Protein AF-0000000076349692 (afdb_homodimer)

Sequence (396 aa):
MARPREFDEDRVVTAAMETFWRHGYEATSTRDLCDSTGLGPSSLYNTFGGKRQLYLRALRRYHDTATEEQVAILRGDGSAKERLRAMMTHAVDADLDDADAKDAAGTRGCFAINAAVEAAGYDPEVREAVRRSFDRVEDELCAVVEAGRTAGEIRATGDARVVARRVQSTYYGLRVLSRVQDDREVLLATVDGALADLMARPREFDEDRVVTAAMETFWRHGYEATSTRDLCDSTGLGPSSLYNTFGGKRQLYLRALRRYHDTATEEQVAILRGDGSAKERLRAMMTHAVDADLDDADAKDAAGTRGCFAINAAVEAAGYDPEVREAVRRSFDRVEDELCAVVEAGRTAGEIRATGDARVVARRVQSTYYGLRVLSRVQDDREVLLATVDGALADL

Foldseek 3Di:
DCPVVVVLVLQLLQQLLVLCLQQNLVRDDLVSSCVRSVHDSVCCCVPQNDSVSSVLSNLVSCLVPVLVVLLPLCVDDDALLNSLLVSLLVLLVLQLVQQPVPDPRHRSFRSLVSLCVPPLVPDVSSVVSSVVSLVSQLVSLLVSQVRNVVVVNHPPPDRSSVLSVLSSVLSVVLSVVCSPDNPSVVSSVSSVVSSVND/DVVVVVVLVLLLLQQLLVLCLQQNLVRQDLVSSCVRSVHDSVVCCVVQNDSVSSVLSNLVSCLVPVLVVLLPLCVDDDALLNSLLVSLLVLLVLQLVQQVVPDPRHRSFRSLVSLVVPPVVPDVSSVVSSVVSLVSQLVSLLVSQVRNVVVVNHPPPDRSSVLSVQSSVLSVVLSVVCSPDNPSVVSSVSSVVSSVND

Nearest PDB structures (foldseek):
  6nsr-assembly1_B  TM=8.651E-01  e=3.496E-07  Pseudomonas aeruginosa
  6nsm-assembly1_B  TM=8.706E-01  e=1.099E-06  Pseudomonas aeruginosa UCBPP-PA14
  3whc-assembly3_F  TM=8.005E-01  e=3.616E-06  Bacillus subtilis subsp. subtilis str. 168
  6el2-assembly1_B  TM=7.359E-01  e=4.241E-04  Sulfolobus acidocaldarius
  3f1b-assembly1_A-2  TM=7.145E-01  e=6.119E-04  Rhodococcus jostii RHA1

Organism: Streptomyces venezuelae (NCBI:txid54571)

InterPro domains:
  IPR001647 DNA-binding HTH domain, TetR-type [PF00440] (14-57)
  IPR001647 DNA-binding HTH domain, TetR-type [PS50977] (6-66)
  IPR009057 Homedomain-like superfamily [SSF46689] (2-84)
  IPR011075 Tetracyclin repressor-like, C-terminal domain [PF16925] (81-186)
  IPR036271 Tetracyclin repressor-like, C-terminal domain superfamily [SSF48498] (78-197)

Radius of gyration: 21.68 Å; Cα contacts (8 Å, |Δi|>4): 526; chains: 2; bounding box: 81×56×42 Å

pLDDT: mean 89.9, std 13.22, range [31.52, 98.62]

Secondary structure (DSSP, 8-state):
--HHHHHHHHHHHHHHHHHHHHH-TTT--HHHHHHHHT--HHHHHHHH-SHHHHHHHHHHHHIIIIIHHHHHHHTSSS-HHHHHHHHHHHHHHHHHHHHHS-STT-----HHHHHHHHTTTT-HHHHHHHHHHHHHHHHHHHHHHHHHHHTTSS---S-HHHHHHHHHHHHHHHHHHTTT---HHHHHHHHHHHHHT-/--SHHHHHHHHHHHHHHHHHHHH-TTT--HHHHHHHHT--HHHHHHHH-SHHHHHHHHHHHHIIIIIHHHHHHHTSSS-HHHHHHHHHHHHHHHHHHHHHS-STT-----HHHHHHHHTTTT-HHHHHHHHHHHHHHHHHHHHHHHHHHHTTSS---S-HHHHHHHHHHHHHHHHHHTTT---HHHHHHHHHHHHHT-

Solvent-accessible surface area (backbone atoms only — not comparable to full-atom values): 20380 Å² total; per-residue (Å²): 139,78,63,66,63,53,56,48,46,52,52,34,40,50,32,40,32,54,47,35,49,70,52,33,72,82,67,47,46,70,66,58,44,24,68,58,48,72,40,54,69,65,57,43,37,74,73,48,37,54,72,67,51,42,47,55,49,18,52,50,50,41,37,70,43,62,49,44,50,47,47,50,42,53,67,46,78,75,54,43,67,53,15,54,49,50,36,53,49,51,51,53,49,51,36,50,51,36,45,60,44,68,56,77,65,24,38,61,64,53,62,57,59,46,41,32,64,72,42,16,30,66,32,70,68,54,20,51,55,36,36,51,46,53,49,53,51,38,53,50,39,22,52,35,44,47,52,15,32,75,72,66,71,26,67,85,67,78,56,49,60,42,53,18,45,34,53,49,16,28,48,48,10,46,57,53,48,47,45,60,45,82,55,63,66,62,55,48,46,26,54,53,54,58,57,67,59,70,128,82,66,60,65,57,55,45,46,52,50,33,39,50,33,41,32,53,46,35,50,71,52,31,73,82,66,45,46,71,66,57,46,22,68,58,46,72,39,54,69,66,58,44,37,73,72,47,39,53,71,67,51,40,48,53,48,19,52,51,49,41,38,70,42,61,49,43,50,47,48,50,42,53,68,47,76,75,54,43,67,53,15,52,48,50,37,52,47,52,53,53,48,51,37,51,51,36,44,62,46,68,55,80,66,25,37,61,63,52,62,55,58,43,42,32,65,71,40,16,31,66,32,70,66,53,20,50,56,37,35,50,47,52,48,53,51,38,53,50,38,23,51,36,45,48,51,15,32,75,72,68,69,26,67,85,68,77,55,49,59,42,54,19,45,35,52,48,16,29,47,48,10,45,55,54,46,48,47,60,44,82,56,61,67,63,55,48,46,26,52,51,54,59,57,68,60,70

Structure (mmCIF, N/CA/C/O backbone):
data_AF-0000000076349692-model_v1
#
loop_
_entity.id
_entity.type
_entity.pdbx_description
1 polymer 'TetR family transcriptional regulator'
#
loop_
_atom_site.group_PDB
_atom_site.id
_atom_site.type_symbol
_atom_site.label_atom_id
_atom_site.label_alt_id
_atom_site.label_comp_id
_atom_site.label_asym_id
_atom_site.label_entity_id
_atom_site.label_seq_id
_atom_site.pdbx_PDB_ins_code
_atom_site.Cartn_x
_atom_site.Cartn_y
_atom_site.Cartn_z
_atom_site.occupancy
_atom_site.B_iso_or_equiv
_atom_site.auth_seq_id
_atom_site.auth_comp_id
_atom_site.auth_asym_id
_atom_site.auth_atom_id
_atom_site.pdbx_PDB_model_num
ATOM 1 N N . MET A 1 1 ? -41.25 12.07 9.43 1 32.03 1 MET A N 1
ATOM 2 C CA . MET A 1 1 ? -40.812 12.148 8.039 1 32.03 1 MET A CA 1
ATOM 3 C C . MET A 1 1 ? -39.281 12.289 7.969 1 32.03 1 MET A C 1
ATOM 5 O O . MET A 1 1 ? -38.781 13.406 7.852 1 32.03 1 MET A O 1
ATOM 9 N N . ALA A 1 2 ? -38.312 11.719 8.758 1 42.59 2 ALA A N 1
ATOM 10 C CA . ALA A 1 2 ? -37.031 11.617 9.461 1 42.59 2 ALA A CA 1
ATOM 11 C C . ALA A 1 2 ? -35.875 11.422 8.477 1 42.59 2 ALA A C 1
ATOM 13 O O . ALA A 1 2 ? -34.75 11.094 8.875 1 42.59 2 ALA A O 1
ATOM 14 N N . ARG A 1 3 ? -36 11.211 7.184 1 44.78 3 ARG A N 1
ATOM 15 C CA . ARG A 1 3 ? -35.281 10.945 5.941 1 44.78 3 ARG A CA 1
ATOM 16 C C . ARG A 1 3 ? -34.281 12.062 5.629 1 44.78 3 ARG A C 1
ATOM 18 O O . ARG A 1 3 ? -33.281 11.844 4.957 1 44.78 3 ARG A O 1
ATOM 25 N N . PRO A 1 4 ? -34.594 13.289 5.691 1 45.59 4 PRO A N 1
ATOM 26 C CA . PRO A 1 4 ? -33.875 14.508 5.309 1 45.59 4 PRO A CA 1
ATOM 27 C C . PRO A 1 4 ? -32.531 14.656 6.043 1 45.59 4 PRO A C 1
ATOM 29 O O . PRO A 1 4 ? -31.531 15.078 5.445 1 45.59 4 PRO A O 1
ATOM 32 N N . ARG A 1 5 ? -32.625 14.383 7.383 1 50.31 5 ARG A N 1
ATOM 33 C CA . ARG A 1 5 ? -31.453 14.586 8.211 1 50.31 5 ARG A CA 1
ATOM 34 C C . ARG A 1 5 ? -30.344 13.586 7.859 1 50.31 5 ARG A C 1
ATOM 36 O O . ARG A 1 5 ? -29.172 13.93 7.848 1 50.31 5 ARG A O 1
ATOM 43 N N . GLU A 1 6 ? -30.734 12.258 7.645 1 51.59 6 GLU A N 1
ATOM 44 C CA . GLU A 1 6 ? -29.781 11.203 7.297 1 51.59 6 GLU A CA 1
ATOM 45 C C . GLU A 1 6 ? -29.125 11.484 5.949 1 51.59 6 GLU A C 1
ATOM 47 O O . GLU A 1 6 ? -27.922 11.25 5.777 1 51.59 6 GLU A O 1
ATOM 52 N N . PHE A 1 7 ? -29.969 11.859 5 1 53.81 7 PHE A N 1
ATOM 53 C CA . PHE A 1 7 ? -29.484 12.211 3.672 1 53.81 7 PHE A CA 1
ATOM 54 C C . PHE A 1 7 ? -28.453 13.336 3.758 1 53.81 7 PHE A C 1
ATOM 56 O O . PHE A 1 7 ? -27.422 13.289 3.086 1 53.81 7 PHE A O 1
ATOM 63 N N . ASP A 1 8 ? -28.703 14.016 4.84 1 79.94 8 ASP A N 1
ATOM 64 C CA . ASP A 1 8 ? -27.828 15.172 5.027 1 79.94 8 ASP A CA 1
ATOM 65 C C . ASP A 1 8 ? -26.5 14.773 5.664 1 79.94 8 ASP A C 1
ATOM 67 O O . ASP A 1 8 ? -25.438 15.227 5.238 1 79.94 8 ASP A O 1
ATOM 71 N N . GLU A 1 9 ? -26.703 13.625 6.363 1 88.81 9 GLU A N 1
ATOM 72 C CA . GLU A 1 9 ? -25.469 13.203 7.035 1 88.81 9 GLU A CA 1
ATOM 73 C C . GLU A 1 9 ? -24.547 12.445 6.082 1 88.81 9 GLU A C 1
ATOM 75 O O . GLU A 1 9 ? -23.328 12.625 6.121 1 88.81 9 GLU A O 1
ATOM 80 N N . ASP A 1 10 ? -25.266 11.664 5.223 1 91.81 10 ASP A N 1
ATOM 81 C CA . ASP A 1 10 ? -24.484 10.914 4.246 1 91.81 10 ASP A CA 1
ATOM 82 C C . ASP A 1 10 ? -23.734 11.852 3.293 1 91.81 10 ASP A C 1
ATOM 84 O O . ASP A 1 10 ? -22.594 11.586 2.916 1 91.81 10 ASP A O 1
ATOM 88 N N . ARG A 1 11 ? -24.422 12.82 2.963 1 93.56 11 ARG A N 1
ATOM 89 C CA . ARG A 1 11 ? -23.812 13.805 2.08 1 93.56 11 ARG A CA 1
ATOM 90 C C . ARG A 1 11 ? -22.609 14.477 2.752 1 93.56 11 ARG A C 1
ATOM 92 O O . ARG A 1 11 ? -21.562 14.648 2.131 1 93.56 11 ARG A O 1
ATOM 99 N N . VAL A 1 12 ? -22.797 14.812 3.955 1 94.62 12 VAL A N 1
ATOM 100 C CA . VAL A 1 12 ? -21.75 15.477 4.715 1 94.62 12 VAL A CA 1
ATOM 101 C C . VAL A 1 12 ? -20.562 14.531 4.895 1 94.62 12 VAL A C 1
ATOM 103 O O . VAL A 1 12 ? -19.406 14.914 4.668 1 94.62 12 VAL A O 1
ATOM 106 N N . VAL A 1 13 ? -20.875 13.281 5.254 1 96.44 13 VAL A N 1
ATOM 107 C CA . VAL A 1 13 ? -19.812 12.305 5.492 1 96.44 13 VAL A CA 1
ATOM 108 C C . VAL A 1 13 ? -19.094 12 4.184 1 96.44 13 VAL A C 1
ATOM 110 O O . VAL A 1 13 ? -17.859 11.836 4.168 1 96.44 13 VAL A O 1
ATOM 113 N N . THR A 1 14 ? -19.875 11.969 3.1 1 96.75 14 THR A N 1
ATOM 114 C CA . THR A 1 14 ? -19.266 11.727 1.797 1 96.75 14 THR A CA 1
ATOM 115 C C . THR A 1 14 ? -18.328 12.875 1.417 1 96.75 14 THR A C 1
ATOM 117 O O . THR A 1 14 ? -17.219 12.656 0.945 1 96.75 14 THR A O 1
ATOM 120 N N . ALA A 1 15 ? -18.734 14.055 1.667 1 96.19 15 ALA A N 1
ATOM 121 C CA . ALA A 1 15 ? -17.906 15.227 1.388 1 96.19 15 ALA A CA 1
ATOM 122 C C . ALA A 1 15 ? -16.641 15.219 2.244 1 96.19 15 ALA A C 1
ATOM 124 O O . ALA A 1 15 ? -15.555 15.531 1.757 1 96.19 15 ALA A O 1
ATOM 125 N N . ALA A 1 16 ? -16.828 14.891 3.492 1 96.31 16 ALA A N 1
ATOM 126 C CA . ALA A 1 16 ? -15.68 14.789 4.383 1 96.31 16 ALA A CA 1
ATOM 127 C C . ALA A 1 16 ? -14.719 13.703 3.918 1 96.31 16 ALA A C 1
ATOM 129 O O . ALA A 1 16 ? -13.5 13.906 3.922 1 96.31 16 ALA A O 1
ATOM 130 N N . MET A 1 17 ? -15.258 12.547 3.521 1 96.19 17 MET A N 1
ATOM 131 C CA . MET A 1 17 ? -14.453 11.445 3.012 1 96.19 17 MET A CA 1
ATOM 132 C C . MET A 1 17 ? -13.609 11.891 1.825 1 96.19 17 MET A C 1
ATOM 134 O O . MET A 1 17 ? -12.398 11.641 1.783 1 96.19 17 MET A O 1
ATOM 138 N N . GLU A 1 18 ? -14.242 12.602 0.949 1 94.94 18 GLU A N 1
ATOM 139 C CA . GLU A 1 18 ? -13.531 13.086 -0.235 1 94.94 18 GLU A CA 1
ATOM 140 C C . GLU A 1 18 ? -12.43 14.07 0.141 1 94.94 18 GLU A C 1
ATOM 142 O O . GLU A 1 18 ? -11.359 14.07 -0.47 1 94.94 18 GLU A O 1
ATOM 147 N N . THR A 1 19 ? -12.672 14.859 1.124 1 94.5 19 THR A N 1
ATOM 148 C CA . THR A 1 19 ? -11.688 15.836 1.588 1 94.5 19 THR A CA 1
ATOM 149 C C . THR A 1 19 ? -10.5 15.133 2.234 1 94.5 19 THR A C 1
ATOM 151 O O . THR A 1 19 ? -9.344 15.438 1.913 1 94.5 19 THR A O 1
ATOM 154 N N . PHE A 1 20 ? -10.82 14.109 3.119 1 93.5 20 PHE A N 1
ATOM 155 C CA . PHE A 1 20 ? -9.758 13.312 3.723 1 93.5 20 PHE A CA 1
ATOM 156 C C . PHE A 1 20 ? -8.977 12.555 2.656 1 93.5 20 PHE A C 1
ATOM 158 O O . PHE A 1 20 ? -7.758 12.398 2.768 1 93.5 20 PHE A O 1
ATOM 165 N N . TRP A 1 21 ? -9.664 12.109 1.721 1 92.25 21 TRP A N 1
ATOM 166 C CA . TRP A 1 21 ? -9.062 11.312 0.652 1 92.25 21 TRP A CA 1
ATOM 167 C C . TRP A 1 21 ? -8.102 12.164 -0.172 1 92.25 21 TRP A C 1
ATOM 169 O O . TRP A 1 21 ? -7.004 11.703 -0.518 1 92.25 21 TRP A O 1
ATOM 179 N N . ARG A 1 22 ? -8.43 13.375 -0.351 1 88.62 22 ARG A N 1
ATOM 180 C CA . ARG A 1 22 ? -7.648 14.281 -1.184 1 88.62 22 ARG A CA 1
ATOM 181 C C . ARG A 1 22 ? -6.434 14.812 -0.426 1 88.62 22 ARG A C 1
ATOM 183 O O . ARG A 1 22 ? -5.34 14.906 -0.984 1 88.62 22 ARG A O 1
ATOM 190 N N . HIS A 1 23 ? -6.598 15.078 0.856 1 87.25 23 HIS A N 1
ATOM 191 C CA . HIS A 1 23 ? -5.566 15.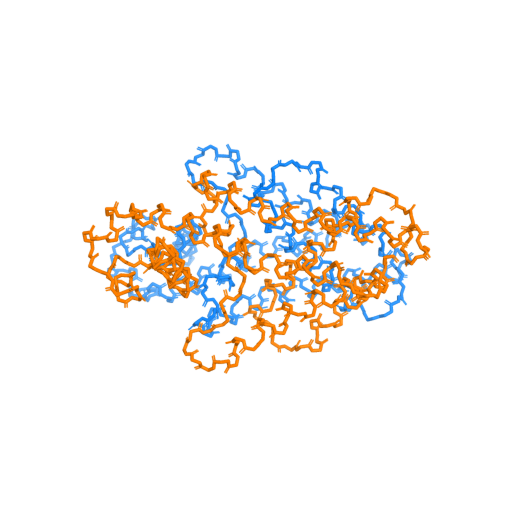836 1.562 1 87.25 23 HIS A CA 1
ATOM 192 C C . HIS A 1 23 ? -4.816 14.945 2.553 1 87.25 23 HIS A C 1
ATOM 194 O O . HIS A 1 23 ? -3.725 15.297 3.004 1 87.25 23 HIS A O 1
ATOM 200 N N . GLY A 1 24 ? -5.457 13.805 2.842 1 89.06 24 GLY A N 1
ATOM 201 C CA . GLY A 1 24 ? -4.961 13.039 3.977 1 89.06 24 GLY A CA 1
ATOM 202 C C . GLY A 1 24 ? -5.523 13.516 5.305 1 89.06 24 GLY A C 1
ATOM 203 O O . GLY A 1 24 ? -6.066 14.617 5.398 1 89.06 24 GLY A O 1
ATOM 204 N N . TYR A 1 25 ? -5.387 12.75 6.344 1 89.81 25 TYR A N 1
ATOM 205 C CA . TYR A 1 25 ? -5.961 13.039 7.652 1 89.81 25 TYR A CA 1
ATOM 206 C C . TYR A 1 25 ? -5.293 14.25 8.289 1 89.81 25 TYR A C 1
ATOM 208 O O . TYR A 1 25 ? -5.969 15.195 8.703 1 89.81 25 TYR A O 1
ATOM 216 N N . GLU A 1 26 ? -3.963 14.281 8.328 1 86.12 26 GLU A N 1
ATOM 217 C CA . GLU A 1 26 ? -3.229 15.32 9.039 1 86.12 26 GLU A CA 1
ATOM 218 C C . GLU A 1 26 ? -3.344 16.656 8.328 1 86.12 26 GLU A C 1
ATOM 220 O O . GLU A 1 26 ? -3.482 17.703 8.969 1 86.12 26 GLU A O 1
ATOM 225 N N . ALA A 1 27 ? -3.379 16.625 7.047 1 87.19 27 ALA A N 1
ATOM 226 C CA . ALA A 1 27 ? -3.35 17.875 6.27 1 87.19 27 ALA A CA 1
ATOM 227 C C . ALA A 1 27 ? -4.742 18.484 6.16 1 87.19 27 ALA A C 1
ATOM 229 O O . ALA A 1 27 ? -4.891 19.625 5.73 1 87.19 27 ALA A O 1
ATOM 230 N N . THR A 1 28 ? -5.75 17.734 6.531 1 92.56 28 THR A N 1
ATOM 231 C CA . THR A 1 28 ? -7.113 18.25 6.473 1 92.56 28 THR A CA 1
ATOM 232 C C . THR A 1 28 ? -7.422 19.109 7.703 1 92.56 28 THR A C 1
ATOM 234 O O . THR A 1 28 ? -7.262 18.641 8.836 1 92.56 28 THR A O 1
ATOM 237 N N . SER A 1 29 ? -7.828 20.328 7.5 1 93.88 29 SER A N 1
ATOM 238 C CA . SER A 1 29 ? -8.188 21.234 8.586 1 93.88 29 SER A CA 1
ATOM 239 C C . SER A 1 29 ? -9.695 21.281 8.797 1 93.88 29 SER A C 1
ATOM 241 O O . SER A 1 29 ? -10.461 20.797 7.953 1 93.88 29 SER A O 1
ATOM 243 N N . THR A 1 30 ? -10.047 21.812 9.914 1 94 30 THR A N 1
ATOM 244 C CA . THR A 1 30 ? -11.461 22.047 10.172 1 94 30 THR A CA 1
ATOM 245 C C . THR A 1 30 ? -12.062 22.953 9.102 1 94 30 THR A C 1
ATOM 247 O O . THR A 1 30 ? -13.195 22.75 8.664 1 94 30 THR A O 1
ATOM 250 N N . ARG A 1 31 ? -11.32 23.922 8.68 1 95 31 ARG A N 1
ATOM 251 C CA . ARG A 1 31 ? -11.781 24.828 7.633 1 95 31 ARG A CA 1
ATOM 252 C C . ARG A 1 31 ? -12.055 24.062 6.34 1 95 31 ARG A C 1
ATOM 254 O O . ARG A 1 31 ? -13.07 24.297 5.68 1 95 31 ARG A O 1
ATOM 261 N N . ASP A 1 32 ? -11.148 23.188 5.965 1 95.94 32 ASP A N 1
ATOM 262 C CA . ASP A 1 32 ? -11.352 22.359 4.777 1 95.94 32 ASP A CA 1
ATOM 263 C C . ASP A 1 32 ? -12.664 21.578 4.863 1 95.94 32 ASP A C 1
ATOM 265 O O . ASP A 1 32 ? -13.398 21.484 3.881 1 95.94 32 ASP A O 1
ATOM 269 N N . LEU A 1 33 ? -12.898 20.984 6.059 1 96.31 33 LEU A N 1
ATOM 270 C CA . LEU A 1 33 ? -14.094 20.172 6.262 1 96.31 33 LEU A CA 1
ATOM 271 C C . LEU A 1 33 ? -15.352 21.047 6.211 1 96.31 33 LEU A C 1
ATOM 273 O O . LEU A 1 33 ? -16.359 20.656 5.621 1 96.31 33 LEU A O 1
ATOM 277 N N . CYS A 1 34 ? -15.266 22.203 6.824 1 95.62 34 CYS A N 1
ATOM 278 C CA . CYS A 1 34 ? -16.391 23.125 6.766 1 95.62 34 CYS A CA 1
ATOM 279 C C . CYS A 1 34 ? -16.688 23.531 5.328 1 95.62 34 CYS A C 1
ATOM 281 O O . CYS A 1 34 ? -17.844 23.516 4.898 1 95.62 34 CYS A O 1
ATOM 283 N N . ASP A 1 35 ? -15.711 23.859 4.562 1 95.62 35 ASP A N 1
ATOM 284 C CA . ASP A 1 35 ? -15.859 24.297 3.176 1 95.62 35 ASP A CA 1
ATOM 285 C C . ASP A 1 35 ? -16.469 23.188 2.32 1 95.62 35 ASP A C 1
ATOM 287 O O . ASP A 1 35 ? -17.359 23.453 1.507 1 95.62 35 ASP A O 1
ATOM 291 N N . SER A 1 36 ? -16.062 22 2.553 1 94.12 36 SER A N 1
ATOM 292 C CA . SER A 1 36 ? -16.5 20.906 1.699 1 94.12 36 SER A CA 1
ATOM 293 C C . SER A 1 36 ? -17.891 20.438 2.082 1 94.12 36 SER A C 1
ATOM 295 O O . SER A 1 36 ? -18.641 19.953 1.233 1 94.12 36 SER A O 1
ATOM 297 N N . THR A 1 37 ? -18.219 20.578 3.316 1 93.62 37 THR A N 1
ATOM 298 C CA . THR A 1 37 ? -19.5 20.047 3.785 1 93.62 37 THR A CA 1
ATOM 299 C C . THR A 1 37 ? -20.578 21.125 3.762 1 93.62 37 THR A C 1
ATOM 301 O O . THR A 1 37 ? -21.766 20.812 3.816 1 93.62 37 THR A O 1
ATOM 304 N N . GLY A 1 38 ? -20.141 22.391 3.879 1 93.06 38 GLY A N 1
ATOM 305 C CA . GLY A 1 38 ? -21.062 23.516 3.945 1 93.06 38 GLY A CA 1
ATOM 306 C C . GLY A 1 38 ? -21.578 23.781 5.348 1 93.06 38 GLY A C 1
ATOM 307 O O . GLY A 1 38 ? -22.516 24.562 5.531 1 93.06 38 GLY A O 1
ATOM 308 N N . LEU A 1 39 ? -21 23.156 6.297 1 92.62 39 LEU A N 1
ATOM 309 C CA . LEU A 1 39 ? -21.391 23.344 7.691 1 92.62 39 LEU A CA 1
ATOM 310 C C . LEU A 1 39 ? -20.375 24.219 8.422 1 92.62 39 LEU A C 1
ATOM 312 O O . LEU A 1 39 ? -19.188 24.172 8.133 1 92.62 39 LEU A O 1
ATOM 316 N N . GLY A 1 40 ? -20.891 24.969 9.352 1 92 40 GLY A N 1
ATOM 317 C CA . GLY A 1 40 ? -20 25.688 10.25 1 92 40 GLY A CA 1
ATOM 318 C C . GLY A 1 40 ? -19.312 24.781 11.258 1 92 40 GLY A C 1
ATOM 319 O O . GLY A 1 40 ? -19.719 23.641 11.453 1 92 40 GLY A O 1
ATOM 320 N N . PRO A 1 41 ? -18.25 25.234 11.844 1 91.5 41 PRO A N 1
ATOM 321 C CA . PRO A 1 41 ? -17.469 24.422 12.789 1 91.5 41 PRO A CA 1
ATOM 322 C C . PRO A 1 41 ? -18.328 23.891 13.938 1 91.5 41 PRO A C 1
ATOM 324 O O . PRO A 1 41 ? -18.172 22.719 14.328 1 91.5 41 PRO A O 1
ATOM 327 N N . SER A 1 42 ? -19.234 24.672 14.477 1 91.62 42 SER A N 1
ATOM 328 C CA . SER A 1 42 ? -20.062 24.25 15.602 1 91.62 42 SER A CA 1
ATOM 329 C C . SER A 1 42 ? -21 23.109 15.211 1 91.62 42 SER A C 1
ATOM 331 O O . SER A 1 42 ? -21.141 22.141 15.953 1 91.62 42 SER A O 1
ATOM 333 N N . SER A 1 43 ? -21.594 23.266 14.117 1 90.38 43 SER A N 1
ATOM 334 C CA . SER A 1 43 ? -22.5 22.234 13.625 1 90.38 43 SER A CA 1
ATOM 335 C C . SER A 1 43 ? -21.766 20.922 13.359 1 90.38 43 SER A C 1
ATOM 337 O O . SER A 1 43 ? -22.266 19.859 13.719 1 90.38 43 SER A O 1
ATOM 339 N N . LEU A 1 44 ? -20.594 21.047 12.695 1 91.69 44 LEU A N 1
ATOM 340 C CA . LEU A 1 44 ? -19.781 19.875 12.391 1 91.69 44 LEU A CA 1
ATOM 341 C C . LEU A 1 44 ? -19.375 19.156 13.672 1 91.69 44 LEU A C 1
ATOM 343 O O . LEU A 1 44 ? -19.531 17.938 13.781 1 91.69 44 LEU A O 1
ATOM 347 N N . TYR A 1 45 ? -18.953 19.922 14.656 1 89.12 45 TYR A N 1
ATOM 348 C CA . TYR A 1 45 ? -18.5 19.375 15.93 1 89.12 45 TYR A CA 1
ATOM 349 C C . TYR A 1 45 ? -19.656 18.766 16.703 1 89.12 45 TYR A C 1
ATOM 351 O O . TYR A 1 45 ? -19.547 17.656 17.25 1 89.12 45 TYR A O 1
ATOM 359 N N . ASN A 1 46 ? -20.781 19.375 16.75 1 91.38 46 ASN A N 1
ATOM 360 C CA . ASN A 1 46 ? -21.922 18.938 17.547 1 91.38 46 ASN A CA 1
ATOM 361 C C . ASN A 1 46 ? -22.562 17.688 16.953 1 91.38 46 ASN A C 1
ATOM 363 O O . ASN A 1 46 ? -23.031 16.812 17.688 1 91.38 46 ASN A O 1
ATOM 367 N N . THR A 1 47 ? -22.516 17.672 15.688 1 90.62 47 THR A N 1
ATOM 368 C CA . THR A 1 47 ? -23.219 16.594 15.016 1 90.62 47 THR A CA 1
ATOM 369 C C . THR A 1 47 ? -22.281 15.398 14.805 1 90.62 47 THR A C 1
ATOM 371 O O . THR A 1 47 ? -22.703 14.242 14.938 1 90.62 47 THR A O 1
ATOM 374 N N . PHE A 1 48 ? -21.047 15.664 14.477 1 92 48 PHE A N 1
ATOM 375 C CA . PHE A 1 48 ? -20.188 14.57 14.023 1 92 48 PHE A CA 1
ATOM 376 C C . PHE A 1 48 ? -19 14.398 14.953 1 92 48 PHE A C 1
ATOM 378 O O . PHE A 1 48 ? -18.234 13.43 14.82 1 92 48 PHE A O 1
ATOM 385 N N . GLY A 1 49 ? -18.938 15.32 15.828 1 89.69 49 GLY A N 1
ATOM 386 C CA . GLY A 1 49 ? -17.766 15.281 16.703 1 89.69 49 GLY A CA 1
ATOM 387 C C . GLY A 1 49 ? -16.547 15.945 16.109 1 89.69 49 GLY A C 1
ATOM 388 O O . GLY A 1 49 ? -16.656 16.688 15.125 1 89.69 49 GLY A O 1
ATOM 389 N N . GLY A 1 50 ? -15.414 15.719 16.547 1 90.75 50 GLY A N 1
ATOM 390 C CA . GLY A 1 50 ? -14.156 16.281 16.078 1 90.75 50 GLY A CA 1
ATOM 391 C C . GLY A 1 50 ? -13.625 15.602 14.828 1 90.75 50 GLY A C 1
ATOM 392 O O . GLY A 1 50 ? -14.289 14.734 14.258 1 90.75 50 GLY A O 1
ATOM 393 N N . LYS A 1 51 ? -12.578 16.047 14.312 1 93 51 LYS A N 1
ATOM 394 C CA . LYS A 1 51 ? -11.922 15.57 13.102 1 93 51 LYS A CA 1
ATOM 395 C C . LYS A 1 51 ? -11.758 14.055 13.125 1 93 51 LYS A C 1
ATOM 397 O O . LYS A 1 51 ? -12.055 13.375 12.141 1 93 51 LYS A O 1
ATOM 402 N N . ARG A 1 52 ? -11.367 13.539 14.242 1 93.88 52 ARG A N 1
ATOM 403 C CA . ARG A 1 52 ? -11.109 12.109 14.359 1 93.88 52 ARG A CA 1
ATOM 404 C C . ARG A 1 52 ? -12.398 11.312 14.195 1 93.88 52 ARG A C 1
ATOM 406 O O . ARG A 1 52 ? -12.43 10.312 13.477 1 93.88 52 ARG A O 1
ATOM 413 N N . GLN A 1 53 ? -13.406 11.68 14.867 1 95.44 53 GLN A N 1
ATOM 414 C CA . GLN A 1 53 ? -14.68 10.977 14.766 1 95.44 53 GLN A CA 1
ATOM 415 C C . GLN A 1 53 ? -15.234 11.047 13.352 1 95.44 53 GLN A C 1
ATOM 417 O O . GLN A 1 53 ? -15.789 10.062 12.852 1 95.44 53 GLN A O 1
ATOM 422 N N . LEU A 1 54 ? -15.141 12.211 12.758 1 95.62 54 LEU A N 1
ATOM 423 C CA . LEU A 1 54 ? -15.594 12.367 11.383 1 95.62 54 LEU A CA 1
ATOM 424 C C . LEU A 1 54 ? -14.781 11.492 10.438 1 95.62 54 LEU A C 1
ATOM 426 O O . LEU A 1 54 ? -15.32 10.945 9.469 1 95.62 54 LEU A O 1
ATOM 430 N N . TYR A 1 55 ? -13.531 11.359 10.719 1 96.19 55 TYR A N 1
ATOM 431 C CA . TYR A 1 55 ? -12.664 10.492 9.93 1 96.19 55 TYR A CA 1
ATOM 432 C C . TYR A 1 55 ? -13.109 9.039 10.031 1 96.19 55 TYR A C 1
ATOM 434 O O . TYR A 1 55 ? -13.18 8.336 9.023 1 96.19 55 TYR A O 1
ATOM 442 N N . LEU A 1 56 ? -13.438 8.586 11.172 1 97.12 56 LEU A N 1
ATOM 443 C CA . LEU A 1 56 ? -13.914 7.219 11.375 1 97.12 56 LEU A CA 1
ATOM 444 C C . LEU A 1 56 ? -15.227 6.988 10.641 1 97.12 56 LEU A C 1
ATOM 446 O O . LEU A 1 56 ? -15.438 5.922 10.055 1 97.12 56 LEU A O 1
ATOM 450 N N . ARG A 1 57 ? -16.016 7.984 10.633 1 96.56 57 ARG A N 1
ATOM 451 C CA . ARG A 1 57 ? -17.25 7.891 9.875 1 96.56 57 ARG A CA 1
ATOM 452 C C . ARG A 1 57 ? -16.984 7.828 8.375 1 96.56 57 ARG A C 1
ATOM 454 O O . ARG A 1 57 ? -17.672 7.129 7.641 1 96.56 57 ARG A O 1
ATOM 461 N N . ALA A 1 58 ? -16.031 8.617 7.926 1 96.88 58 ALA A N 1
ATOM 462 C CA . ALA A 1 58 ? -15.625 8.586 6.523 1 96.88 58 ALA A CA 1
ATOM 463 C C . ALA A 1 58 ? -15.133 7.195 6.129 1 96.88 58 ALA A C 1
ATOM 465 O O . ALA A 1 58 ? -15.469 6.695 5.051 1 96.88 58 ALA A O 1
ATOM 466 N N . LEU A 1 59 ? -14.383 6.543 6.988 1 97.25 59 LEU A N 1
ATOM 467 C CA . LEU A 1 59 ? -13.891 5.195 6.723 1 97.25 59 LEU A CA 1
ATOM 468 C C . LEU A 1 59 ? -15.047 4.203 6.652 1 97.25 59 LEU A C 1
ATOM 470 O O . LEU A 1 59 ? -15.031 3.287 5.824 1 97.25 59 LEU A O 1
ATOM 474 N N . ARG A 1 60 ? -15.992 4.379 7.512 1 97.19 60 ARG A N 1
ATOM 475 C CA . ARG A 1 60 ? -17.172 3.529 7.453 1 97.19 60 ARG A CA 1
ATOM 476 C C . ARG A 1 60 ? -17.953 3.748 6.156 1 97.19 60 ARG A C 1
ATOM 478 O O . ARG A 1 60 ? -18.438 2.795 5.551 1 97.19 60 ARG A O 1
ATOM 485 N N . ARG A 1 61 ? -18.094 4.996 5.805 1 96.69 61 ARG A N 1
ATOM 486 C CA . ARG A 1 61 ? -18.734 5.316 4.539 1 96.69 61 ARG A CA 1
ATOM 487 C C . ARG A 1 61 ? -18.016 4.664 3.369 1 96.69 61 ARG A C 1
ATOM 489 O O . ARG A 1 61 ? -18.641 4.117 2.463 1 96.69 61 ARG A O 1
ATOM 496 N N . TYR A 1 62 ? -16.734 4.723 3.334 1 96.19 62 TYR A N 1
ATOM 497 C CA . TYR A 1 62 ? -15.938 4.078 2.307 1 96.19 62 TYR A CA 1
ATOM 498 C C . TYR A 1 62 ? -16.219 2.578 2.258 1 96.19 62 TYR A C 1
ATOM 500 O O . TYR A 1 62 ? -16.359 2.004 1.178 1 96.19 62 TYR A O 1
ATOM 508 N N . HIS A 1 63 ? -16.188 1.955 3.438 1 96 63 HIS A N 1
ATOM 509 C CA . HIS A 1 63 ? -16.5 0.535 3.537 1 96 63 HIS A CA 1
ATOM 510 C C . HIS A 1 63 ? -17.844 0.225 2.891 1 96 63 HIS A C 1
ATOM 512 O O . HIS A 1 63 ? -17.953 -0.691 2.072 1 96 63 HIS A O 1
ATOM 518 N N . ASP A 1 64 ? -18.828 1.076 3.217 1 96.06 64 ASP A N 1
ATOM 519 C CA . ASP A 1 64 ? -20.203 0.812 2.814 1 96.06 64 ASP A CA 1
ATOM 520 C C . ASP A 1 64 ? -20.406 1.121 1.333 1 96.06 64 ASP A C 1
ATOM 522 O O . ASP A 1 64 ? -21.422 0.73 0.748 1 96.06 64 ASP A O 1
ATOM 526 N N . THR A 1 65 ? -19.453 1.781 0.684 1 94.62 65 THR A N 1
ATOM 527 C CA . THR A 1 65 ? -19.625 2.166 -0.713 1 94.62 65 THR A CA 1
ATOM 528 C C . THR A 1 65 ? -18.562 1.497 -1.589 1 94.62 65 THR A C 1
ATOM 530 O O . THR A 1 65 ? -18.812 0.434 -2.162 1 94.62 65 THR A O 1
ATOM 533 N N . ALA A 1 66 ? -17.312 1.909 -1.449 1 92.81 66 ALA A N 1
ATOM 534 C CA . ALA A 1 66 ? -16.25 1.444 -2.336 1 92.81 66 ALA A CA 1
ATOM 535 C C . ALA A 1 66 ? -15.938 -0.028 -2.09 1 92.81 66 ALA A C 1
ATOM 537 O O . ALA A 1 66 ? -15.789 -0.804 -3.037 1 92.81 66 ALA A O 1
ATOM 538 N N . THR A 1 67 ? -15.891 -0.433 -0.808 1 94.81 67 THR A N 1
ATOM 539 C CA . THR A 1 67 ? -15.633 -1.832 -0.486 1 94.81 67 THR A CA 1
ATOM 540 C C . THR A 1 67 ? -16.781 -2.719 -0.953 1 94.81 67 THR A C 1
ATOM 542 O O . THR A 1 67 ? -16.562 -3.766 -1.563 1 94.81 67 THR A O 1
ATOM 545 N N . GLU A 1 68 ? -17.938 -2.264 -0.725 1 95.94 68 GLU A N 1
ATOM 546 C CA . GLU A 1 68 ? -19.094 -3.064 -1.114 1 95.94 68 GLU A CA 1
ATOM 547 C C . GLU A 1 68 ? -19.234 -3.119 -2.633 1 95.94 68 GLU A C 1
ATOM 549 O O . GLU A 1 68 ? -19.734 -4.109 -3.178 1 95.94 68 GLU A O 1
ATOM 554 N N . GLU A 1 69 ? -18.766 -2.117 -3.303 1 94.81 69 GLU A N 1
ATOM 555 C CA . GLU A 1 69 ? -18.719 -2.17 -4.762 1 94.81 69 GLU A CA 1
ATOM 556 C C . GLU A 1 69 ? -17.797 -3.277 -5.246 1 94.81 69 GLU A C 1
ATOM 558 O O . GLU A 1 69 ? -18.125 -3.996 -6.195 1 94.81 69 GLU A O 1
ATOM 563 N N . GLN A 1 70 ? -16.641 -3.4 -4.664 1 95.31 70 GLN A N 1
ATOM 564 C CA . GLN A 1 70 ? -15.719 -4.48 -4.988 1 95.31 70 GLN A CA 1
ATOM 565 C C . GLN A 1 70 ? -16.344 -5.844 -4.711 1 95.31 70 GLN A C 1
ATOM 567 O O . GLN A 1 70 ? -16.219 -6.762 -5.527 1 95.31 70 GLN A O 1
ATOM 572 N N . VAL A 1 71 ? -17.031 -5.93 -3.555 1 97.44 71 VAL A N 1
ATOM 573 C CA . VAL A 1 71 ? -17.688 -7.172 -3.162 1 97.44 7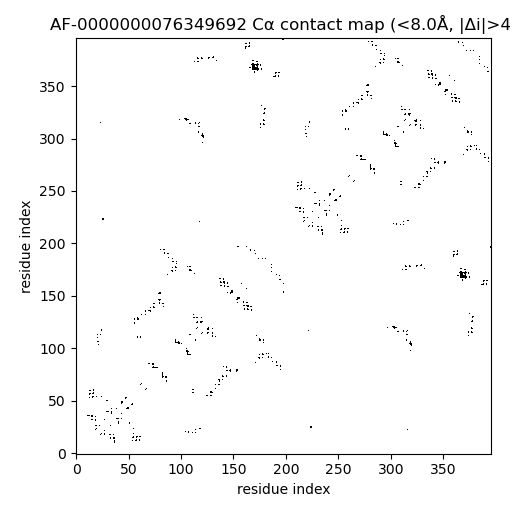1 VAL A CA 1
ATOM 574 C C . VAL A 1 71 ? -18.781 -7.52 -4.168 1 97.44 71 VAL A C 1
ATOM 576 O O . VAL A 1 71 ? -18.938 -8.688 -4.539 1 97.44 71 VAL A O 1
ATOM 579 N N . ALA A 1 72 ? -19.484 -6.516 -4.641 1 97.81 72 ALA A N 1
ATOM 580 C CA . ALA A 1 72 ? -20.547 -6.73 -5.621 1 97.81 72 ALA A CA 1
ATOM 581 C C . ALA A 1 72 ? -19.984 -7.305 -6.918 1 97.81 72 ALA A C 1
ATOM 583 O O . ALA A 1 72 ? -20.594 -8.164 -7.547 1 97.81 72 ALA A O 1
ATOM 584 N N . ILE A 1 73 ? -18.828 -6.859 -7.383 1 98 73 ILE A N 1
ATOM 585 C CA . ILE A 1 73 ? -18.188 -7.387 -8.578 1 98 73 ILE A CA 1
ATOM 586 C C . ILE A 1 73 ? -17.828 -8.859 -8.367 1 98 73 ILE A C 1
ATOM 588 O O . ILE A 1 73 ? -18.047 -9.688 -9.258 1 98 73 ILE A O 1
ATOM 592 N N . LEU A 1 74 ? -17.312 -9.188 -7.145 1 98.38 74 LEU A N 1
ATOM 593 C CA . LEU A 1 74 ? -16.922 -10.555 -6.812 1 98.38 74 LEU A CA 1
ATOM 594 C C . LEU A 1 74 ? -18.125 -11.477 -6.758 1 98.38 74 LEU A C 1
ATOM 596 O O . LEU A 1 74 ? -18 -12.68 -6.984 1 98.38 74 LEU A O 1
ATOM 600 N N . ARG A 1 75 ? -19.297 -10.945 -6.488 1 97.88 75 ARG A N 1
ATOM 601 C CA . ARG A 1 75 ? -20.516 -11.734 -6.355 1 97.88 75 ARG A CA 1
ATOM 602 C C . ARG A 1 75 ? -21.266 -11.797 -7.68 1 97.88 75 ARG A C 1
ATOM 604 O O . ARG A 1 75 ? -22.344 -12.398 -7.754 1 97.88 75 ARG A O 1
ATOM 611 N N . GLY A 1 76 ? -20.75 -11.148 -8.625 1 96.81 76 GLY A N 1
ATOM 612 C CA . GLY A 1 76 ? -21.438 -11.062 -9.898 1 96.81 76 GLY A CA 1
ATOM 613 C C . GLY A 1 76 ? -21.391 -12.359 -10.688 1 96.81 76 GLY A C 1
ATOM 614 O O . GLY A 1 76 ? -21.125 -13.422 -10.125 1 96.81 76 GLY A O 1
ATOM 615 N N . ASP A 1 77 ? -21.656 -12.25 -11.984 1 96.56 77 ASP A N 1
ATOM 616 C CA . ASP A 1 77 ? -21.719 -13.414 -12.867 1 96.56 77 ASP A CA 1
ATOM 617 C C . ASP A 1 77 ? -20.344 -13.758 -13.414 1 96.56 77 ASP A C 1
ATOM 619 O O . ASP A 1 77 ? -19.406 -12.945 -13.352 1 96.56 77 ASP A O 1
ATOM 623 N N . GLY A 1 78 ? -20.219 -15.031 -13.898 1 97.44 78 GLY A N 1
ATOM 624 C CA . GLY A 1 78 ? -18.984 -15.477 -14.523 1 97.44 78 GLY A CA 1
ATOM 625 C C . GLY A 1 78 ? -18.203 -16.469 -13.68 1 97.44 78 GLY A C 1
ATOM 626 O O . GLY A 1 78 ? -18.594 -16.766 -12.547 1 97.44 78 GLY A O 1
ATOM 627 N N . SER A 1 79 ? -17.203 -16.969 -14.266 1 98.06 79 SER A N 1
ATOM 628 C CA . SER A 1 79 ? -16.328 -17.891 -13.562 1 98.06 79 SER A CA 1
ATOM 629 C C . SER A 1 79 ? -15.586 -17.203 -12.422 1 98.06 79 SER A C 1
ATOM 631 O O . SER A 1 79 ? -15.531 -15.969 -12.375 1 98.06 79 SER A O 1
ATOM 633 N N . ALA A 1 80 ? -15.07 -17.938 -11.492 1 98 80 ALA A N 1
ATOM 634 C CA . ALA A 1 80 ? -14.297 -17.391 -10.383 1 98 80 ALA A CA 1
ATOM 635 C C . ALA A 1 80 ? -13.164 -16.5 -10.891 1 98 80 ALA A C 1
ATOM 637 O O . ALA A 1 80 ? -12.984 -15.383 -10.398 1 98 80 ALA A O 1
ATOM 638 N N . LYS A 1 81 ? -12.453 -16.969 -11.891 1 97.56 81 LYS A N 1
ATOM 639 C CA . LYS A 1 81 ? -11.32 -16.203 -12.406 1 97.56 81 LYS A CA 1
ATOM 640 C C . LYS A 1 81 ? -11.781 -14.914 -13.078 1 97.56 81 LYS A C 1
ATOM 642 O O . LYS A 1 81 ? -11.125 -13.875 -12.977 1 97.56 81 LYS A O 1
ATOM 647 N N . GLU A 1 82 ? -12.938 -14.961 -13.758 1 98.06 82 GLU A N 1
ATOM 648 C CA . GLU A 1 82 ? -13.484 -13.758 -14.383 1 98.06 82 GLU A CA 1
ATOM 649 C C . GLU A 1 82 ? -13.883 -12.719 -13.344 1 98.06 82 GLU A C 1
ATOM 651 O O . GLU A 1 82 ? -13.664 -11.523 -13.531 1 98.06 82 GLU A O 1
ATOM 656 N N . ARG A 1 83 ? -14.484 -13.164 -12.281 1 98.38 83 ARG A N 1
ATOM 657 C CA . ARG A 1 83 ? -14.891 -12.266 -11.203 1 98.38 83 ARG A CA 1
ATOM 658 C C . ARG A 1 83 ? -13.68 -11.641 -10.516 1 98.38 83 ARG A C 1
ATOM 660 O O . ARG A 1 83 ? -13.664 -10.438 -10.242 1 98.38 83 ARG A O 1
ATOM 667 N N . LEU A 1 84 ? -12.641 -12.469 -10.266 1 98.38 84 LEU A N 1
ATOM 668 C CA . LEU A 1 84 ? -11.406 -11.961 -9.672 1 98.38 84 LEU A CA 1
ATOM 669 C C . LEU A 1 84 ? -10.758 -10.922 -10.586 1 98.38 84 LEU A C 1
ATOM 671 O O . LEU A 1 84 ? -10.359 -9.852 -10.133 1 98.38 84 LEU A O 1
ATOM 675 N N . ARG A 1 85 ? -10.703 -11.195 -11.844 1 98.38 85 ARG A N 1
ATOM 676 C CA . ARG A 1 85 ? -10.094 -10.289 -12.805 1 98.38 85 ARG A CA 1
ATOM 677 C C . ARG A 1 85 ? -10.875 -8.984 -12.906 1 98.38 85 ARG A C 1
ATOM 679 O O . ARG A 1 85 ? -10.281 -7.906 -12.977 1 98.38 85 ARG A O 1
ATOM 686 N N . ALA A 1 86 ? -12.172 -9.117 -12.938 1 98.25 86 ALA A N 1
ATOM 687 C 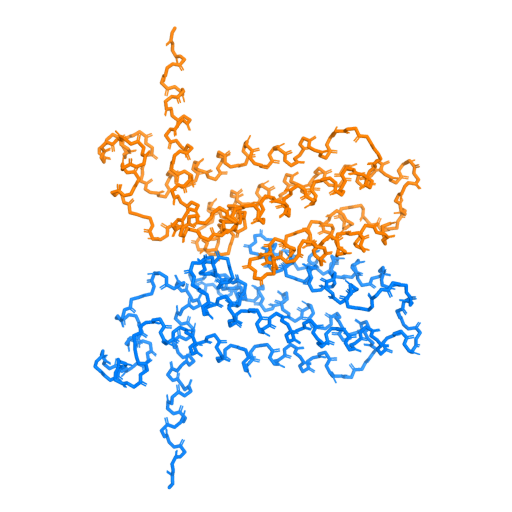CA . ALA A 1 86 ? -13.023 -7.938 -13.039 1 98.25 86 ALA A CA 1
ATOM 688 C C . ALA A 1 86 ? -12.805 -6.996 -11.859 1 98.25 86 ALA A C 1
ATOM 690 O O . ALA A 1 86 ? -12.688 -5.781 -12.039 1 98.25 86 ALA A O 1
ATOM 691 N N . MET A 1 87 ? -12.727 -7.551 -10.711 1 97.88 87 MET A N 1
ATOM 692 C CA . MET A 1 87 ? -12.523 -6.734 -9.516 1 97.88 87 MET A CA 1
ATOM 693 C C . MET A 1 87 ? -11.172 -6.035 -9.555 1 97.88 87 MET A C 1
ATOM 695 O O . MET A 1 87 ? -11.086 -4.828 -9.32 1 97.88 87 MET A O 1
ATOM 699 N N . MET A 1 88 ? -10.094 -6.746 -9.883 1 97.5 88 MET A N 1
ATOM 700 C CA . MET A 1 88 ? -8.742 -6.18 -9.906 1 97.5 88 MET A CA 1
ATOM 701 C C . MET A 1 88 ? -8.617 -5.133 -11.008 1 97.5 88 MET A C 1
ATOM 703 O O . MET A 1 88 ? -8.039 -4.066 -10.797 1 97.5 88 MET A O 1
ATOM 707 N N . THR A 1 89 ? -9.227 -5.395 -12.148 1 96.62 89 THR A N 1
ATOM 708 C CA . THR A 1 89 ? -9.164 -4.48 -13.281 1 96.62 89 THR A CA 1
ATOM 709 C C . THR A 1 89 ? -9.945 -3.203 -12.992 1 96.62 89 THR A C 1
ATOM 711 O O . THR A 1 89 ? -9.5 -2.107 -13.352 1 96.62 89 THR A O 1
ATOM 714 N N . HIS A 1 90 ? -11.055 -3.359 -12.367 1 93.75 90 HIS A N 1
ATOM 715 C CA . HIS A 1 90 ? -11.875 -2.209 -12.008 1 93.75 90 HIS A CA 1
ATOM 716 C C . HIS A 1 90 ? -11.094 -1.22 -11.156 1 93.75 90 HIS A C 1
ATOM 718 O O . HIS A 1 90 ? -11.125 -0.013 -11.406 1 93.75 90 HIS A O 1
ATOM 724 N N . ALA A 1 91 ? -10.43 -1.677 -10.203 1 89.25 91 ALA A N 1
ATOM 725 C CA . ALA A 1 91 ? -9.664 -0.822 -9.305 1 89.25 91 ALA A CA 1
ATOM 726 C C . ALA A 1 91 ? -8.477 -0.19 -10.016 1 89.25 91 ALA A C 1
ATOM 728 O O . ALA A 1 91 ? -8.172 0.988 -9.812 1 89.25 91 ALA A O 1
ATOM 729 N N . VAL A 1 92 ? -7.766 -0.977 -10.852 1 89.44 92 VAL A N 1
ATOM 730 C CA . VAL A 1 92 ? -6.645 -0.464 -11.633 1 89.44 92 VAL A CA 1
ATOM 731 C C . VAL A 1 92 ? -7.121 0.677 -12.531 1 89.44 92 VAL A C 1
ATOM 733 O O . VAL A 1 92 ? -6.48 1.729 -12.602 1 89.44 92 VAL A O 1
ATOM 736 N N . ASP A 1 93 ? -8.266 0.489 -13.133 1 92 93 ASP A N 1
ATOM 737 C CA . ASP A 1 93 ? -8.812 1.507 -14.031 1 92 93 ASP A CA 1
ATOM 738 C C . ASP A 1 93 ? -9.211 2.762 -13.25 1 92 93 ASP A C 1
ATOM 740 O O . ASP A 1 93 ? -8.992 3.881 -13.719 1 92 93 ASP A O 1
ATOM 744 N N . ALA A 1 94 ? -9.734 2.541 -12.086 1 87.25 94 ALA A N 1
ATOM 745 C CA . ALA A 1 94 ? -10.109 3.676 -11.25 1 87.25 94 ALA A CA 1
ATOM 746 C C . ALA A 1 94 ? -8.883 4.484 -10.844 1 87.25 94 ALA A C 1
ATOM 748 O O . ALA A 1 94 ? -8.914 5.719 -10.836 1 87.25 94 ALA A O 1
ATOM 749 N N . ASP A 1 95 ? -7.852 3.809 -10.516 1 86.56 95 ASP A N 1
ATOM 750 C CA . ASP A 1 95 ? -6.621 4.477 -10.102 1 86.56 9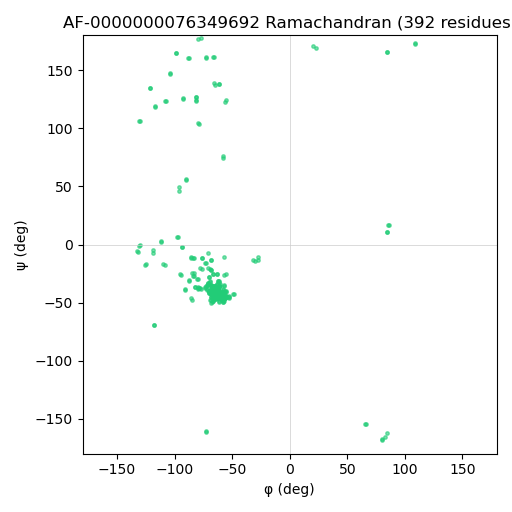5 ASP A CA 1
ATOM 751 C C . ASP A 1 95 ? -6.012 5.262 -11.266 1 86.56 95 ASP A C 1
ATOM 753 O O . ASP A 1 95 ? -5.484 6.359 -11.07 1 86.56 95 ASP A O 1
ATOM 757 N N . LEU A 1 96 ? -6.094 4.727 -12.461 1 86.12 96 LEU A N 1
ATOM 758 C CA . LEU A 1 96 ? -5.5 5.359 -13.633 1 86.12 96 LEU A CA 1
ATOM 759 C C . LEU A 1 96 ? -6.355 6.527 -14.109 1 86.12 96 LEU A C 1
ATOM 761 O O . LEU A 1 96 ? -5.832 7.52 -14.617 1 86.12 96 LEU A O 1
ATOM 765 N N . ASP A 1 97 ? -7.629 6.367 -14.039 1 81.56 97 ASP A N 1
ATOM 766 C CA . ASP A 1 97 ? -8.539 7.438 -14.43 1 81.56 97 ASP A CA 1
ATOM 767 C C . ASP A 1 97 ? -8.359 8.664 -13.539 1 81.56 97 ASP A C 1
ATOM 769 O O . ASP A 1 97 ? -8.438 9.797 -14.016 1 81.56 97 ASP A O 1
ATOM 773 N N . ASP A 1 98 ? -8.195 8.414 -12.328 1 70.81 98 ASP A N 1
ATOM 774 C CA . ASP A 1 98 ? -7.961 9.5 -11.383 1 70.81 98 ASP A CA 1
ATOM 775 C C . ASP A 1 98 ? -6.672 10.25 -11.711 1 70.81 98 ASP A C 1
ATOM 777 O O . ASP A 1 98 ? -6.574 11.461 -11.484 1 70.81 98 ASP A O 1
ATOM 781 N N . ALA A 1 99 ? -5.758 9.547 -12.242 1 61.88 99 ALA A N 1
ATOM 782 C CA . ALA A 1 99 ? -4.477 10.148 -12.609 1 61.88 99 ALA A CA 1
ATOM 783 C C . ALA A 1 99 ? -4.641 11.117 -13.773 1 61.88 99 ALA A C 1
ATOM 785 O O . ALA A 1 99 ? -3.932 12.125 -13.852 1 61.88 99 ALA A O 1
ATOM 786 N N . ASP A 1 100 ? -5.473 10.68 -14.594 1 56.78 100 ASP A N 1
ATOM 787 C CA . ASP A 1 100 ? -5.723 11.508 -15.773 1 56.78 100 ASP A CA 1
ATOM 788 C C . ASP A 1 100 ? -6.543 12.742 -15.406 1 56.78 100 ASP A C 1
ATOM 790 O O . ASP A 1 100 ? -6.512 13.742 -16.125 1 56.78 100 ASP A O 1
ATOM 794 N N . ALA A 1 101 ? -7.398 12.359 -14.477 1 52.34 101 ALA A N 1
ATOM 795 C CA . ALA A 1 101 ? -8.18 13.531 -14.078 1 52.34 101 ALA A CA 1
ATOM 796 C C . ALA A 1 101 ? -7.281 14.648 -13.57 1 52.34 101 ALA A C 1
ATOM 798 O O . ALA A 1 101 ? -6.516 14.453 -12.617 1 52.34 101 ALA A O 1
ATOM 799 N N . LYS A 1 102 ? -6.645 15.297 -14.547 1 46.09 102 LYS A N 1
ATOM 800 C CA . LYS A 1 102 ? -5.684 16.391 -14.555 1 46.09 102 LYS A CA 1
ATOM 801 C C . LYS A 1 102 ? -5.855 17.281 -13.328 1 46.09 102 LYS A C 1
ATOM 803 O O . LYS A 1 102 ? -5.25 18.359 -13.242 1 46.09 102 LYS A O 1
ATOM 808 N N . ASP A 1 103 ? -6.961 17.078 -12.664 1 46.16 103 ASP A N 1
ATOM 809 C CA . ASP A 1 103 ? -6.867 18.078 -11.609 1 46.16 103 ASP A CA 1
ATOM 810 C C . ASP A 1 103 ? -5.691 17.797 -10.68 1 46.16 103 ASP A C 1
ATOM 812 O O . ASP A 1 103 ? -5.211 16.672 -10.609 1 46.16 103 ASP A O 1
ATOM 816 N N . ALA A 1 104 ? -5.07 18.797 -10.383 1 44.38 104 ALA A N 1
ATOM 817 C CA . ALA A 1 104 ? -3.844 18.953 -9.602 1 44.38 104 ALA A CA 1
ATOM 818 C C . ALA A 1 104 ? -3.73 17.859 -8.539 1 44.38 104 ALA A C 1
ATOM 820 O O . ALA A 1 104 ? -2.686 17.719 -7.902 1 44.38 104 ALA A O 1
ATOM 821 N N . ALA A 1 105 ? -4.949 17.156 -8.328 1 48.66 105 ALA A N 1
ATOM 822 C CA . ALA A 1 105 ? -4.832 16.344 -7.121 1 48.66 105 ALA A CA 1
ATOM 823 C C . ALA A 1 105 ? -4.453 14.906 -7.465 1 48.66 105 ALA A C 1
ATOM 825 O O . ALA A 1 105 ? -4.172 14.102 -6.57 1 48.66 105 ALA A O 1
ATOM 826 N N . GLY A 1 106 ? -3.473 14.625 -8.25 1 56.75 106 GLY A N 1
ATOM 827 C CA . GLY A 1 106 ? -2.887 13.312 -8.492 1 56.75 106 GLY A CA 1
ATOM 828 C C . GLY A 1 106 ? -3.811 12.172 -8.125 1 56.75 106 GLY A C 1
ATOM 829 O O . GLY A 1 106 ? -4.953 12.391 -7.715 1 56.75 106 GLY A O 1
ATOM 830 N N . THR A 1 107 ? -3.592 10.828 -8.422 1 67.69 107 THR A N 1
ATOM 831 C CA . THR A 1 107 ? -4.371 9.641 -8.086 1 67.69 107 THR A CA 1
ATOM 832 C C . THR A 1 107 ? -4.574 9.539 -6.578 1 67.69 107 THR A C 1
ATOM 834 O O . THR A 1 107 ? -3.621 9.664 -5.809 1 67.69 107 THR A O 1
ATOM 837 N N . ARG A 1 108 ? -5.875 9.492 -6.156 1 81.25 108 ARG A N 1
ATOM 838 C CA . ARG A 1 108 ? -6.184 9.414 -4.73 1 81.25 108 ARG A CA 1
ATOM 839 C C . ARG A 1 108 ? -5.941 8.008 -4.199 1 81.25 108 ARG A C 1
ATOM 841 O O . ARG A 1 108 ? -5.758 7.816 -2.994 1 81.25 108 ARG A O 1
ATOM 848 N N . GLY A 1 109 ? -5.93 7.031 -5.145 1 89 109 GLY A N 1
ATOM 849 C CA . GLY A 1 109 ? -5.73 5.652 -4.727 1 89 109 GLY A CA 1
ATOM 850 C C . GLY A 1 109 ? -6.871 5.117 -3.881 1 89 109 GLY A C 1
ATOM 851 O O . GLY A 1 109 ? -8.023 5.52 -4.059 1 89 109 GLY A O 1
ATOM 852 N N . CYS A 1 110 ? -6.625 4.168 -3.07 1 93.12 110 CYS A N 1
ATOM 853 C CA . CYS A 1 110 ? -7.598 3.523 -2.197 1 93.12 110 CYS A CA 1
ATOM 854 C C . CYS A 1 110 ? -7.621 4.184 -0.823 1 93.12 110 CYS A C 1
ATOM 856 O O . CYS A 1 110 ? -6.59 4.254 -0.148 1 93.12 110 CYS A O 1
ATOM 858 N N . PHE A 1 111 ? -8.773 4.609 -0.368 1 94.19 111 PHE A N 1
ATOM 859 C CA . PHE A 1 111 ? -8.891 5.324 0.896 1 94.19 111 PHE A CA 1
ATOM 860 C C . PHE A 1 111 ? -8.484 4.434 2.064 1 94.19 111 PHE A C 1
ATOM 862 O O . PHE A 1 111 ? -7.844 4.891 3.01 1 94.19 111 PHE A O 1
ATOM 869 N N . ALA A 1 112 ? -8.828 3.139 2.012 1 95.56 112 ALA A N 1
ATOM 870 C CA . ALA A 1 112 ? -8.508 2.215 3.094 1 95.56 112 ALA A CA 1
ATOM 871 C C . ALA A 1 112 ? -7.004 1.949 3.156 1 95.56 112 ALA A C 1
ATOM 873 O O . ALA A 1 112 ? -6.422 1.88 4.242 1 95.56 112 ALA A O 1
ATOM 874 N N . ILE A 1 113 ? -6.344 1.805 2.018 1 95.62 113 ILE A N 1
ATOM 875 C CA . ILE A 1 113 ? -4.898 1.614 1.988 1 95.62 113 ILE A CA 1
ATOM 876 C C . ILE A 1 113 ? -4.203 2.879 2.488 1 95.62 113 ILE A C 1
ATOM 878 O O . ILE A 1 113 ? -3.244 2.803 3.264 1 95.62 113 ILE A O 1
ATOM 882 N N . ASN A 1 114 ? -4.691 4.074 2.059 1 93.25 114 ASN A N 1
ATOM 883 C CA . ASN A 1 114 ? -4.145 5.332 2.551 1 93.25 114 ASN A CA 1
ATOM 884 C C . ASN A 1 114 ? -4.207 5.414 4.074 1 93.25 114 ASN A C 1
ATOM 886 O O .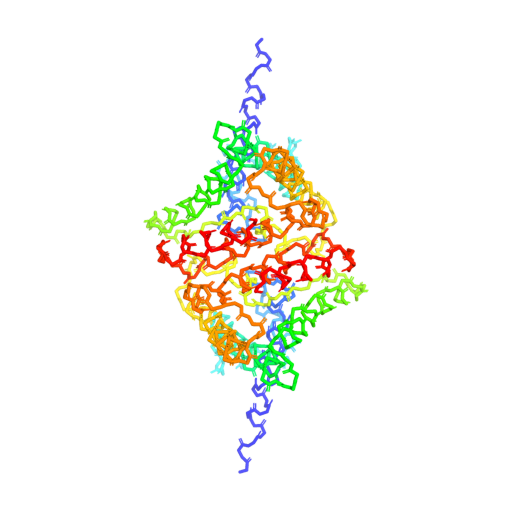 ASN A 1 114 ? -3.223 5.781 4.723 1 93.25 114 ASN A O 1
ATOM 890 N N . ALA A 1 115 ? -5.371 5.043 4.59 1 94.25 115 ALA A N 1
ATOM 891 C CA . ALA A 1 115 ? -5.574 5.086 6.035 1 94.25 115 ALA A CA 1
ATOM 892 C C . ALA A 1 115 ? -4.652 4.102 6.746 1 94.25 115 ALA A C 1
ATOM 894 O O . ALA A 1 115 ? -4.113 4.406 7.816 1 94.25 115 ALA A O 1
ATOM 895 N N . ALA A 1 116 ? -4.477 2.908 6.172 1 93.31 116 ALA A N 1
ATOM 896 C CA . ALA A 1 116 ? -3.605 1.895 6.758 1 93.31 116 ALA A CA 1
ATOM 897 C C . ALA A 1 116 ? -2.172 2.402 6.867 1 93.31 116 ALA A C 1
ATOM 899 O O . ALA A 1 116 ? -1.516 2.213 7.895 1 93.31 116 ALA A O 1
ATOM 900 N N . VAL A 1 117 ? -1.729 3.061 5.836 1 89.75 117 VAL A N 1
ATOM 901 C CA . VAL A 1 117 ? -0.343 3.504 5.734 1 89.75 117 VAL A CA 1
ATOM 902 C C . VAL A 1 117 ? -0.138 4.762 6.574 1 89.75 117 VAL A C 1
ATOM 904 O O . VAL A 1 117 ? 0.896 4.922 7.227 1 89.75 117 VAL A O 1
ATOM 907 N N . GLU A 1 118 ? -1.103 5.652 6.625 1 82.62 118 GLU A N 1
ATOM 908 C CA . GLU A 1 118 ? -0.969 6.945 7.289 1 82.62 118 GLU A CA 1
ATOM 909 C C . GLU A 1 118 ? -1.271 6.828 8.781 1 82.62 118 GLU A C 1
ATOM 911 O O . GLU A 1 118 ? -0.566 7.414 9.609 1 82.62 118 GLU A O 1
ATOM 916 N N . ALA A 1 119 ? -2.34 6.184 9.133 1 69.75 119 ALA A N 1
ATOM 917 C CA . ALA A 1 119 ? -2.928 6.449 10.445 1 69.75 119 ALA A CA 1
ATOM 918 C C . ALA A 1 119 ? -3.066 5.16 11.25 1 69.75 119 ALA A C 1
ATOM 920 O O . ALA A 1 119 ? -3.182 5.199 12.477 1 69.75 119 ALA A O 1
ATOM 921 N N . ALA A 1 120 ? -2.986 4.16 10.656 1 68.75 120 ALA A N 1
ATOM 922 C CA . ALA A 1 120 ? -3.322 2.924 11.359 1 68.75 120 ALA A CA 1
ATOM 923 C C . ALA A 1 120 ? -2.264 2.582 12.398 1 68.75 120 ALA A C 1
ATOM 925 O O . ALA A 1 120 ? -2.564 1.945 13.414 1 68.75 120 ALA A O 1
ATOM 926 N N . GLY A 1 121 ? -1.181 3.172 12.141 1 65.75 121 GLY A N 1
ATOM 927 C CA . GLY A 1 121 ? -0.099 2.861 13.062 1 65.75 121 GLY A CA 1
ATOM 928 C C . GLY A 1 121 ? -0.262 3.52 14.422 1 65.75 121 GLY A C 1
ATOM 929 O O . GLY A 1 121 ? 0.289 3.047 15.414 1 65.75 121 GLY A O 1
ATOM 930 N N . TYR A 1 122 ? -1.114 4.5 14.5 1 71.88 122 TYR A N 1
ATOM 931 C CA . TYR A 1 122 ? -1.098 5.211 15.773 1 71.88 122 TYR A CA 1
ATOM 932 C C . TYR A 1 122 ? -2.508 5.355 16.328 1 71.88 122 TYR A C 1
ATOM 934 O O . TYR A 1 122 ? -2.691 5.863 17.438 1 71.88 122 TYR A O 1
ATOM 942 N N . ASP A 1 123 ? -3.5 4.906 15.68 1 87.88 123 ASP A N 1
ATOM 943 C CA . ASP A 1 123 ? -4.887 4.996 16.125 1 87.88 123 ASP A CA 1
ATOM 944 C C . ASP A 1 123 ? -5.582 3.641 16.031 1 87.88 123 ASP A C 1
ATOM 946 O O . ASP A 1 123 ? -5.969 3.207 14.953 1 87.88 123 ASP A O 1
ATOM 950 N N . PRO A 1 124 ? -5.797 3.02 17.141 1 90.06 124 PRO A N 1
ATOM 951 C CA . PRO A 1 124 ? -6.355 1.665 17.141 1 90.06 124 PRO A CA 1
ATOM 952 C C . PRO A 1 124 ? -7.746 1.603 16.5 1 90.06 124 PRO A C 1
ATOM 954 O O . PRO A 1 124 ? -8.117 0.582 15.922 1 90.06 124 PRO A O 1
ATOM 957 N N . GLU A 1 125 ? -8.484 2.641 16.641 1 93.75 125 GLU A N 1
ATOM 958 C CA . GLU A 1 125 ? -9.82 2.625 16.047 1 93.75 125 GLU A CA 1
ATOM 959 C C . GLU A 1 125 ? -9.758 2.725 14.531 1 93.75 125 GLU A C 1
ATOM 961 O O . GLU A 1 125 ? -10.562 2.113 13.828 1 93.75 125 GLU A O 1
ATOM 966 N N . VAL A 1 126 ? -8.852 3.525 14.031 1 93.62 126 VAL A N 1
ATOM 967 C CA . VAL A 1 126 ? -8.625 3.586 12.594 1 93.62 126 VAL A CA 1
ATOM 968 C C . VAL A 1 126 ? -8.125 2.232 12.094 1 93.62 126 VAL A C 1
ATOM 970 O O . VAL A 1 126 ? -8.602 1.728 11.07 1 93.62 126 VAL A O 1
ATOM 973 N N . ARG A 1 127 ? -7.227 1.657 12.852 1 93.44 127 ARG A N 1
ATOM 974 C CA . ARG A 1 127 ? -6.703 0.342 12.5 1 93.44 127 ARG A CA 1
ATOM 975 C C . ARG A 1 127 ? -7.824 -0.683 12.391 1 93.44 127 ARG A C 1
ATOM 977 O O . ARG A 1 127 ? -7.875 -1.46 11.438 1 93.44 127 ARG A O 1
ATOM 984 N N . GLU A 1 128 ? -8.703 -0.672 13.297 1 95.06 128 GLU A N 1
ATOM 985 C CA . GLU A 1 128 ? -9.812 -1.619 13.305 1 95.06 128 GLU A CA 1
ATOM 986 C C . GLU A 1 128 ? -10.75 -1.371 12.133 1 95.06 128 GLU A C 1
ATOM 988 O O . GLU A 1 128 ? -11.25 -2.318 11.516 1 95.06 128 GLU A O 1
ATOM 993 N N . ALA A 1 129 ? -11.008 -0.106 11.844 1 95.88 129 ALA A N 1
ATOM 994 C CA . ALA A 1 129 ? -11.883 0.235 10.727 1 95.88 129 ALA A CA 1
ATOM 995 C C . ALA A 1 129 ? -11.297 -0.252 9.406 1 95.88 129 ALA A C 1
ATOM 997 O O . ALA A 1 129 ? -12.008 -0.812 8.57 1 95.88 129 ALA A O 1
ATOM 998 N N . VAL A 1 130 ? -10.047 -0.081 9.227 1 96.31 130 VAL A N 1
ATOM 999 C CA . VAL A 1 130 ? -9.359 -0.52 8.008 1 96.31 130 VAL A CA 1
ATOM 1000 C C . VAL A 1 130 ? -9.344 -2.045 7.949 1 96.31 130 VAL A C 1
ATOM 1002 O O . VAL A 1 130 ? -9.625 -2.635 6.902 1 96.31 130 VAL A O 1
ATOM 1005 N N . ARG A 1 131 ? -9.055 -2.668 9.07 1 95.56 131 ARG A N 1
ATOM 1006 C CA . ARG A 1 131 ? -9.039 -4.125 9.141 1 95.56 131 ARG A CA 1
ATOM 1007 C C . ARG A 1 131 ? -10.391 -4.707 8.719 1 95.56 131 ARG A C 1
ATOM 1009 O O . ARG A 1 131 ? -10.445 -5.703 7.996 1 95.56 131 ARG A O 1
ATOM 1016 N N . ARG A 1 132 ? -11.391 -4.109 9.156 1 95.62 132 ARG A N 1
ATOM 1017 C CA . ARG A 1 132 ? -12.734 -4.566 8.797 1 95.62 132 ARG A CA 1
ATOM 1018 C C . ARG A 1 132 ? -12.938 -4.535 7.285 1 95.62 132 ARG A C 1
ATOM 1020 O O . ARG A 1 132 ? -13.516 -5.457 6.711 1 95.62 132 ARG A O 1
ATOM 1027 N N . SER A 1 133 ? -12.492 -3.486 6.645 1 96.69 133 SER A N 1
ATOM 1028 C CA . SER A 1 133 ? -12.602 -3.369 5.195 1 96.69 133 SER A CA 1
ATOM 1029 C C . SER A 1 133 ? -11.773 -4.438 4.488 1 96.69 133 SER A C 1
ATOM 1031 O O . SER A 1 133 ? -12.25 -5.082 3.551 1 96.69 133 SER A O 1
ATOM 1033 N N . PHE A 1 134 ? -10.555 -4.637 4.984 1 97.44 134 PHE A N 1
ATOM 1034 C CA . PHE A 1 134 ? -9.68 -5.645 4.391 1 97.44 134 PHE A CA 1
ATOM 1035 C C . PHE A 1 134 ? -10.266 -7.043 4.582 1 97.44 134 PHE A C 1
ATOM 1037 O O . PHE A 1 134 ? -10.281 -7.844 3.646 1 97.44 134 PHE A O 1
ATOM 1044 N N . ASP A 1 135 ? -10.82 -7.293 5.762 1 97.38 135 ASP A N 1
ATOM 1045 C CA . ASP A 1 135 ? -11.398 -8.594 6.059 1 97.38 135 ASP A CA 1
ATOM 1046 C C . ASP A 1 135 ? -12.617 -8.867 5.172 1 97.38 135 ASP A C 1
ATOM 1048 O O . ASP A 1 135 ? -12.812 -10 4.715 1 97.38 135 ASP A O 1
ATOM 1052 N N . ARG A 1 136 ? -13.367 -7.875 4.977 1 97.94 136 ARG A N 1
ATOM 1053 C CA . ARG A 1 136 ? -14.555 -8.016 4.145 1 97.94 136 ARG A CA 1
ATOM 1054 C C . ARG A 1 136 ? -14.188 -8.445 2.73 1 97.94 136 ARG A C 1
ATOM 1056 O O . ARG A 1 136 ? -14.812 -9.352 2.172 1 97.94 136 ARG A O 1
ATOM 1063 N N . VAL A 1 137 ? -13.188 -7.828 2.152 1 97.88 137 VAL A N 1
ATOM 1064 C CA . VAL A 1 137 ? -12.727 -8.188 0.815 1 97.88 137 VAL A CA 1
ATOM 1065 C C . VAL A 1 137 ? -12.141 -9.594 0.831 1 97.88 137 VAL A C 1
ATOM 1067 O O . VAL A 1 137 ? -12.445 -10.414 -0.042 1 97.88 137 VAL A O 1
ATOM 1070 N N . GLU A 1 138 ? -11.352 -9.859 1.846 1 98.06 138 GLU A N 1
ATOM 1071 C CA . GLU A 1 138 ? -10.734 -11.18 1.955 1 98.06 138 GLU A CA 1
ATOM 1072 C C . GLU A 1 138 ? -11.797 -12.281 2.037 1 98.06 138 GLU A C 1
ATOM 1074 O O . GLU A 1 138 ? -11.672 -13.32 1.391 1 98.06 138 GLU A O 1
ATOM 1079 N N . ASP A 1 139 ? -12.805 -12.047 2.865 1 98.38 139 ASP A N 1
ATOM 1080 C CA . ASP A 1 139 ? -13.875 -13.023 3.021 1 98.38 139 ASP A CA 1
ATOM 1081 C C . ASP A 1 139 ? -14.539 -13.328 1.681 1 98.38 139 ASP A C 1
ATOM 1083 O O . ASP A 1 139 ? -14.797 -14.484 1.359 1 98.38 139 ASP A O 1
ATOM 1087 N N . GLU A 1 140 ? -14.773 -12.266 0.968 1 98.62 140 GLU A N 1
ATOM 1088 C CA . GLU A 1 140 ? -15.43 -12.484 -0.32 1 98.62 140 GLU A CA 1
ATOM 1089 C C . GLU A 1 140 ? -14.492 -13.164 -1.309 1 98.62 140 GLU A C 1
ATOM 1091 O O . GLU A 1 140 ? -14.914 -14.031 -2.076 1 98.62 140 GLU A O 1
ATOM 1096 N N . LEU A 1 141 ? -13.25 -12.781 -1.352 1 98.5 141 LEU A N 1
ATOM 1097 C CA . LEU A 1 141 ? -12.258 -13.461 -2.182 1 98.5 141 LEU A CA 1
ATOM 1098 C C . LEU A 1 141 ? -12.211 -14.953 -1.857 1 98.5 141 LEU A C 1
ATOM 1100 O O . LEU A 1 141 ? -12.141 -15.789 -2.764 1 98.5 141 LEU A O 1
ATOM 1104 N N . CYS A 1 142 ? -12.227 -15.258 -0.577 1 98.38 142 CYS A N 1
ATOM 1105 C CA . CYS A 1 142 ? -12.195 -16.656 -0.147 1 98.38 142 CYS A CA 1
ATOM 1106 C C . CYS A 1 142 ? -13.406 -17.422 -0.681 1 98.38 142 CYS A C 1
ATOM 1108 O O . CYS A 1 142 ? -13.273 -18.547 -1.163 1 98.38 142 CYS A O 1
ATOM 1110 N N . ALA A 1 143 ? -14.539 -16.812 -0.608 1 98.44 143 ALA A N 1
ATOM 1111 C CA . ALA A 1 143 ? -15.758 -17.438 -1.128 1 98.44 143 ALA A CA 1
ATOM 1112 C C . ALA A 1 143 ? -15.641 -17.703 -2.625 1 98.44 143 ALA A C 1
ATOM 1114 O O . ALA A 1 143 ? -16.047 -18.766 -3.107 1 98.44 143 ALA A O 1
ATOM 1115 N N . VAL A 1 144 ? -15.07 -16.766 -3.373 1 98.5 144 VAL A N 1
ATOM 1116 C CA . VAL A 1 144 ? -14.898 -16.922 -4.816 1 98.5 144 VAL A CA 1
ATOM 1117 C C . VAL A 1 144 ? -13.914 -18.047 -5.105 1 98.5 144 VAL A C 1
ATOM 1119 O O . VAL A 1 144 ? -14.133 -18.859 -6.008 1 98.5 144 VAL A O 1
ATOM 1122 N N . VAL A 1 145 ? -12.812 -18.078 -4.34 1 98.06 145 VAL A N 1
ATOM 1123 C CA . VAL A 1 145 ? -11.812 -19.125 -4.512 1 98.06 145 VAL A CA 1
ATOM 1124 C C . VAL A 1 145 ? -12.438 -20.5 -4.254 1 98.06 145 VAL A C 1
ATOM 1126 O O . VAL A 1 145 ? -12.234 -21.438 -5.031 1 98.06 145 VAL A O 1
ATOM 1129 N N . GLU A 1 146 ? -13.227 -20.594 -3.209 1 98 146 GLU A N 1
ATOM 1130 C CA . GLU A 1 146 ? -13.883 -21.859 -2.885 1 98 146 GLU A CA 1
ATOM 1131 C C . GLU A 1 146 ? -14.852 -22.281 -3.988 1 98 146 GLU A C 1
ATOM 1133 O O . GLU A 1 146 ? -14.898 -23.453 -4.371 1 98 146 GLU A O 1
ATOM 1138 N N . ALA A 1 147 ? -15.609 -21.375 -4.461 1 97.5 147 ALA A N 1
ATOM 1139 C CA . ALA A 1 147 ? -16.516 -21.656 -5.57 1 97.5 147 ALA A CA 1
ATOM 1140 C C . ALA A 1 147 ? -15.75 -22.125 -6.805 1 97.5 147 ALA A C 1
ATOM 1142 O O . ALA A 1 147 ? -16.172 -23.047 -7.492 1 97.5 147 ALA A O 1
ATOM 1143 N N . GLY A 1 148 ? -14.656 -21.438 -7.098 1 97.5 148 GLY A N 1
ATOM 1144 C CA . GLY A 1 148 ? -13.82 -21.812 -8.227 1 97.5 148 GLY A CA 1
ATOM 1145 C C . GLY A 1 148 ? -13.227 -23.203 -8.086 1 97.5 148 GLY A C 1
ATOM 1146 O O . GLY A 1 148 ? -13.086 -23.922 -9.078 1 97.5 148 GLY A O 1
ATOM 1147 N N . ARG A 1 149 ? -12.891 -23.578 -6.891 1 97 149 ARG A N 1
ATOM 1148 C CA . ARG A 1 149 ? -12.383 -24.922 -6.641 1 97 149 ARG A CA 1
ATOM 1149 C C . ARG A 1 149 ? -13.477 -25.969 -6.859 1 97 149 ARG A C 1
ATOM 1151 O O . ARG A 1 149 ? -13.234 -27 -7.488 1 97 149 ARG A O 1
ATOM 1158 N N . THR A 1 150 ? -14.609 -25.672 -6.367 1 96.44 150 THR A N 1
ATOM 1159 C CA . THR A 1 150 ? -15.742 -26.562 -6.535 1 96.44 150 THR A CA 1
ATOM 1160 C C . THR A 1 150 ? -16.062 -26.75 -8.016 1 96.44 150 THR A C 1
ATOM 1162 O O . THR A 1 150 ? -16.406 -27.859 -8.445 1 96.44 150 THR A O 1
ATOM 1165 N N . ALA A 1 151 ? -15.906 -25.75 -8.812 1 96.62 151 ALA A N 1
ATOM 1166 C CA . ALA A 1 151 ? -16.219 -25.766 -10.242 1 96.62 151 ALA A CA 1
ATOM 1167 C C . ALA A 1 151 ? -15.055 -26.312 -11.055 1 96.62 151 ALA A C 1
ATOM 1169 O O . ALA A 1 151 ? -15.164 -26.484 -12.273 1 96.62 151 ALA A O 1
ATOM 1170 N N . GLY A 1 152 ? -13.898 -26.469 -10.438 1 95.38 152 GLY A N 1
ATOM 1171 C CA . GLY A 1 152 ? -12.727 -27 -11.117 1 95.38 152 GLY A CA 1
ATOM 1172 C C . GLY A 1 152 ? -11.93 -25.953 -11.852 1 95.38 152 GLY A C 1
ATOM 1173 O O . GLY A 1 152 ? -11.055 -26.266 -12.664 1 95.38 152 GLY A O 1
ATOM 1174 N N . GLU A 1 153 ? -12.172 -24.609 -11.516 1 94.69 153 GLU A N 1
ATOM 1175 C CA . GLU A 1 153 ? -11.5 -23.484 -12.164 1 94.69 153 GLU A CA 1
ATOM 1176 C C . GLU A 1 153 ? -10.18 -23.156 -11.477 1 94.69 153 GLU A C 1
ATOM 1178 O O . GLU A 1 153 ? -9.266 -22.625 -12.102 1 94.69 153 GLU A O 1
ATOM 1183 N N . ILE A 1 154 ? -10.156 -23.422 -10.18 1 94.69 154 ILE A N 1
ATOM 1184 C CA . ILE A 1 154 ? -8.992 -23.141 -9.344 1 94.69 154 ILE A CA 1
ATOM 1185 C C . ILE A 1 154 ? -8.5 -24.422 -8.68 1 94.69 154 ILE A C 1
ATOM 1187 O O . ILE A 1 154 ? -9.305 -25.234 -8.219 1 94.69 154 ILE A O 1
ATOM 1191 N N . ARG A 1 155 ? -7.238 -24.578 -8.727 1 89.94 155 ARG A N 1
ATOM 1192 C CA . ARG A 1 155 ? -6.648 -25.781 -8.133 1 89.94 155 ARG A CA 1
ATOM 1193 C C . ARG A 1 155 ? -6.934 -25.844 -6.633 1 89.94 155 ARG A C 1
ATOM 1195 O O . ARG A 1 155 ? -6.859 -24.828 -5.941 1 89.94 155 ARG A O 1
ATOM 1202 N N . ALA A 1 156 ? -7.25 -26.969 -6.156 1 83.94 156 ALA A N 1
ATOM 1203 C CA . ALA A 1 156 ? -7.582 -27.172 -4.746 1 83.94 156 ALA A CA 1
ATOM 1204 C C . ALA A 1 156 ? -6.336 -27.516 -3.936 1 83.94 156 ALA A C 1
ATOM 1206 O O . ALA A 1 156 ? -6.242 -28.594 -3.359 1 83.94 156 ALA A O 1
ATOM 1207 N N . THR A 1 157 ? -5.359 -26.625 -4.035 1 81 157 THR A N 1
ATOM 1208 C CA . THR A 1 157 ? -4.133 -26.828 -3.27 1 81 157 THR A CA 1
ATOM 1209 C C . THR A 1 157 ? -4.043 -25.828 -2.113 1 81 157 THR A C 1
ATOM 1211 O O . THR A 1 157 ? -4.312 -24.641 -2.285 1 81 157 THR A O 1
ATOM 1214 N N . GLY A 1 158 ? -3.912 -26.422 -1.002 1 84.06 158 GLY A N 1
ATOM 1215 C CA . GLY A 1 158 ? -3.688 -25.578 0.163 1 84.06 158 GLY A CA 1
ATOM 1216 C C . GLY A 1 158 ? -4.961 -24.953 0.708 1 84.06 158 GLY A C 1
ATOM 1217 O O . GLY A 1 158 ? -6.062 -25.375 0.339 1 84.06 158 GLY A O 1
ATOM 1218 N N . ASP A 1 159 ? -4.855 -24.016 1.57 1 93.94 159 ASP A N 1
ATOM 1219 C CA . ASP A 1 159 ? -5.961 -23.328 2.232 1 93.94 159 ASP A CA 1
ATOM 1220 C C . ASP A 1 159 ? -6.539 -22.234 1.341 1 93.94 159 ASP A C 1
ATOM 1222 O O . ASP A 1 159 ? -5.801 -21.406 0.81 1 93.94 159 ASP A O 1
ATOM 1226 N N . ALA A 1 160 ? -7.871 -22.297 1.14 1 96.31 160 ALA A N 1
ATOM 1227 C CA . ALA A 1 160 ? -8.539 -21.312 0.284 1 96.31 160 ALA A CA 1
ATOM 1228 C C . ALA A 1 160 ? -8.297 -19.891 0.778 1 96.31 160 ALA A C 1
ATOM 1230 O O . ALA A 1 160 ? -8.195 -18.953 -0.023 1 96.31 160 ALA A O 1
ATOM 1231 N N . ARG A 1 161 ? -8.219 -19.703 2.059 1 96.81 161 ARG A N 1
ATOM 1232 C CA . ARG A 1 161 ? -8.016 -18.375 2.623 1 96.81 161 ARG A CA 1
ATOM 1233 C C . ARG A 1 161 ? -6.613 -17.859 2.32 1 96.81 161 ARG A C 1
ATOM 1235 O O . ARG A 1 161 ? -6.418 -16.656 2.119 1 96.81 161 ARG A O 1
ATOM 1242 N N . VAL A 1 162 ? -5.691 -18.781 2.26 1 95.94 162 VAL A N 1
ATOM 1243 C CA . VAL A 1 162 ? -4.332 -18.391 1.9 1 95.94 162 VAL A CA 1
ATOM 1244 C C . VAL A 1 162 ? -4.297 -17.938 0.445 1 95.94 162 VAL A C 1
ATOM 1246 O O . VAL A 1 162 ? -3.658 -16.922 0.121 1 95.94 162 VAL A O 1
ATOM 1249 N N . VAL A 1 163 ? -5.012 -18.656 -0.403 1 96.19 163 VAL A N 1
ATOM 1250 C CA . VAL A 1 163 ? -5.102 -18.266 -1.808 1 96.19 163 VAL A CA 1
ATOM 1251 C C . VAL A 1 163 ? -5.793 -16.906 -1.93 1 96.19 163 VAL A C 1
ATOM 1253 O O . VAL A 1 163 ? -5.336 -16.047 -2.676 1 96.19 163 VAL A O 1
ATOM 1256 N N . ALA A 1 164 ? -6.879 -16.703 -1.191 1 97.5 164 ALA A N 1
ATOM 1257 C CA . ALA A 1 164 ? -7.605 -15.438 -1.188 1 97.5 164 ALA A CA 1
ATOM 1258 C C . ALA A 1 164 ? -6.707 -14.289 -0.75 1 97.5 164 ALA A C 1
ATOM 1260 O O . ALA A 1 164 ? -6.699 -13.227 -1.373 1 97.5 164 ALA A O 1
ATOM 1261 N N . ARG A 1 165 ? -5.93 -14.5 0.278 1 96.88 165 ARG A N 1
ATOM 1262 C CA . ARG A 1 165 ? -5.035 -13.469 0.797 1 96.88 165 ARG A CA 1
ATOM 1263 C C . ARG A 1 165 ? -3.912 -13.172 -0.189 1 96.88 165 ARG A C 1
ATOM 1265 O O . ARG A 1 165 ? -3.465 -12.023 -0.302 1 96.88 165 ARG A O 1
ATOM 1272 N N . ARG A 1 166 ? -3.484 -14.211 -0.87 1 96.12 166 ARG A N 1
ATOM 1273 C CA . ARG A 1 166 ? -2.486 -13.992 -1.913 1 96.12 166 ARG A CA 1
ATOM 1274 C C . ARG A 1 166 ? -3.035 -13.094 -3.018 1 96.12 166 ARG A C 1
ATOM 1276 O O . ARG A 1 166 ? -2.35 -12.18 -3.477 1 96.12 166 ARG A O 1
ATOM 1283 N N . VAL A 1 167 ? -4.262 -13.375 -3.467 1 97.31 167 VAL A N 1
ATOM 1284 C CA . VAL A 1 167 ? -4.902 -12.531 -4.469 1 97.31 167 VAL A CA 1
ATOM 1285 C C . VAL A 1 167 ? -5.066 -11.117 -3.926 1 97.31 167 VAL A C 1
ATOM 1287 O O . VAL A 1 167 ? -4.762 -10.141 -4.613 1 97.31 167 VAL A O 1
ATOM 1290 N N . GLN A 1 168 ? -5.512 -11.031 -2.701 1 97.88 168 GLN A N 1
ATOM 1291 C CA . GLN A 1 168 ? -5.695 -9.742 -2.049 1 97.88 168 GLN A CA 1
ATOM 1292 C C . GLN A 1 168 ? -4.375 -8.977 -1.967 1 97.88 168 GLN A C 1
ATOM 1294 O O . GLN A 1 168 ? -4.328 -7.777 -2.258 1 97.88 168 GLN A O 1
ATOM 1299 N N . SER A 1 169 ? -3.332 -9.656 -1.546 1 97.56 169 SER A N 1
ATOM 1300 C CA . SER A 1 169 ? -2.02 -9.031 -1.431 1 97.56 169 SER A CA 1
ATOM 1301 C C . SER A 1 169 ? -1.525 -8.523 -2.783 1 97.56 169 SER A C 1
ATOM 1303 O O . SER A 1 169 ? -0.992 -7.422 -2.881 1 97.56 169 SER A O 1
ATOM 1305 N N . THR A 1 170 ? -1.687 -9.367 -3.797 1 97.06 170 THR A N 1
ATOM 1306 C CA . THR A 1 170 ? -1.312 -8.938 -5.141 1 97.06 170 THR A CA 1
ATOM 1307 C C . THR A 1 170 ? -2.102 -7.699 -5.551 1 97.06 170 THR A C 1
ATOM 1309 O O . THR A 1 170 ? -1.532 -6.742 -6.078 1 97.06 170 THR A O 1
ATOM 1312 N N . TYR A 1 171 ? -3.34 -7.73 -5.281 1 97.12 171 TYR A N 1
ATOM 1313 C CA . TYR A 1 171 ? -4.238 -6.633 -5.629 1 97.12 171 TYR A CA 1
ATOM 1314 C C . TYR A 1 171 ? -3.824 -5.348 -4.926 1 97.12 171 TYR A C 1
ATOM 1316 O O . TYR A 1 171 ? -3.719 -4.293 -5.555 1 97.12 171 TYR A O 1
ATOM 1324 N N . TYR A 1 172 ? -3.58 -5.371 -3.625 1 97.25 172 TYR A N 1
ATOM 1325 C CA . TYR A 1 172 ? -3.172 -4.191 -2.871 1 97.25 172 TYR A CA 1
ATOM 1326 C C . TYR A 1 172 ? -1.8 -3.703 -3.32 1 97.25 172 TYR A C 1
ATOM 1328 O O . TYR A 1 172 ? -1.55 -2.498 -3.379 1 97.25 172 TYR A O 1
ATOM 1336 N N . GLY A 1 173 ? -0.926 -4.668 -3.633 1 97.06 173 GLY A N 1
ATOM 1337 C CA . GLY A 1 173 ? 0.357 -4.277 -4.195 1 97.06 173 GLY A CA 1
ATOM 1338 C C . GLY A 1 173 ? 0.231 -3.549 -5.52 1 97.06 173 GLY A C 1
ATOM 1339 O O . GLY A 1 173 ? 0.981 -2.609 -5.789 1 97.06 173 GLY A O 1
ATOM 1340 N N . LEU A 1 174 ? -0.691 -3.969 -6.352 1 96.44 174 LEU A N 1
ATOM 1341 C CA . LEU A 1 174 ? -0.946 -3.301 -7.621 1 96.44 174 LEU A CA 1
ATOM 1342 C C . LEU A 1 174 ? -1.449 -1.879 -7.398 1 96.44 174 LEU A C 1
ATOM 1344 O O . LEU A 1 174 ? -1.087 -0.963 -8.141 1 96.44 174 LEU A O 1
ATOM 1348 N N . ARG A 1 175 ? -2.268 -1.723 -6.352 1 94.81 175 ARG A N 1
ATOM 1349 C CA . ARG A 1 175 ? -2.758 -0.39 -6.016 1 94.81 175 ARG A CA 1
ATOM 1350 C C . ARG A 1 175 ? -1.614 0.523 -5.59 1 94.81 175 ARG A C 1
ATOM 1352 O O . ARG A 1 175 ? -1.615 1.716 -5.902 1 94.81 175 ARG A O 1
ATOM 1359 N N . VAL A 1 176 ? -0.666 0.002 -4.922 1 95.19 176 VAL A N 1
ATOM 1360 C CA . VAL A 1 176 ? 0.522 0.752 -4.527 1 95.19 176 VAL A CA 1
ATOM 1361 C C . VAL A 1 176 ? 1.359 1.082 -5.762 1 95.19 176 VAL A C 1
ATOM 1363 O O . VAL A 1 176 ? 1.757 2.232 -5.961 1 95.19 176 VAL A O 1
ATOM 1366 N N . LEU A 1 177 ? 1.599 0.082 -6.613 1 95 177 LEU A N 1
ATOM 1367 C CA . LEU A 1 177 ? 2.424 0.266 -7.801 1 95 177 LEU A CA 1
ATOM 1368 C C . LEU A 1 177 ? 1.791 1.277 -8.75 1 95 177 LEU A C 1
ATOM 1370 O O . LEU A 1 177 ? 2.498 2.057 -9.398 1 95 177 LEU A O 1
ATOM 1374 N N . SER A 1 178 ? 0.514 1.306 -8.805 1 93 178 SER A N 1
ATOM 1375 C CA . SER A 1 178 ? -0.196 2.178 -9.734 1 93 178 SER A CA 1
ATOM 1376 C C . SER A 1 178 ? -0.027 3.645 -9.359 1 93 178 SER A C 1
ATOM 1378 O O . SER A 1 178 ? -0.316 4.535 -10.156 1 93 178 SER A O 1
ATOM 1380 N N . ARG A 1 179 ? 0.466 3.893 -8.148 1 91.38 179 ARG A N 1
ATOM 1381 C CA . ARG A 1 179 ? 0.724 5.266 -7.723 1 91.38 179 ARG A CA 1
ATOM 1382 C C . ARG A 1 179 ? 1.878 5.875 -8.508 1 91.38 179 ARG A C 1
ATOM 1384 O O . ARG A 1 179 ? 2 7.098 -8.594 1 91.38 179 ARG A O 1
ATOM 1391 N N . VAL A 1 180 ? 2.725 4.973 -9.07 1 91.31 180 VAL A N 1
ATOM 1392 C CA . VAL A 1 180 ? 3.908 5.508 -9.734 1 91.31 180 VAL A CA 1
ATOM 1393 C C . VAL A 1 180 ? 4.07 4.855 -11.109 1 91.31 180 VAL A C 1
ATOM 1395 O O . VAL A 1 180 ? 5.023 5.148 -11.836 1 91.31 180 VAL A O 1
ATOM 1398 N N . GLN A 1 181 ? 3.256 3.895 -11.438 1 89.12 181 GLN A N 1
ATOM 1399 C CA . GLN A 1 181 ? 3.207 3.205 -12.727 1 89.12 181 GLN A CA 1
ATOM 1400 C C . GLN A 1 181 ? 1.865 3.428 -13.414 1 89.12 181 GLN A C 1
ATOM 1402 O O . GLN A 1 181 ? 0.834 2.936 -12.953 1 89.12 181 GLN A O 1
ATOM 1407 N N . ASP A 1 182 ? 1.901 4.043 -14.602 1 87.56 182 ASP A N 1
ATOM 1408 C CA . ASP A 1 182 ? 0.637 4.434 -15.211 1 87.56 182 ASP A CA 1
ATOM 1409 C C . ASP A 1 182 ? 0.361 3.607 -16.469 1 87.56 182 ASP A C 1
ATOM 1411 O O . ASP A 1 182 ? -0.611 3.861 -17.188 1 87.56 182 ASP A O 1
ATOM 1415 N N . ASP A 1 183 ? 1.255 2.66 -16.75 1 93.62 183 ASP A N 1
ATOM 1416 C CA . ASP A 1 183 ? 1.04 1.805 -17.922 1 93.62 183 ASP A CA 1
ATOM 1417 C C . ASP A 1 183 ? 0.027 0.704 -17.609 1 93.62 183 ASP A C 1
ATOM 1419 O O . ASP A 1 183 ? 0.35 -0.273 -16.938 1 93.62 183 ASP A O 1
ATOM 1423 N N . ARG A 1 184 ? -1.156 0.89 -18.109 1 94.94 184 ARG A N 1
ATOM 1424 C CA . ARG A 1 184 ? -2.264 -0.027 -17.859 1 94.94 184 ARG A CA 1
ATOM 1425 C C . ARG A 1 184 ? -1.909 -1.445 -18.297 1 94.94 184 ARG A C 1
ATOM 1427 O O . ARG A 1 184 ? -2.242 -2.412 -17.594 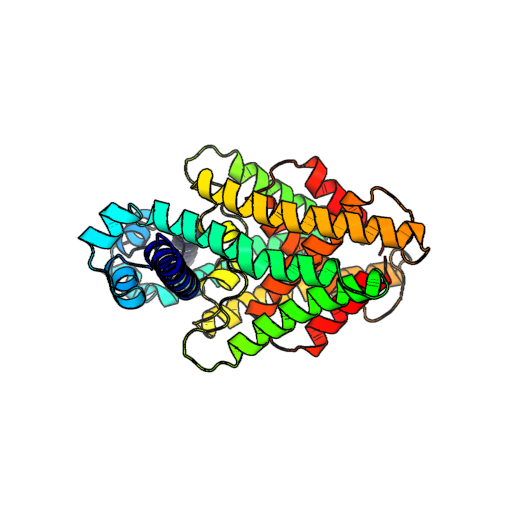1 94.94 184 ARG A O 1
ATOM 1434 N N . GLU A 1 185 ? -1.269 -1.586 -19.391 1 96.31 185 GLU A N 1
ATOM 1435 C CA . GLU A 1 185 ? -0.939 -2.906 -19.922 1 96.31 185 GLU A CA 1
ATOM 1436 C C . GLU A 1 185 ? 0.012 -3.65 -18.984 1 96.31 185 GLU A C 1
ATOM 1438 O O . GLU A 1 185 ? -0.111 -4.863 -18.812 1 96.31 185 GLU A O 1
ATOM 1443 N N . VAL A 1 186 ? 0.91 -2.939 -18.453 1 95.5 186 VAL A N 1
ATOM 1444 C CA . VAL A 1 186 ? 1.866 -3.521 -17.516 1 95.5 186 VAL A CA 1
ATOM 1445 C C . VAL A 1 186 ? 1.134 -4.02 -16.266 1 95.5 186 VAL A C 1
ATOM 1447 O O . VAL A 1 186 ? 1.367 -5.137 -15.812 1 95.5 186 VAL A O 1
ATOM 1450 N N . LEU A 1 187 ? 0.22 -3.227 -15.758 1 96.5 187 LEU A N 1
ATOM 1451 C CA . LEU A 1 187 ? -0.538 -3.596 -14.562 1 96.5 187 LEU A CA 1
ATOM 1452 C C . LEU A 1 187 ? -1.456 -4.781 -14.852 1 96.5 187 LEU A C 1
ATOM 1454 O O . LEU A 1 187 ? -1.533 -5.719 -14.055 1 96.5 187 LEU A O 1
ATOM 1458 N N . LEU A 1 188 ? -2.072 -4.793 -16.016 1 97.06 188 LEU A N 1
ATOM 1459 C CA . LEU A 1 188 ? -2.992 -5.871 -16.375 1 97.06 188 LEU A CA 1
ATOM 1460 C C . LEU A 1 188 ? -2.238 -7.172 -16.625 1 97.06 188 LEU A C 1
ATOM 1462 O O . LEU A 1 188 ? -2.744 -8.258 -16.328 1 97.06 188 LEU A O 1
ATOM 1466 N N . ALA A 1 189 ? -1.027 -7.059 -17.141 1 96.69 189 ALA A N 1
ATOM 1467 C CA . ALA A 1 189 ? -0.214 -8.266 -17.297 1 96.69 189 ALA A CA 1
ATOM 1468 C C . ALA A 1 189 ? 0.062 -8.922 -15.953 1 96.69 189 ALA A C 1
ATOM 1470 O O . ALA A 1 189 ? 0.111 -10.148 -15.859 1 96.69 189 ALA A O 1
ATOM 1471 N N . THR A 1 190 ? 0.244 -8.125 -14.93 1 95.62 190 THR A N 1
ATOM 1472 C CA . THR A 1 190 ? 0.453 -8.648 -13.578 1 95.62 190 THR A CA 1
ATOM 1473 C C . THR A 1 190 ? -0.815 -9.312 -13.055 1 95.62 190 THR A C 1
ATOM 1475 O O . THR A 1 190 ? -0.756 -10.391 -12.469 1 95.62 190 THR A O 1
ATOM 1478 N N . VAL A 1 191 ? -1.98 -8.664 -13.32 1 97.25 191 VAL A N 1
ATOM 1479 C CA . VAL A 1 191 ? -3.262 -9.25 -12.938 1 97.25 191 VAL A CA 1
ATOM 1480 C C . VAL A 1 191 ? -3.422 -10.617 -13.602 1 97.25 191 VAL A C 1
ATOM 1482 O O . VAL A 1 191 ? -3.688 -11.609 -12.922 1 97.25 191 VAL A O 1
ATOM 1485 N N . ASP A 1 192 ? -3.199 -10.68 -14.883 1 96.75 192 ASP A N 1
ATOM 1486 C CA . ASP A 1 192 ? -3.396 -11.906 -15.641 1 96.75 192 ASP A CA 1
ATOM 1487 C C . ASP A 1 192 ? -2.41 -12.992 -15.203 1 96.75 192 ASP A C 1
ATOM 1489 O O . ASP A 1 192 ? -2.773 -14.164 -15.102 1 96.75 192 ASP A O 1
ATOM 1493 N N . GLY A 1 193 ? -1.181 -12.602 -14.93 1 93.56 193 GLY A N 1
ATOM 1494 C CA . GLY A 1 193 ? -0.194 -13.547 -14.43 1 93.56 193 GLY A CA 1
ATOM 1495 C C . GLY A 1 193 ? -0.562 -14.125 -13.07 1 93.56 193 GLY A C 1
ATOM 1496 O O . GLY A 1 193 ? -0.381 -15.32 -12.836 1 93.56 193 GLY A O 1
ATOM 1497 N N . ALA A 1 194 ? -1.088 -13.305 -12.188 1 93.62 194 ALA A N 1
ATOM 1498 C CA . ALA A 1 194 ? -1.479 -13.75 -10.852 1 93.62 194 ALA A CA 1
ATOM 1499 C C . ALA A 1 194 ? -2.621 -14.758 -10.922 1 93.62 194 ALA A C 1
ATOM 1501 O O . ALA A 1 194 ? -2.646 -15.727 -10.156 1 93.62 194 ALA A O 1
ATOM 1502 N N . LEU A 1 195 ? -3.508 -14.516 -11.844 1 94.81 195 LEU A N 1
ATOM 1503 C CA . LEU A 1 195 ? -4.691 -15.367 -11.922 1 94.81 195 LEU A CA 1
ATOM 1504 C C . LEU A 1 195 ? -4.391 -16.641 -12.695 1 94.81 195 LEU A C 1
ATOM 1506 O O . LEU A 1 195 ? -5.004 -17.688 -12.445 1 94.81 195 LEU A O 1
ATOM 1510 N N . ALA A 1 196 ? -3.412 -16.609 -13.617 1 91.19 196 ALA A N 1
ATOM 1511 C CA . ALA A 1 196 ? -3.033 -17.781 -14.398 1 91.19 196 ALA A CA 1
ATOM 1512 C C . ALA A 1 196 ? -2.492 -18.891 -13.5 1 91.19 196 ALA A C 1
ATOM 1514 O O . ALA A 1 196 ? -2.676 -20.078 -13.789 1 91.19 196 ALA A O 1
ATOM 1515 N N . ASP A 1 197 ? -1.982 -18.531 -12.375 1 82.94 197 ASP A N 1
ATOM 1516 C CA . ASP A 1 197 ? -1.301 -19.5 -11.508 1 82.94 197 ASP A CA 1
ATOM 1517 C C . ASP A 1 197 ? -2.236 -20.016 -10.422 1 82.94 197 ASP A C 1
ATOM 1519 O O . ASP A 1 197 ? -1.806 -20.734 -9.523 1 82.94 197 ASP A O 1
ATOM 1523 N N . LEU A 1 198 ? -3.486 -19.625 -10.523 1 88.94 198 LEU A N 1
ATOM 1524 C CA . LEU A 1 198 ? -4.438 -20.141 -9.539 1 88.94 198 LEU A CA 1
ATOM 1525 C C . LEU A 1 198 ? -4.918 -21.531 -9.922 1 88.94 198 LEU A C 1
ATOM 1527 O O . LEU A 1 198 ? -5.047 -21.844 -11.109 1 88.94 198 LEU A O 1
ATOM 1531 N N . MET B 1 1 ? 40.969 15.398 5.426 1 31.52 1 MET B N 1
ATOM 1532 C CA . MET B 1 1 ? 40 15.336 6.516 1 31.52 1 MET B CA 1
ATOM 1533 C C . MET B 1 1 ? 38.625 15.805 6.055 1 31.52 1 MET B C 1
ATOM 1535 O O . MET B 1 1 ? 37.812 16.25 6.871 1 31.52 1 MET B O 1
ATOM 1539 N N . ALA B 1 2 ? 38.281 16.016 4.965 1 40.81 2 ALA B N 1
ATOM 1540 C CA . ALA B 1 2 ? 37.125 16.438 4.195 1 40.81 2 ALA B CA 1
ATOM 1541 C C . ALA B 1 2 ? 35.938 15.508 4.453 1 40.81 2 ALA B C 1
ATOM 1543 O O . ALA B 1 2 ? 34.906 15.594 3.764 1 40.81 2 ALA B O 1
ATOM 1544 N N . ARG B 1 3 ? 35.938 14.344 5.082 1 43.81 3 ARG B N 1
ATOM 1545 C CA . ARG B 1 3 ? 35.219 13.188 5.609 1 43.81 3 ARG B CA 1
ATOM 1546 C C . ARG B 1 3 ? 34.125 13.625 6.574 1 43.81 3 ARG B C 1
ATOM 1548 O O . ARG B 1 3 ? 33.188 12.875 6.836 1 43.81 3 ARG B O 1
ATOM 1555 N N . PRO B 1 4 ? 34.25 14.57 7.43 1 45.31 4 PRO B N 1
ATOM 1556 C CA . PRO B 1 4 ? 33.438 15.062 8.555 1 45.31 4 PRO B CA 1
ATOM 1557 C C . PRO B 1 4 ? 32.094 15.648 8.117 1 45.31 4 PRO B C 1
ATOM 1559 O O . PRO B 1 4 ? 31.078 15.43 8.781 1 45.31 4 PRO B O 1
ATOM 1562 N N . ARG B 1 5 ? 32.219 16.516 7.039 1 50.03 5 ARG B N 1
ATOM 1563 C CA . ARG B 1 5 ? 31.016 17.219 6.594 1 50.03 5 ARG B CA 1
ATOM 1564 C C . ARG B 1 5 ? 29.984 16.25 6.02 1 50.03 5 ARG B C 1
ATOM 1566 O O . ARG B 1 5 ? 28.781 16.422 6.238 1 50.03 5 ARG B O 1
ATOM 1573 N N . GLU B 1 6 ? 30.438 15.266 5.148 1 51.31 6 GLU B N 1
ATOM 1574 C CA . GLU B 1 6 ? 29.547 14.273 4.539 1 51.31 6 GLU B CA 1
ATOM 1575 C C . GLU B 1 6 ? 28.891 13.398 5.602 1 51.31 6 GLU B C 1
ATOM 1577 O O . GLU B 1 6 ? 27.703 13.062 5.488 1 51.31 6 GLU B O 1
ATOM 1582 N N . PHE B 1 7 ? 29.75 12.961 6.52 1 53.69 7 PHE B N 1
ATOM 1583 C CA . PHE B 1 7 ? 29.266 12.156 7.641 1 53.69 7 PHE B CA 1
ATOM 1584 C C . PHE B 1 7 ? 28.156 12.898 8.398 1 53.69 7 PHE B C 1
ATOM 1586 O O . PHE B 1 7 ? 27.141 12.305 8.766 1 53.69 7 PHE B O 1
ATOM 1593 N N . ASP B 1 8 ? 28.328 14.188 8.195 1 79.75 8 ASP B N 1
ATOM 1594 C CA . ASP B 1 8 ? 27.406 15.039 8.93 1 79.75 8 ASP B CA 1
ATOM 1595 C C . ASP B 1 8 ? 26.094 15.203 8.164 1 79.75 8 ASP B C 1
ATOM 1597 O O . ASP B 1 8 ? 25 15.117 8.758 1 79.75 8 ASP B O 1
ATOM 1601 N N . GLU B 1 9 ? 26.328 14.992 6.836 1 88.81 9 GLU B N 1
ATOM 1602 C CA . GLU B 1 9 ? 25.109 15.172 6.047 1 88.81 9 GLU B CA 1
ATOM 1603 C C . GLU B 1 9 ? 24.25 13.914 6.066 1 88.81 9 GLU B C 1
ATOM 1605 O O . GLU B 1 9 ? 23.031 14 6.141 1 88.81 9 GLU B O 1
ATOM 1610 N N . ASP B 1 10 ? 25.016 12.781 6.047 1 91.88 10 ASP B N 1
ATOM 1611 C CA . ASP B 1 10 ? 24.297 11.516 6.09 1 91.88 10 ASP B CA 1
ATOM 1612 C C . ASP B 1 10 ? 23.531 11.359 7.402 1 91.88 10 ASP B C 1
ATOM 1614 O O . ASP B 1 10 ? 22.406 10.852 7.418 1 91.88 10 ASP B O 1
ATOM 1618 N N . ARG B 1 11 ? 24.172 11.773 8.375 1 93.56 11 ARG B N 1
ATOM 1619 C CA . ARG B 1 11 ? 23.531 11.703 9.68 1 93.56 11 ARG B CA 1
ATOM 1620 C C . ARG B 1 11 ? 22.281 12.594 9.719 1 93.56 11 ARG B C 1
ATOM 1622 O O . ARG B 1 11 ? 21.234 12.18 10.227 1 93.56 11 ARG B O 1
ATOM 1629 N N . VAL B 1 12 ? 22.422 13.734 9.195 1 94.62 12 VAL B N 1
ATOM 1630 C CA . VAL B 1 12 ? 21.328 14.695 9.18 1 94.62 12 VAL B CA 1
ATOM 1631 C C . VAL B 1 12 ? 20.188 14.164 8.312 1 94.62 12 VAL B C 1
ATOM 1633 O O . VAL B 1 12 ? 19.016 14.18 8.727 1 94.62 12 VAL B O 1
ATOM 1636 N N . VAL B 1 13 ? 20.562 13.633 7.145 1 96.38 13 VAL B N 1
ATOM 1637 C CA . VAL B 1 13 ? 19.547 13.133 6.219 1 96.38 13 VAL B CA 1
ATOM 1638 C C . VAL B 1 13 ? 18.859 11.906 6.816 1 96.38 13 VAL B C 1
ATOM 1640 O O . VAL B 1 13 ? 17.641 11.734 6.68 1 96.38 13 VAL B O 1
ATOM 1643 N N . THR B 1 14 ? 19.672 11.102 7.516 1 96.75 14 THR B N 1
ATOM 1644 C CA . THR B 1 14 ? 19.109 9.922 8.164 1 96.75 14 THR B CA 1
ATOM 1645 C C . THR B 1 14 ? 18.125 10.328 9.266 1 96.75 14 THR B C 1
ATOM 1647 O O . THR B 1 14 ? 17.031 9.773 9.367 1 96.75 14 THR B O 1
ATOM 1650 N N . ALA B 1 15 ? 18.469 11.305 10.008 1 96.19 15 ALA B N 1
ATOM 1651 C CA . ALA B 1 15 ? 17.594 11.805 11.055 1 96.19 15 ALA B CA 1
ATOM 1652 C C . ALA B 1 15 ? 16.312 12.391 10.461 1 96.19 15 ALA B C 1
ATOM 1654 O O . ALA B 1 15 ? 15.219 12.172 10.992 1 96.19 15 ALA B O 1
ATOM 1655 N N . ALA B 1 16 ? 16.5 13.133 9.414 1 96.25 16 ALA B N 1
ATOM 1656 C CA . ALA B 1 16 ? 15.336 13.695 8.734 1 96.25 16 ALA B CA 1
ATOM 1657 C C . ALA B 1 16 ? 14.43 12.594 8.188 1 96.25 16 ALA B C 1
ATOM 1659 O O . ALA B 1 16 ? 13.203 12.664 8.305 1 96.25 16 ALA B O 1
ATOM 1660 N N . MET B 1 17 ? 15.039 11.57 7.578 1 96.19 17 MET B N 1
ATOM 1661 C CA . MET B 1 17 ? 14.297 10.438 7.047 1 96.19 17 MET B CA 1
ATOM 1662 C C . MET B 1 17 ? 13.453 9.781 8.141 1 96.19 17 MET B C 1
ATOM 1664 O O . MET B 1 17 ? 12.266 9.523 7.945 1 96.19 17 MET B O 1
ATOM 1668 N N . GLU B 1 18 ? 14.07 9.602 9.258 1 94.94 18 GLU B N 1
ATOM 1669 C CA . GLU B 1 18 ? 13.367 8.977 10.383 1 94.94 18 GLU B CA 1
ATOM 1670 C C . GLU B 1 18 ? 12.211 9.844 10.859 1 94.94 18 GLU B C 1
ATOM 1672 O O . GLU B 1 18 ? 11.156 9.328 11.234 1 94.94 18 GLU B O 1
ATOM 1677 N N . THR B 1 19 ? 12.391 11.117 10.828 1 94.44 19 THR B N 1
ATOM 1678 C CA . THR B 1 19 ? 11.352 12.047 11.25 1 94.44 19 THR B CA 1
ATOM 1679 C C . THR B 1 19 ? 10.18 12.031 10.273 1 94.44 19 THR B C 1
ATOM 1681 O O . THR B 1 19 ? 9.023 11.93 10.688 1 94.44 19 THR B O 1
ATOM 1684 N N . PHE B 1 20 ? 10.531 12.062 8.93 1 93.44 20 PHE B N 1
ATOM 1685 C CA . PHE B 1 20 ? 9.492 11.961 7.91 1 93.44 20 PHE B CA 1
ATOM 1686 C C . PHE B 1 20 ? 8.773 10.625 8.008 1 93.44 20 PHE B C 1
ATOM 1688 O O . PHE B 1 20 ? 7.562 10.547 7.789 1 93.44 20 PHE B O 1
ATOM 1695 N N . TRP B 1 21 ? 9.508 9.641 8.281 1 92.25 21 TRP B N 1
ATOM 1696 C CA . TRP B 1 21 ? 8.969 8.289 8.359 1 92.25 21 TRP B CA 1
ATOM 1697 C C . TRP B 1 21 ? 7.98 8.164 9.516 1 92.25 21 TRP B C 1
ATOM 1699 O O . TRP B 1 21 ? 6.922 7.551 9.367 1 92.25 21 TRP B O 1
ATOM 1709 N N . ARG B 1 22 ? 8.258 8.828 10.562 1 88.62 22 ARG B N 1
ATOM 1710 C CA . ARG B 1 22 ? 7.449 8.742 11.773 1 88.62 22 ARG B CA 1
ATOM 1711 C C . ARG B 1 22 ? 6.195 9.602 11.664 1 88.62 22 ARG B C 1
ATOM 1713 O O . ARG B 1 22 ? 5.109 9.195 12.078 1 88.62 22 ARG B O 1
ATOM 1720 N N . HIS B 1 23 ? 6.324 10.766 11.055 1 87.19 23 HIS B N 1
ATOM 1721 C CA . HIS B 1 23 ? 5.242 11.742 11.141 1 87.19 23 HIS B CA 1
ATOM 1722 C C . HIS B 1 23 ? 4.516 11.883 9.812 1 87.19 23 HIS B C 1
ATOM 1724 O O . HIS B 1 23 ? 3.4 12.406 9.758 1 87.19 23 HIS B O 1
ATOM 1730 N N . GLY B 1 24 ? 5.195 11.406 8.766 1 89.06 24 GLY B N 1
ATOM 1731 C CA . GLY B 1 24 ? 4.711 11.75 7.438 1 89.06 24 GLY B CA 1
ATOM 1732 C C . GLY B 1 24 ? 5.219 13.094 6.949 1 89.06 24 GLY B C 1
ATOM 1733 O O . GLY B 1 24 ? 5.711 13.898 7.738 1 89.06 24 GLY B O 1
ATOM 1734 N N . TYR B 1 25 ? 5.094 13.383 5.691 1 89.69 25 TYR B N 1
ATOM 1735 C CA . TYR B 1 25 ? 5.625 14.594 5.078 1 89.69 25 TYR B CA 1
ATOM 1736 C C . TYR B 1 25 ? 4.887 15.828 5.574 1 89.69 25 TYR B C 1
ATOM 1738 O O . TYR B 1 25 ? 5.508 16.781 6.039 1 89.69 25 TYR B O 1
ATOM 1746 N N . GLU B 1 26 ? 3.551 15.82 5.531 1 86.19 26 GLU B N 1
ATOM 1747 C CA . GLU B 1 26 ? 2.75 17 5.844 1 86.19 26 GLU B CA 1
ATOM 1748 C C . GLU B 1 26 ? 2.816 17.328 7.332 1 86.19 26 GLU B C 1
ATOM 1750 O O . GLU B 1 26 ? 2.893 18.5 7.711 1 86.19 26 GLU B O 1
ATOM 1755 N N . ALA B 1 27 ? 2.887 16.328 8.141 1 87.19 27 ALA B N 1
ATOM 1756 C 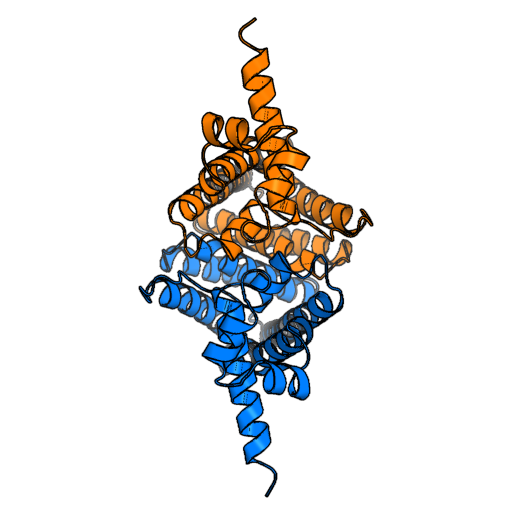CA . ALA B 1 27 ? 2.816 16.547 9.586 1 87.19 27 ALA B CA 1
ATOM 1757 C C . ALA B 1 27 ? 4.18 16.922 10.148 1 87.19 27 ALA B C 1
ATOM 1759 O O . ALA B 1 27 ? 4.281 17.359 11.305 1 87.19 27 ALA B O 1
ATOM 1760 N N . THR B 1 28 ? 5.211 16.766 9.375 1 92.5 28 THR B N 1
ATOM 1761 C CA . THR B 1 28 ? 6.547 17.109 9.828 1 92.5 28 THR B CA 1
ATOM 1762 C C . THR B 1 28 ? 6.789 18.609 9.695 1 92.5 28 THR B C 1
ATOM 1764 O O . THR B 1 28 ? 6.621 19.172 8.609 1 92.5 28 THR B O 1
ATOM 1767 N N . SER B 1 29 ? 7.145 19.266 10.766 1 93.88 29 SER B N 1
ATOM 1768 C CA . SER B 1 29 ? 7.434 20.703 10.766 1 93.88 29 SER B CA 1
ATOM 1769 C C . SER B 1 29 ? 8.938 20.969 10.703 1 93.88 29 SER B C 1
ATOM 1771 O O . SER B 1 29 ? 9.742 20.047 10.898 1 93.88 29 SER B O 1
ATOM 1773 N N . THR B 1 30 ? 9.219 22.188 10.398 1 93.94 30 THR B N 1
ATOM 1774 C CA . THR B 1 30 ? 10.609 22.609 10.461 1 93.94 30 THR B CA 1
ATOM 1775 C C . THR B 1 30 ? 11.188 22.391 11.859 1 93.94 30 THR B C 1
ATOM 1777 O O . THR B 1 30 ? 12.336 21.969 12 1 93.94 30 THR B O 1
ATOM 1780 N N . ARG B 1 31 ? 10.414 22.656 12.852 1 95 31 ARG B N 1
ATOM 1781 C CA . ARG B 1 31 ? 10.852 22.453 14.227 1 95 31 ARG B CA 1
ATOM 1782 C C . ARG B 1 31 ? 11.195 20.984 14.484 1 95 31 ARG B C 1
ATOM 1784 O O . ARG B 1 31 ? 12.211 20.688 15.109 1 95 31 ARG B O 1
ATOM 1791 N N . ASP B 1 32 ? 10.352 20.094 14.023 1 95.81 32 ASP B N 1
ATOM 1792 C CA . ASP B 1 32 ? 10.617 18.656 14.156 1 95.81 32 ASP B CA 1
ATOM 1793 C C . ASP B 1 32 ? 11.961 18.297 13.539 1 95.81 32 ASP B C 1
ATOM 1795 O O . ASP B 1 32 ? 12.727 17.516 14.117 1 95.81 32 ASP B O 1
ATOM 1799 N N . LEU B 1 33 ? 12.195 18.828 12.32 1 96.25 33 LEU B N 1
ATOM 1800 C CA . LEU B 1 33 ? 13.43 18.516 11.602 1 96.25 33 LEU B CA 1
ATOM 1801 C C . LEU B 1 33 ? 14.641 19.094 12.32 1 96.25 33 LEU B C 1
ATOM 1803 O O . LEU B 1 33 ? 15.68 18.438 12.43 1 96.25 33 LEU B O 1
ATOM 1807 N N . CYS B 1 34 ? 14.484 20.312 12.812 1 95.56 34 CYS B N 1
ATOM 1808 C CA . CYS B 1 34 ? 15.57 20.922 13.57 1 95.56 34 CYS B CA 1
ATOM 1809 C C . CYS B 1 34 ? 15.883 20.094 14.82 1 95.56 34 CYS B C 1
ATOM 1811 O O . CYS B 1 34 ? 17.047 19.812 15.109 1 95.56 34 CYS B O 1
ATOM 1813 N N . ASP B 1 35 ? 14.906 19.688 15.547 1 95.56 35 ASP B N 1
ATOM 1814 C CA . ASP B 1 35 ? 15.062 18.922 16.766 1 95.56 35 ASP B CA 1
ATOM 1815 C C . ASP B 1 35 ? 15.75 17.578 16.5 1 95.56 35 ASP B C 1
ATOM 1817 O O . ASP B 1 35 ? 16.641 17.172 17.234 1 95.56 35 ASP B O 1
ATOM 1821 N N . SER B 1 36 ? 15.375 16.984 15.43 1 94.12 36 SER B N 1
ATOM 1822 C CA . SER B 1 36 ? 15.891 15.641 15.148 1 94.12 36 SER B CA 1
ATOM 1823 C C . SER B 1 36 ? 17.297 15.695 14.578 1 94.12 36 SER B C 1
ATOM 1825 O O . SER B 1 36 ? 18.094 14.773 14.766 1 94.12 36 SER B O 1
ATOM 1827 N N . THR B 1 37 ? 17.594 16.734 13.898 1 93.62 37 THR B N 1
ATOM 1828 C CA . THR B 1 37 ? 18.891 16.812 13.219 1 93.62 37 THR B CA 1
ATOM 1829 C C . THR B 1 37 ? 19.906 17.547 14.086 1 93.62 37 THR B C 1
ATOM 1831 O O . THR B 1 37 ? 21.109 17.438 13.852 1 93.62 37 THR B O 1
ATOM 1834 N N . GLY B 1 38 ? 19.391 18.422 14.977 1 93.06 38 GLY B N 1
ATOM 1835 C CA . GLY B 1 38 ? 20.266 19.234 15.812 1 93.06 38 GLY B CA 1
ATOM 1836 C C . GLY B 1 38 ? 20.734 20.5 15.125 1 93.06 38 GLY B C 1
ATOM 1837 O O . GLY B 1 38 ? 21.625 21.188 15.625 1 93.06 38 GLY B O 1
ATOM 1838 N N . LEU B 1 39 ? 20.156 20.797 14.016 1 92.56 39 LEU B N 1
ATOM 1839 C CA . LEU B 1 39 ? 20.516 22 13.273 1 92.56 39 LEU B CA 1
ATOM 1840 C C . LEU B 1 39 ? 19.453 23.078 13.445 1 92.56 39 LEU B C 1
ATOM 1842 O O . LEU B 1 39 ? 18.266 22.781 13.57 1 92.56 39 LEU B O 1
ATOM 1846 N N . GLY B 1 40 ? 19.906 24.312 13.445 1 92.06 40 GLY B N 1
ATOM 1847 C CA . GLY B 1 40 ? 18.969 25.406 13.391 1 92.06 40 GLY B CA 1
ATOM 1848 C C . GLY B 1 40 ? 18.312 25.578 12.023 1 92.06 40 GLY B C 1
ATOM 1849 O O . GLY B 1 40 ? 18.797 25.016 11.039 1 92.06 40 GLY B O 1
ATOM 1850 N N . PRO B 1 41 ? 17.219 26.25 11.945 1 91.38 41 PRO B N 1
ATOM 1851 C CA . PRO B 1 41 ? 16.484 26.406 10.688 1 91.38 41 PRO B CA 1
ATOM 1852 C C . PRO B 1 41 ? 17.344 26.984 9.562 1 91.38 41 PRO B C 1
ATOM 1854 O O . PRO B 1 41 ? 17.266 26.516 8.422 1 91.38 41 PRO B O 1
ATOM 1857 N N . SER B 1 42 ? 18.172 27.938 9.844 1 91.31 42 SER B N 1
ATOM 1858 C CA . SER B 1 42 ? 19 28.578 8.82 1 91.31 42 SER B CA 1
ATOM 1859 C C . SER B 1 42 ? 20.016 27.594 8.242 1 91.31 42 SER B C 1
ATOM 1861 O O . SER B 1 42 ? 20.188 27.531 7.023 1 91.31 42 SER B O 1
ATOM 1863 N N . SER B 1 43 ? 20.641 26.891 9.078 1 90.44 43 SER B N 1
ATOM 1864 C CA . SER B 1 43 ? 21.625 25.906 8.641 1 90.44 43 SER B CA 1
ATOM 1865 C C . SER B 1 43 ? 20.969 24.812 7.809 1 90.44 43 SER B C 1
ATOM 1867 O O . SER B 1 43 ? 21.5 24.406 6.77 1 90.44 43 SER B O 1
ATOM 1869 N N . LEU B 1 44 ? 19.812 24.328 8.289 1 91.25 44 LEU B N 1
ATOM 1870 C CA . LEU B 1 44 ? 19.078 23.266 7.594 1 91.25 44 LEU B CA 1
ATOM 1871 C C . LEU B 1 44 ? 18.672 23.719 6.199 1 91.25 44 LEU B C 1
ATOM 1873 O O . LEU B 1 44 ? 18.906 23.016 5.215 1 91.25 44 LEU B O 1
ATOM 1877 N N . TYR B 1 45 ? 18.172 24.922 6.113 1 87.94 45 TYR B N 1
ATOM 1878 C CA . TYR B 1 45 ? 17.672 25.453 4.852 1 87.94 45 TYR B CA 1
ATOM 1879 C C . TYR B 1 45 ? 18.812 25.797 3.902 1 87.94 45 TYR B C 1
ATOM 1881 O O . TYR B 1 45 ? 18.719 25.547 2.697 1 87.94 45 TYR B O 1
ATOM 1889 N N . ASN B 1 46 ? 19.891 26.297 4.391 1 90.94 46 ASN B N 1
ATOM 1890 C CA . ASN B 1 46 ? 21.031 26.688 3.562 1 90.94 46 ASN B CA 1
ATOM 1891 C C . ASN B 1 46 ? 21.75 25.469 2.994 1 90.94 46 ASN B C 1
ATOM 1893 O O . ASN B 1 46 ? 22.219 25.5 1.857 1 90.94 46 ASN B O 1
ATOM 1897 N N . THR B 1 47 ? 21.734 24.5 3.791 1 90.56 47 THR B N 1
ATOM 1898 C CA . THR B 1 47 ? 22.516 23.328 3.398 1 90.56 47 THR B CA 1
ATOM 1899 C C . THR B 1 47 ? 21.656 22.344 2.602 1 90.56 47 THR B C 1
ATOM 1901 O O . THR B 1 47 ? 22.125 21.734 1.64 1 90.56 47 THR B O 1
ATOM 1904 N N . PHE B 1 48 ? 20.406 22.188 2.996 1 91.81 48 PHE B N 1
ATOM 1905 C CA . PHE B 1 48 ? 19.625 21.094 2.436 1 91.81 48 PHE B CA 1
ATOM 1906 C C . PHE B 1 48 ? 18.406 21.609 1.674 1 91.81 48 PHE B C 1
ATOM 1908 O O . PHE B 1 48 ? 17.703 20.844 1.028 1 91.81 48 PHE B O 1
ATOM 1915 N N . GLY B 1 49 ? 18.281 22.875 1.765 1 89.56 49 GLY B N 1
ATOM 1916 C CA . GLY B 1 49 ? 17.094 23.438 1.13 1 89.56 49 GLY B CA 1
ATOM 1917 C C . GLY B 1 49 ? 15.859 23.344 1.993 1 89.56 49 GLY B C 1
ATOM 1918 O O . GLY B 1 49 ? 15.938 23.031 3.184 1 89.56 49 GLY B O 1
ATOM 1919 N N . GLY B 1 50 ? 14.742 23.531 1.529 1 90.88 50 GLY B N 1
ATOM 1920 C CA . GLY B 1 50 ? 13.477 23.484 2.244 1 90.88 50 GLY B CA 1
ATOM 1921 C C . GLY B 1 50 ? 13 22.078 2.523 1 90.88 50 GLY B C 1
ATOM 1922 O O . GLY B 1 50 ? 13.719 21.109 2.256 1 90.88 50 GLY B O 1
ATOM 1923 N N . LYS B 1 51 ? 11.945 21.938 3.178 1 92.88 51 LYS B N 1
ATOM 1924 C CA . LYS B 1 51 ? 11.344 20.672 3.59 1 92.88 51 LYS B CA 1
ATOM 1925 C C . LYS B 1 51 ? 11.25 19.688 2.418 1 92.88 51 LYS B C 1
ATOM 1927 O O . LYS B 1 51 ? 11.602 18.516 2.553 1 92.88 51 LYS B O 1
ATOM 1932 N N . ARG B 1 52 ? 10.859 20.203 1.298 1 93.69 52 ARG B N 1
ATOM 1933 C CA . ARG B 1 52 ? 10.672 19.344 0.127 1 93.69 52 ARG B CA 1
ATOM 1934 C C . ARG B 1 52 ? 12 18.766 -0.344 1 93.69 52 ARG B C 1
ATOM 1936 O O . ARG B 1 52 ? 12.094 17.578 -0.636 1 93.69 52 ARG B O 1
ATOM 1943 N N . GLN B 1 53 ? 12.969 19.562 -0.477 1 95.31 53 GLN B N 1
ATOM 1944 C CA . GLN B 1 53 ? 14.281 19.109 -0.914 1 95.31 53 GLN B CA 1
ATOM 1945 C C . GLN B 1 53 ? 14.859 18.094 0.068 1 95.31 53 GLN B C 1
ATOM 1947 O O . GLN B 1 53 ? 15.469 17.094 -0.341 1 95.31 53 GLN B O 1
ATOM 1952 N N . LEU B 1 54 ? 14.719 18.391 1.323 1 95.44 54 LEU B N 1
ATOM 1953 C CA . LEU B 1 54 ? 15.195 17.453 2.35 1 95.44 54 LEU B CA 1
ATOM 1954 C C . LEU B 1 54 ? 14.445 16.141 2.275 1 95.44 54 LEU B C 1
ATOM 1956 O O . LEU B 1 54 ? 15.031 15.07 2.5 1 95.44 54 LEU B O 1
ATOM 1960 N N . TYR B 1 55 ? 13.195 16.203 1.977 1 96.06 55 TYR B N 1
ATOM 1961 C CA . TYR B 1 55 ? 12.391 15 1.811 1 96.06 55 TYR B CA 1
ATOM 1962 C C . TYR B 1 55 ? 12.906 14.164 0.646 1 96.06 55 TYR B C 1
ATOM 1964 O O . TYR B 1 55 ? 13.023 12.938 0.761 1 96.06 55 TYR B O 1
ATOM 1972 N N . LEU B 1 56 ? 13.227 14.75 -0.442 1 97.06 56 LEU B N 1
ATOM 1973 C CA . LEU B 1 56 ? 13.766 14.047 -1.601 1 97.06 56 LEU B CA 1
ATOM 1974 C C . LEU B 1 56 ? 15.102 13.398 -1.271 1 97.06 56 LEU B C 1
ATOM 1976 O O . LEU B 1 56 ? 15.383 12.273 -1.702 1 97.06 56 LEU B O 1
ATOM 1980 N N . ARG B 1 57 ? 15.844 14.07 -0.489 1 96.5 57 ARG B N 1
ATOM 1981 C CA . ARG B 1 57 ? 17.109 13.5 -0.04 1 96.5 57 ARG B CA 1
ATOM 1982 C C . ARG B 1 57 ? 16.875 12.305 0.876 1 96.5 57 ARG B C 1
ATOM 1984 O O . ARG B 1 57 ? 17.609 11.32 0.832 1 96.5 57 ARG B O 1
ATOM 1991 N N . ALA B 1 58 ? 15.898 12.422 1.749 1 96.81 58 ALA B N 1
ATOM 1992 C CA . ALA B 1 58 ? 15.523 11.312 2.621 1 96.81 58 ALA B CA 1
ATOM 1993 C C . ALA B 1 58 ? 15.109 10.094 1.807 1 96.81 58 ALA B C 1
ATOM 1995 O O . ALA B 1 58 ? 15.492 8.961 2.133 1 96.81 58 ALA B O 1
ATOM 1996 N N . LEU B 1 59 ? 14.375 10.289 0.738 1 97.31 59 LEU B N 1
ATOM 1997 C CA . LEU B 1 59 ? 13.953 9.195 -0.129 1 97.31 59 LEU B CA 1
ATOM 1998 C C . LEU B 1 59 ? 15.156 8.555 -0.811 1 97.31 59 LEU B C 1
ATOM 2000 O O . LEU B 1 59 ? 15.203 7.332 -0.973 1 97.31 59 LEU B O 1
ATOM 2004 N N . ARG B 1 60 ? 16.062 9.367 -1.213 1 97.25 60 ARG B N 1
ATOM 2005 C CA . ARG B 1 60 ? 17.297 8.828 -1.794 1 97.25 60 ARG B CA 1
ATOM 2006 C C . ARG B 1 60 ? 18.078 8.023 -0.768 1 97.25 60 ARG B C 1
ATOM 2008 O O . ARG B 1 60 ? 18.625 6.961 -1.089 1 97.25 60 ARG B O 1
ATOM 2015 N N . ARG B 1 61 ? 18.156 8.57 0.417 1 96.69 61 ARG B N 1
ATOM 2016 C CA . ARG B 1 61 ? 18.828 7.844 1.494 1 96.69 61 ARG B CA 1
ATOM 2017 C C . ARG B 1 61 ? 18.156 6.496 1.742 1 96.69 61 ARG B C 1
ATOM 2019 O O . ARG B 1 61 ? 18.844 5.484 1.93 1 96.69 61 ARG B O 1
ATOM 2026 N N . TYR B 1 62 ? 16.891 6.445 1.777 1 96.25 62 TYR B N 1
ATOM 2027 C CA . TYR B 1 62 ? 16.141 5.203 1.934 1 96.25 62 TYR B CA 1
ATOM 2028 C C . TYR B 1 62 ? 16.484 4.211 0.831 1 96.25 62 TYR B C 1
ATOM 2030 O O . TYR B 1 62 ? 16.688 3.025 1.097 1 96.25 62 TYR B O 1
ATOM 2038 N N . HIS B 1 63 ? 16.469 4.711 -0.408 1 96.12 63 HIS B N 1
ATOM 2039 C CA . HIS B 1 63 ? 16.844 3.883 -1.545 1 96.12 63 HIS B CA 1
ATOM 2040 C C . HIS B 1 63 ? 18.219 3.258 -1.332 1 96.12 63 HIS B C 1
ATOM 2042 O O . HIS B 1 63 ? 18.391 2.047 -1.498 1 96.12 63 HIS B O 1
ATOM 2048 N N . ASP B 1 64 ? 19.156 4.098 -0.865 1 96.25 64 ASP B N 1
ATOM 2049 C CA . ASP B 1 64 ? 20.547 3.688 -0.773 1 96.25 64 ASP B CA 1
ATOM 2050 C C . ASP B 1 64 ? 20.766 2.768 0.426 1 96.25 64 ASP B C 1
ATOM 2052 O O . ASP B 1 64 ? 21.812 2.117 0.53 1 96.25 64 ASP B O 1
ATOM 2056 N N . THR B 1 65 ? 19.797 2.652 1.325 1 94.81 65 THR B N 1
ATOM 2057 C CA . THR B 1 65 ? 19.984 1.845 2.527 1 94.81 65 THR B CA 1
ATOM 2058 C C . THR B 1 65 ? 18.984 0.694 2.562 1 94.81 65 THR B C 1
ATOM 2060 O O . THR B 1 65 ? 19.297 -0.419 2.131 1 94.81 65 THR B O 1
ATOM 2063 N N . ALA B 1 66 ? 17.703 1.012 2.754 1 93 66 ALA B N 1
ATOM 2064 C CA . ALA B 1 66 ? 16.688 -0.016 2.949 1 93 66 ALA B CA 1
ATOM 2065 C C . ALA B 1 66 ? 16.438 -0.795 1.661 1 93 66 ALA B C 1
ATOM 2067 O O . ALA B 1 66 ? 16.359 -2.025 1.679 1 93 66 ALA B O 1
ATOM 2068 N N . THR B 1 67 ? 16.375 -0.083 0.525 1 95.06 67 THR B N 1
ATOM 2069 C CA . THR B 1 67 ? 16.188 -0.753 -0.755 1 95.06 67 THR B CA 1
ATOM 2070 C C . THR B 1 67 ? 17.375 -1.625 -1.104 1 95.06 67 THR B C 1
ATOM 2072 O O . THR B 1 67 ? 17.219 -2.777 -1.512 1 95.06 67 THR B O 1
ATOM 2075 N N . GLU B 1 68 ? 18.5 -1.101 -0.873 1 96.12 68 GLU B N 1
ATOM 2076 C CA . GLU B 1 68 ? 19.719 -1.856 -1.203 1 96.12 68 GLU B CA 1
ATOM 2077 C C . GLU B 1 68 ? 19.891 -3.041 -0.26 1 96.12 68 GLU B C 1
ATOM 2079 O O . GLU B 1 68 ? 20.453 -4.07 -0.647 1 96.12 68 GLU B O 1
ATOM 2084 N N . GLU B 1 69 ? 19.391 -2.93 0.921 1 94.88 69 GLU B N 1
ATOM 2085 C CA . GLU B 1 69 ? 19.391 -4.078 1.824 1 94.88 69 GLU B CA 1
ATOM 2086 C C . GLU B 1 69 ? 18.516 -5.207 1.274 1 94.88 69 GLU B C 1
ATOM 2088 O O . GLU B 1 69 ? 18.906 -6.379 1.347 1 94.88 69 GLU B O 1
ATOM 2093 N N . GLN B 1 70 ? 17.375 -4.902 0.772 1 95.38 70 GLN B N 1
ATOM 2094 C CA . GLN B 1 70 ? 16.5 -5.895 0.137 1 95.38 70 GLN B CA 1
ATOM 2095 C C . GLN B 1 70 ? 17.188 -6.531 -1.066 1 95.38 70 GLN B C 1
ATOM 2097 O O . GLN B 1 70 ? 17.141 -7.75 -1.242 1 95.38 70 GLN B O 1
ATOM 2102 N N . VAL B 1 71 ? 17.844 -5.672 -1.869 1 97.5 71 VAL B N 1
ATOM 2103 C CA . VAL B 1 71 ? 18.562 -6.141 -3.055 1 97.5 71 VAL B CA 1
ATOM 2104 C C . VAL B 1 71 ? 19.688 -7.078 -2.645 1 97.5 71 VAL B C 1
ATOM 2106 O O . VAL B 1 71 ? 19.922 -8.102 -3.291 1 97.5 71 VAL B O 1
ATOM 2109 N N . ALA B 1 72 ? 20.375 -6.75 -1.555 1 97.88 72 ALA B N 1
ATOM 2110 C CA . ALA B 1 72 ? 21.453 -7.586 -1.062 1 97.88 72 ALA B CA 1
ATOM 2111 C C . ALA B 1 72 ? 20.953 -8.977 -0.674 1 97.88 72 ALA B C 1
ATOM 2113 O O . ALA B 1 72 ? 21.625 -9.977 -0.91 1 97.88 72 ALA B O 1
ATOM 2114 N N . ILE B 1 73 ? 19.797 -9.102 -0.059 1 98 73 ILE B N 1
ATOM 2115 C CA . ILE B 1 73 ? 19.203 -10.391 0.294 1 98 73 ILE B CA 1
ATOM 2116 C C . ILE B 1 73 ? 18.922 -11.195 -0.972 1 98 73 ILE B C 1
ATOM 2118 O O . ILE B 1 73 ? 19.203 -12.391 -1.025 1 98 73 ILE B O 1
ATOM 2122 N N . LEU B 1 74 ? 18.391 -10.492 -2.021 1 98.38 74 LEU B N 1
ATOM 2123 C CA . LEU B 1 74 ? 18.047 -11.133 -3.285 1 98.38 74 LEU B CA 1
ATOM 2124 C C . LEU B 1 74 ? 19.312 -11.625 -4 1 98.38 74 LEU B C 1
ATOM 2126 O O . LEU B 1 74 ? 19.25 -12.578 -4.781 1 98.38 74 LEU B O 1
ATOM 2130 N N . ARG B 1 75 ? 20.438 -11.023 -3.736 1 97.94 75 ARG B N 1
ATOM 2131 C CA . ARG B 1 75 ? 21.688 -11.367 -4.395 1 97.94 75 ARG B CA 1
ATOM 2132 C C . ARG B 1 75 ? 22.484 -12.383 -3.578 1 97.94 75 ARG B C 1
ATOM 2134 O O . ARG B 1 75 ? 23.594 -12.773 -3.961 1 97.94 75 ARG B O 1
ATOM 2141 N N . GLY B 1 76 ? 21.953 -12.703 -2.477 1 96.88 76 GLY B N 1
ATOM 2142 C CA . GLY B 1 76 ? 22.672 -13.586 -1.571 1 96.88 76 GLY B CA 1
ATOM 2143 C C . GLY B 1 76 ? 22.703 -15.023 -2.051 1 96.88 76 GLY B C 1
ATOM 2144 O O . GLY B 1 76 ? 22.484 -15.297 -3.234 1 96.88 76 GLY B O 1
ATOM 2145 N N . ASP B 1 77 ? 22.969 -15.945 -1.129 1 96.62 77 ASP B N 1
ATOM 2146 C CA . ASP B 1 77 ? 23.125 -17.359 -1.441 1 96.62 77 ASP B CA 1
ATOM 2147 C C . ASP B 1 77 ? 21.781 -18.078 -1.385 1 96.62 77 ASP B C 1
ATOM 2149 O O . ASP B 1 77 ? 20.812 -17.547 -0.829 1 96.62 77 ASP B O 1
ATOM 2153 N N . GLY B 1 78 ? 21.734 -19.281 -2.049 1 97.44 78 GLY B N 1
ATOM 2154 C CA . GLY B 1 78 ? 20.531 -20.094 -2.01 1 97.44 78 GLY B CA 1
ATOM 2155 C C . GLY B 1 78 ? 19.781 -20.125 -3.33 1 97.44 78 GLY B C 1
ATOM 2156 O O . GLY B 1 78 ? 20.156 -19.438 -4.281 1 97.44 78 GLY B O 1
ATOM 2157 N N . SER B 1 79 ? 18.812 -20.953 -3.346 1 98.06 79 SER B N 1
ATOM 2158 C CA . SER B 1 79 ? 17.969 -21.047 -4.531 1 98.06 79 SER B CA 1
ATOM 2159 C C . SER B 1 79 ? 17.172 -19.781 -4.754 1 98.06 79 SER B C 1
ATOM 2161 O O . SER B 1 79 ? 17.062 -18.938 -3.85 1 98.06 79 SER B O 1
ATOM 2163 N N . ALA B 1 80 ? 16.672 -19.562 -5.93 1 98.06 80 ALA B N 1
ATOM 2164 C CA . ALA B 1 80 ? 15.859 -18.406 -6.246 1 98.06 80 ALA B CA 1
ATOM 2165 C C . ALA B 1 80 ? 14.695 -18.266 -5.27 1 98.06 80 ALA B C 1
ATOM 2167 O O . ALA B 1 80 ? 14.445 -17.188 -4.734 1 98.06 80 ALA B O 1
ATOM 2168 N N . LYS B 1 81 ? 14.031 -19.375 -4.984 1 97.56 81 LYS B N 1
ATOM 2169 C CA . LYS B 1 81 ? 12.875 -19.328 -4.098 1 97.56 81 LYS B CA 1
ATOM 2170 C C . LYS B 1 81 ? 13.289 -18.984 -2.668 1 97.56 81 LYS B C 1
ATOM 2172 O O . LYS B 1 81 ? 12.578 -18.266 -1.963 1 97.56 81 LYS B O 1
ATOM 2177 N N . GLU B 1 82 ? 14.445 -19.469 -2.236 1 98.06 82 GLU B N 1
ATOM 2178 C CA . GLU B 1 82 ? 14.953 -19.156 -0.904 1 98.06 82 GLU B CA 1
ATOM 2179 C C . GLU B 1 82 ? 15.273 -17.672 -0.781 1 98.06 82 GLU B C 1
ATOM 2181 O O . GLU B 1 82 ? 15 -17.047 0.25 1 98.06 82 GLU B O 1
ATOM 2186 N N . ARG B 1 83 ? 15.875 -17.109 -1.804 1 98.38 83 ARG B N 1
ATOM 2187 C CA . ARG B 1 83 ? 16.219 -15.688 -1.807 1 98.38 83 ARG B CA 1
ATOM 2188 C C . ARG B 1 83 ? 14.961 -14.82 -1.804 1 98.38 83 ARG B C 1
ATOM 2190 O O . ARG B 1 83 ? 14.883 -13.836 -1.067 1 98.38 83 ARG B O 1
ATOM 2197 N N . LEU B 1 84 ? 13.945 -15.219 -2.619 1 98.38 84 LEU B N 1
ATOM 2198 C CA . LEU B 1 84 ? 12.68 -14.5 -2.639 1 98.38 84 LEU B CA 1
ATOM 2199 C C . LEU B 1 84 ? 12 -14.562 -1.272 1 98.38 84 LEU B C 1
ATOM 2201 O O . LEU B 1 84 ? 11.539 -13.539 -0.759 1 98.38 84 LEU B O 1
ATOM 2205 N N . ARG B 1 85 ? 11.992 -15.695 -0.671 1 98.38 85 ARG B N 1
ATOM 2206 C CA . ARG B 1 85 ? 11.367 -15.875 0.633 1 98.38 85 ARG B CA 1
ATOM 2207 C C . ARG B 1 85 ? 12.086 -15.062 1.705 1 98.38 85 ARG B C 1
ATOM 2209 O O . ARG B 1 85 ? 11.445 -14.445 2.561 1 98.38 85 ARG B O 1
ATOM 2216 N N . ALA B 1 86 ? 13.383 -15.109 1.659 1 98.25 86 ALA B N 1
ATOM 2217 C CA . ALA B 1 86 ? 14.188 -14.383 2.643 1 98.25 86 ALA B CA 1
ATOM 2218 C C . ALA B 1 86 ? 13.891 -12.883 2.59 1 98.25 86 ALA B C 1
ATOM 2220 O O . ALA B 1 86 ? 13.727 -12.242 3.629 1 98.25 86 ALA B O 1
ATOM 2221 N N . MET B 1 87 ? 13.812 -12.375 1.416 1 97.88 87 MET B N 1
ATOM 2222 C CA . MET B 1 87 ? 13.547 -10.945 1.259 1 97.88 87 MET B CA 1
ATOM 2223 C C . MET B 1 87 ? 12.156 -10.586 1.789 1 97.88 87 MET B C 1
ATOM 2225 O O . MET B 1 87 ? 12.008 -9.633 2.555 1 97.88 87 MET B O 1
ATOM 2229 N N . MET B 1 88 ? 11.117 -11.352 1.436 1 97.56 88 MET B N 1
ATOM 2230 C CA . MET B 1 88 ? 9.742 -11.07 1.854 1 97.56 88 MET B CA 1
ATOM 2231 C C . MET B 1 88 ? 9.594 -11.242 3.363 1 97.56 88 MET B C 1
ATOM 2233 O O . MET B 1 88 ? 8.961 -10.414 4.023 1 97.56 88 MET B O 1
ATOM 2237 N N . THR B 1 89 ? 10.242 -12.25 3.916 1 96.62 89 THR B N 1
ATOM 2238 C CA . THR B 1 89 ? 10.156 -12.531 5.348 1 96.62 89 THR B CA 1
ATOM 2239 C C . THR B 1 89 ? 10.867 -11.445 6.152 1 96.62 89 THR B C 1
ATOM 2241 O O . THR B 1 89 ? 10.383 -11.031 7.207 1 96.62 89 THR B O 1
ATOM 2244 N N . HIS B 1 90 ? 11.977 -11.016 5.656 1 93.81 90 HIS B N 1
ATOM 2245 C CA . HIS B 1 90 ? 12.734 -9.953 6.316 1 93.81 90 HIS B CA 1
ATOM 2246 C C . HIS B 1 90 ? 11.883 -8.703 6.496 1 93.81 90 HIS B C 1
ATOM 2248 O O . HIS B 1 90 ? 11.859 -8.109 7.578 1 93.81 90 HIS B O 1
ATOM 2254 N N . ALA B 1 91 ? 11.219 -8.32 5.52 1 89.25 91 ALA B N 1
ATOM 2255 C CA . ALA B 1 91 ? 10.398 -7.113 5.566 1 89.25 91 ALA B CA 1
ATOM 2256 C C . ALA B 1 91 ? 9.188 -7.305 6.48 1 89.25 91 ALA B C 1
ATOM 2258 O O . ALA B 1 91 ? 8.828 -6.402 7.238 1 89.25 91 ALA B O 1
ATOM 2259 N N . VAL B 1 92 ? 8.539 -8.477 6.41 1 89.56 92 VAL B N 1
ATOM 2260 C CA . VAL B 1 92 ? 7.41 -8.797 7.281 1 89.56 92 VAL B CA 1
ATOM 2261 C C . VAL B 1 92 ? 7.848 -8.711 8.742 1 89.56 92 VAL B C 1
ATOM 2263 O O . VAL B 1 92 ? 7.16 -8.117 9.57 1 89.56 92 VAL B O 1
ATOM 2266 N N . ASP B 1 93 ? 9.023 -9.242 9.016 1 92 93 ASP B N 1
ATOM 2267 C CA . ASP B 1 93 ? 9.539 -9.234 10.383 1 92 93 ASP B CA 1
ATOM 2268 C C . ASP B 1 93 ? 9.859 -7.816 10.844 1 92 93 ASP B C 1
ATOM 2270 O O . ASP B 1 93 ? 9.594 -7.457 11.992 1 92 93 ASP B O 1
ATOM 2274 N N . ALA B 1 94 ? 10.367 -7.039 9.938 1 87.31 94 ALA B N 1
ATOM 2275 C CA . ALA B 1 94 ? 10.664 -5.648 10.258 1 87.31 94 ALA B CA 1
ATOM 2276 C C . ALA B 1 94 ? 9.391 -4.875 10.586 1 87.31 94 ALA B C 1
ATOM 2278 O O . ALA B 1 94 ? 9.367 -4.07 11.523 1 87.31 94 ALA B O 1
ATOM 2279 N N . ASP B 1 95 ? 8.383 -5.121 9.828 1 86.75 95 ASP B N 1
ATOM 2280 C CA . ASP B 1 95 ? 7.113 -4.434 10.047 1 86.75 95 ASP B CA 1
ATOM 2281 C C . ASP B 1 95 ? 6.492 -4.84 11.383 1 86.75 95 ASP B C 1
ATOM 2283 O O . ASP B 1 95 ? 5.906 -4.008 12.078 1 86.75 95 ASP B O 1
ATOM 2287 N N . LEU B 1 96 ? 6.637 -6.094 11.75 1 86.19 96 LEU B N 1
ATOM 2288 C CA . LEU B 1 96 ? 6.035 -6.602 12.977 1 86.19 96 LEU B CA 1
ATOM 2289 C C . LEU B 1 96 ? 6.848 -6.176 14.195 1 86.19 96 LEU B C 1
ATOM 2291 O O . LEU B 1 96 ? 6.289 -5.945 15.273 1 86.19 96 LEU B O 1
ATOM 2295 N N . ASP B 1 97 ? 8.125 -6.168 14.055 1 81.56 97 ASP B N 1
ATOM 2296 C CA . ASP B 1 97 ? 8.992 -5.734 15.148 1 81.56 97 ASP B CA 1
ATOM 2297 C C . ASP B 1 97 ? 8.742 -4.27 15.5 1 81.56 97 ASP B C 1
ATOM 2299 O O . ASP B 1 97 ? 8.773 -3.896 16.672 1 81.56 97 ASP B O 1
ATOM 2303 N N . ASP B 1 98 ? 8.555 -3.52 14.531 1 70.56 98 ASP B N 1
ATOM 2304 C CA . ASP B 1 98 ? 8.25 -2.107 14.742 1 70.56 98 ASP B CA 1
ATOM 2305 C C . ASP B 1 98 ? 6.934 -1.936 15.5 1 70.56 98 ASP B C 1
ATOM 2307 O O . ASP B 1 98 ? 6.777 -0.99 16.266 1 70.56 98 ASP B O 1
ATOM 2311 N N . ALA B 1 99 ? 6.055 -2.838 15.289 1 62.09 99 ALA B N 1
ATOM 2312 C CA . ALA B 1 99 ? 4.754 -2.791 15.953 1 62.09 99 ALA B CA 1
ATOM 2313 C C . ALA B 1 99 ? 4.895 -3.043 17.453 1 62.09 99 ALA B C 1
ATOM 2315 O O . ALA B 1 99 ? 4.148 -2.48 18.25 1 62.09 99 ALA B O 1
ATOM 2316 N N . ASP B 1 100 ? 5.758 -3.922 17.672 1 56.91 100 ASP B N 1
ATOM 2317 C CA . ASP B 1 100 ? 5.992 -4.27 19.078 1 56.91 100 ASP B CA 1
ATOM 2318 C C . ASP B 1 100 ? 6.742 -3.156 19.797 1 56.91 100 ASP B C 1
ATOM 2320 O O . ASP B 1 100 ? 6.672 -3.051 21.031 1 56.91 100 ASP B O 1
ATOM 2324 N N . ALA B 1 101 ? 7.605 -2.629 18.922 1 52.91 101 ALA B N 1
ATOM 2325 C CA . ALA B 1 101 ? 8.32 -1.533 19.578 1 52.91 101 ALA B CA 1
ATOM 2326 C C . ALA B 1 101 ? 7.348 -0.472 20.078 1 52.91 101 ALA B C 1
ATOM 2328 O O . ALA B 1 101 ? 6.59 0.113 19.297 1 52.91 101 ALA B O 1
ATOM 2329 N N . LYS B 1 102 ? 6.684 -0.851 21.172 1 46.69 102 LYS B N 1
ATOM 2330 C CA . LYS B 1 102 ? 5.664 -0.214 21.984 1 46.69 102 LYS B CA 1
ATOM 2331 C C . LYS B 1 102 ? 5.77 1.307 21.922 1 46.69 102 LYS B C 1
ATOM 2333 O O . LYS B 1 102 ? 5.129 2.016 22.703 1 46.69 102 LYS B O 1
ATOM 2338 N N . ASP B 1 103 ? 6.879 1.743 21.344 1 46 103 ASP B N 1
ATOM 2339 C CA . ASP B 1 103 ? 6.699 3.188 21.453 1 46 103 ASP B CA 1
ATOM 2340 C C . ASP B 1 103 ? 5.52 3.662 20.609 1 46 103 ASP B C 1
ATOM 2342 O O . ASP B 1 103 ? 5.086 2.967 19.688 1 46 103 ASP B O 1
ATOM 2346 N N . ALA B 1 104 ? 4.832 4.512 21.141 1 44.53 104 ALA B N 1
ATOM 2347 C CA . ALA B 1 104 ? 3.588 5.152 20.719 1 44.53 104 ALA B CA 1
ATOM 2348 C C . ALA B 1 104 ? 3.514 5.266 19.203 1 44.53 104 ALA B C 1
ATOM 2350 O O . ALA B 1 104 ? 2.469 5.613 18.656 1 44.53 104 ALA B O 1
ATOM 2351 N N . ALA B 1 105 ? 4.754 5.02 18.562 1 48.91 105 ALA B N 1
ATOM 2352 C CA . ALA B 1 105 ? 4.668 5.434 17.172 1 48.91 105 ALA B CA 1
ATOM 2353 C C . ALA B 1 105 ? 4.348 4.25 16.266 1 48.91 105 ALA B C 1
ATOM 2355 O O . ALA B 1 105 ? 4.016 4.43 15.094 1 48.91 105 ALA B O 1
ATOM 2356 N N . GLY B 1 106 ? 3.402 3.379 16.547 1 56.78 106 GLY B N 1
ATOM 2357 C CA . GLY B 1 106 ? 2.889 2.332 15.68 1 56.78 106 GLY B CA 1
ATOM 2358 C C . GLY B 1 106 ? 3.867 1.923 14.602 1 56.78 106 GLY B C 1
ATOM 2359 O O . GLY B 1 106 ? 4.973 2.461 14.516 1 56.78 106 GLY B O 1
ATOM 2360 N N . THR B 1 107 ? 3.74 0.82 13.766 1 67.94 107 THR B N 1
ATOM 2361 C CA . THR B 1 107 ? 4.574 0.351 12.664 1 67.94 107 THR B CA 1
ATOM 2362 C C . THR B 1 107 ? 4.746 1.443 11.609 1 67.94 107 THR B C 1
ATOM 2364 O O . THR B 1 107 ? 3.768 2.064 11.188 1 67.94 107 THR B O 1
ATOM 2367 N N . ARG B 1 108 ? 6.027 1.782 11.305 1 81.31 108 ARG B N 1
ATOM 2368 C CA . ARG B 1 108 ? 6.305 2.83 10.328 1 81.31 108 ARG B CA 1
ATOM 2369 C C . ARG B 1 108 ? 6.121 2.311 8.906 1 81.31 108 ARG B C 1
ATOM 2371 O O . ARG B 1 108 ? 5.926 3.094 7.973 1 81.31 108 ARG B O 1
ATOM 2378 N N . GLY B 1 109 ? 6.172 0.958 8.781 1 89.12 109 GLY B N 1
ATOM 2379 C CA . GLY B 1 109 ? 6.031 0.378 7.453 1 89.12 109 GLY B CA 1
ATOM 2380 C C . GLY B 1 109 ? 7.176 0.727 6.523 1 89.12 109 GLY B C 1
ATOM 2381 O O . GLY B 1 109 ? 8.312 0.91 6.969 1 89.12 109 GLY B O 1
ATOM 2382 N N . CYS B 1 110 ? 6.953 0.718 5.266 1 93.25 110 CYS B N 1
ATOM 2383 C CA . CYS B 1 110 ? 7.938 1.011 4.227 1 93.25 110 CYS B CA 1
ATOM 2384 C C . CYS B 1 110 ? 7.895 2.484 3.84 1 93.25 110 CYS B C 1
ATOM 2386 O O . CYS B 1 110 ? 6.852 2.994 3.432 1 93.25 110 CYS B O 1
ATOM 2388 N N . PHE B 1 111 ? 9.016 3.15 3.906 1 94.25 111 PHE B N 1
ATOM 2389 C CA . PHE B 1 111 ? 9.07 4.582 3.637 1 94.25 111 PHE B CA 1
ATOM 2390 C C . PHE B 1 111 ? 8.688 4.875 2.189 1 94.25 111 PHE B C 1
ATOM 2392 O O . PHE B 1 111 ? 8 5.859 1.91 1 94.25 111 PHE B O 1
ATOM 2399 N N . ALA B 1 112 ? 9.094 4.016 1.243 1 95.62 112 ALA B N 1
ATOM 2400 C CA . ALA B 1 112 ? 8.789 4.227 -0.17 1 95.62 112 ALA B CA 1
ATOM 2401 C C . ALA B 1 112 ? 7.305 4.031 -0.446 1 95.62 112 ALA B C 1
ATOM 2403 O O . ALA B 1 112 ? 6.707 4.785 -1.218 1 95.62 112 ALA B O 1
ATOM 2404 N N . ILE B 1 113 ? 6.676 3.047 0.173 1 95.69 113 ILE B N 1
ATOM 2405 C CA . ILE B 1 113 ? 5.242 2.838 0.013 1 95.69 113 ILE B CA 1
ATOM 2406 C C . ILE B 1 113 ? 4.477 4.004 0.634 1 95.69 113 ILE B C 1
ATOM 2408 O O . ILE B 1 113 ? 3.514 4.504 0.05 1 95.69 113 ILE B O 1
ATOM 2412 N N . ASN B 1 114 ? 4.918 4.469 1.827 1 93.31 114 ASN B N 1
ATOM 2413 C CA . ASN B 1 114 ? 4.301 5.629 2.453 1 93.31 114 ASN B CA 1
ATOM 2414 C C . ASN B 1 114 ? 4.328 6.844 1.53 1 93.31 114 ASN B C 1
ATOM 2416 O O . ASN B 1 114 ? 3.316 7.527 1.365 1 93.31 114 ASN B O 1
ATOM 2420 N N . ALA B 1 115 ? 5.5 7.055 0.944 1 94.25 115 ALA B N 1
ATOM 2421 C CA . ALA B 1 115 ? 5.664 8.195 0.045 1 94.25 115 ALA B CA 1
ATOM 2422 C C . ALA B 1 115 ? 4.781 8.055 -1.19 1 94.25 115 ALA B C 1
ATOM 2424 O O . ALA B 1 115 ? 4.207 9.039 -1.667 1 94.25 115 ALA B O 1
ATOM 2425 N N . ALA B 1 116 ? 4.676 6.832 -1.729 1 93.31 116 ALA B N 1
ATOM 2426 C CA . ALA B 1 116 ? 3.844 6.582 -2.902 1 93.31 116 ALA B CA 1
ATOM 2427 C C . ALA B 1 116 ? 2.383 6.926 -2.621 1 93.31 116 ALA B C 1
ATOM 2429 O O . ALA B 1 116 ? 1.718 7.555 -3.447 1 93.31 116 ALA B O 1
ATOM 2430 N N . VAL B 1 117 ? 1.927 6.555 -1.46 1 89.69 117 VAL B N 1
ATOM 2431 C CA . VAL B 1 117 ? 0.523 6.695 -1.088 1 89.69 117 VAL B CA 1
ATOM 2432 C C . VAL B 1 117 ? 0.239 8.141 -0.676 1 89.69 117 VAL B C 1
ATOM 2434 O O . VAL B 1 117 ? -0.812 8.695 -1.009 1 89.69 117 VAL B O 1
ATOM 2437 N N . GLU B 1 118 ? 1.153 8.797 -0.021 1 82.5 118 GLU B N 1
ATOM 2438 C CA . GLU B 1 118 ? 0.942 10.125 0.531 1 82.5 118 GLU B CA 1
ATOM 2439 C C . GLU B 1 118 ? 1.219 11.211 -0.511 1 82.5 118 GLU B C 1
ATOM 2441 O O . GLU B 1 118 ? 0.473 12.188 -0.614 1 82.5 118 GLU B O 1
ATOM 2446 N N . ALA B 1 119 ? 2.307 11.102 -1.214 1 69.56 119 ALA B N 1
ATOM 2447 C CA . ALA B 1 119 ? 2.857 12.305 -1.842 1 69.56 119 ALA B CA 1
ATOM 2448 C C . ALA B 1 119 ? 3.047 12.094 -3.342 1 69.56 119 ALA B C 1
ATOM 2450 O O . ALA B 1 119 ? 3.133 13.062 -4.102 1 69.56 119 ALA B O 1
ATOM 2451 N N . ALA B 1 120 ? 3.045 10.984 -3.711 1 69.06 120 ALA B N 1
ATOM 2452 C CA . ALA B 1 120 ? 3.424 10.742 -5.102 1 69.06 120 ALA B CA 1
ATOM 2453 C C . ALA B 1 120 ? 2.355 11.266 -6.059 1 69.06 120 ALA B C 1
ATOM 2455 O O . ALA B 1 120 ? 2.662 11.641 -7.191 1 69.06 120 ALA B O 1
ATOM 2456 N N . GLY B 1 121 ? 1.254 11.375 -5.469 1 65.81 121 GLY B N 1
ATOM 2457 C CA . GLY B 1 121 ? 0.168 11.82 -6.328 1 65.81 121 GLY B CA 1
ATOM 2458 C C . GLY B 1 121 ? 0.261 13.289 -6.699 1 65.81 121 GLY B C 1
ATOM 2459 O O . GLY B 1 121 ? -0.284 13.711 -7.723 1 65.81 121 GLY B O 1
ATOM 2460 N N . TYR B 1 122 ? 1.062 14.023 -5.973 1 71.81 122 TYR B N 1
ATOM 2461 C CA . TYR B 1 122 ? 0.977 15.453 -6.254 1 71.81 122 TYR B CA 1
ATOM 2462 C C . TYR B 1 122 ? 2.361 16.047 -6.477 1 71.81 122 TYR B C 1
ATOM 2464 O O . TYR B 1 122 ? 2.492 17.234 -6.793 1 71.81 122 TYR B O 1
ATOM 2472 N N . ASP B 1 123 ? 3.395 15.297 -6.391 1 87.81 123 ASP B N 1
ATOM 2473 C CA . ASP B 1 123 ? 4.762 15.773 -6.586 1 87.81 123 ASP B CA 1
ATOM 2474 C C . ASP B 1 123 ? 5.527 14.867 -7.543 1 87.81 123 ASP B C 1
ATOM 2476 O O . ASP B 1 123 ? 5.961 13.773 -7.16 1 87.81 123 ASP B O 1
ATOM 2480 N N . PRO B 1 124 ? 5.746 15.305 -8.719 1 90.12 124 PRO B N 1
ATOM 2481 C CA . PRO B 1 124 ? 6.371 14.453 -9.734 1 90.12 124 PRO B CA 1
ATOM 2482 C C . PRO B 1 124 ? 7.777 14 -9.344 1 90.12 124 PRO B C 1
ATOM 2484 O O . PRO B 1 124 ? 8.211 12.914 -9.734 1 90.12 124 PRO B O 1
ATOM 2487 N N . GLU B 1 125 ? 8.461 14.82 -8.625 1 93.75 125 GLU B N 1
ATOM 2488 C CA . GLU B 1 125 ? 9.805 14.422 -8.219 1 93.75 125 GLU B CA 1
ATOM 2489 C C . GLU B 1 125 ? 9.766 13.328 -7.164 1 93.75 125 GLU B C 1
ATOM 2491 O O . GLU B 1 125 ? 10.617 12.438 -7.156 1 93.75 125 GLU B O 1
ATOM 2496 N N . VAL B 1 126 ? 8.836 13.422 -6.258 1 93.69 126 VAL B N 1
ATOM 2497 C CA . VAL B 1 126 ? 8.633 12.352 -5.285 1 93.69 126 VAL B CA 1
ATOM 2498 C C . VAL B 1 126 ? 8.211 11.07 -6.004 1 93.69 126 VAL B C 1
ATOM 2500 O O . VAL B 1 126 ? 8.734 9.992 -5.715 1 93.69 126 VAL B O 1
ATOM 2503 N N . ARG B 1 127 ? 7.328 11.242 -6.953 1 93.5 127 ARG B N 1
ATOM 2504 C CA . ARG B 1 127 ? 6.879 10.094 -7.738 1 93.5 127 ARG B CA 1
ATOM 2505 C C . ARG B 1 127 ? 8.055 9.406 -8.422 1 93.5 127 ARG B C 1
ATOM 2507 O O . ARG B 1 127 ? 8.164 8.18 -8.391 1 93.5 127 ARG B O 1
ATOM 2514 N N . GLU B 1 128 ? 8.906 10.148 -8.977 1 95.06 128 GLU B N 1
ATOM 2515 C CA . GLU B 1 128 ? 10.062 9.602 -9.672 1 95.06 128 GLU B CA 1
ATOM 2516 C C . GLU B 1 128 ? 11.023 8.906 -8.703 1 95.06 128 GLU B C 1
ATOM 2518 O O . GLU B 1 128 ? 11.578 7.855 -9.016 1 95.06 128 GLU B O 1
ATOM 2523 N N . ALA B 1 129 ? 11.219 9.523 -7.551 1 95.94 129 ALA B N 1
ATOM 2524 C CA . ALA B 1 129 ? 12.094 8.93 -6.547 1 95.94 129 ALA B CA 1
ATOM 2525 C C . ALA B 1 129 ? 11.562 7.582 -6.074 1 95.94 129 ALA B C 1
ATOM 2527 O O . ALA B 1 129 ? 12.32 6.621 -5.945 1 95.94 129 ALA B O 1
ATOM 2528 N N . VAL B 1 130 ? 10.312 7.496 -5.852 1 96.31 130 VAL B N 1
ATOM 2529 C CA . VAL B 1 130 ? 9.68 6.254 -5.418 1 96.31 130 VAL B CA 1
ATOM 2530 C C . VAL B 1 130 ? 9.742 5.223 -6.539 1 96.31 130 VAL B C 1
ATOM 2532 O O . VAL B 1 130 ? 10.07 4.059 -6.305 1 96.31 130 VAL B O 1
ATOM 2535 N N . ARG B 1 131 ? 9.453 5.668 -7.75 1 95.62 131 ARG B N 1
ATOM 2536 C CA . ARG B 1 131 ? 9.508 4.773 -8.906 1 95.62 131 ARG B CA 1
ATOM 2537 C C . ARG B 1 131 ? 10.891 4.148 -9.047 1 95.62 131 ARG B C 1
ATOM 2539 O O . ARG B 1 131 ? 11.016 2.955 -9.336 1 95.62 131 ARG B O 1
ATOM 2546 N N . ARG B 1 132 ? 11.852 4.91 -8.836 1 95.69 132 ARG B N 1
ATOM 2547 C CA . ARG B 1 132 ? 13.219 4.406 -8.922 1 95.69 132 ARG B CA 1
ATOM 2548 C C . ARG B 1 132 ? 13.453 3.283 -7.914 1 95.69 132 ARG B C 1
ATOM 2550 O O . ARG B 1 132 ? 14.094 2.279 -8.234 1 95.69 132 ARG B O 1
ATOM 2557 N N . SER B 1 133 ? 12.984 3.449 -6.715 1 96.75 133 SER B N 1
ATOM 2558 C CA . SER B 1 133 ? 13.117 2.426 -5.684 1 96.75 133 SER B CA 1
ATOM 2559 C C . SER B 1 133 ? 12.359 1.158 -6.062 1 96.75 133 SER B C 1
ATOM 2561 O O . SER B 1 133 ? 12.883 0.051 -5.93 1 96.75 133 SER B O 1
ATOM 2563 N N . PHE B 1 134 ? 11.133 1.354 -6.562 1 97.5 134 PHE B N 1
ATOM 2564 C CA . PHE B 1 134 ? 10.328 0.208 -6.965 1 97.5 134 PHE B CA 1
ATOM 2565 C C . PHE B 1 134 ? 10.969 -0.522 -8.141 1 97.5 134 PHE B C 1
ATOM 2567 O O . PHE B 1 134 ? 11.047 -1.752 -8.148 1 97.5 134 PHE B O 1
ATOM 2574 N N . ASP B 1 135 ? 11.508 0.24 -9.086 1 97.44 135 ASP B N 1
ATOM 2575 C CA . ASP B 1 135 ? 12.148 -0.351 -10.258 1 97.44 135 ASP B CA 1
ATOM 2576 C C . ASP B 1 135 ? 13.398 -1.142 -9.859 1 97.44 135 ASP B C 1
ATOM 2578 O O . ASP B 1 135 ? 13.664 -2.209 -10.414 1 97.44 135 ASP B O 1
ATOM 2582 N N . ARG B 1 136 ? 14.102 -0.606 -8.961 1 97.94 136 ARG B N 1
ATOM 2583 C CA . ARG B 1 136 ? 15.312 -1.271 -8.492 1 97.94 136 ARG B CA 1
ATOM 2584 C C . ARG B 1 136 ? 15 -2.646 -7.922 1 97.94 136 ARG B C 1
ATOM 2586 O O . ARG B 1 136 ? 15.68 -3.627 -8.234 1 97.94 136 ARG B O 1
ATOM 2593 N N . VAL B 1 137 ? 13.992 -2.738 -7.102 1 97.94 137 VAL B N 1
ATOM 2594 C CA . VAL B 1 137 ? 13.578 -4.012 -6.52 1 97.94 137 VAL B CA 1
ATOM 2595 C C . VAL B 1 137 ? 13.055 -4.938 -7.617 1 97.94 137 VAL B C 1
ATOM 2597 O O . VAL B 1 137 ? 13.422 -6.113 -7.668 1 97.94 137 VAL B O 1
ATOM 2600 N N . GLU B 1 138 ? 12.258 -4.375 -8.5 1 98.06 138 GLU B N 1
ATOM 2601 C CA . GLU B 1 138 ? 11.711 -5.176 -9.586 1 98.06 138 GLU B CA 1
ATOM 2602 C C . GLU B 1 138 ? 12.812 -5.766 -10.453 1 98.06 138 GLU B C 1
ATOM 2604 O O . GLU B 1 138 ? 12.758 -6.938 -10.836 1 98.06 138 GLU B O 1
ATOM 2609 N N . ASP B 1 139 ? 13.789 -4.934 -10.789 1 98.44 139 ASP B N 1
ATOM 2610 C CA . ASP B 1 139 ? 14.914 -5.387 -11.602 1 98.44 139 ASP B CA 1
ATOM 2611 C C . ASP B 1 139 ? 15.617 -6.574 -10.953 1 98.44 139 ASP B C 1
ATOM 2613 O O . ASP B 1 139 ? 15.938 -7.559 -11.625 1 98.44 139 ASP B O 1
ATOM 2617 N N . GLU B 1 140 ? 15.82 -6.434 -9.68 1 98.62 140 GLU B N 1
ATOM 2618 C CA . GLU B 1 140 ? 16.516 -7.52 -8.992 1 98.62 140 GLU B CA 1
ATOM 2619 C C . GLU B 1 140 ? 15.633 -8.758 -8.898 1 98.62 140 GLU B C 1
ATOM 2621 O O . GLU B 1 140 ? 16.109 -9.883 -9.055 1 98.62 140 GLU B O 1
ATOM 2626 N N . LEU B 1 141 ? 14.375 -8.602 -8.609 1 98.56 141 LEU B N 1
ATOM 2627 C CA . LEU B 1 141 ? 13.438 -9.719 -8.609 1 98.56 141 LEU B CA 1
ATOM 2628 C C . LEU B 1 141 ? 13.453 -10.438 -9.961 1 98.56 141 LEU B C 1
ATOM 2630 O O . LEU B 1 141 ? 13.445 -11.672 -10.008 1 98.56 141 LEU B O 1
ATOM 2634 N N . CYS B 1 142 ? 13.453 -9.656 -11.016 1 98.38 142 CYS B N 1
ATOM 2635 C CA . CYS B 1 142 ? 13.484 -10.234 -12.352 1 98.38 142 CYS B CA 1
ATOM 2636 C C . CYS B 1 142 ? 14.742 -11.07 -12.562 1 98.38 142 CYS B C 1
ATOM 2638 O O . CYS B 1 142 ? 14.672 -12.172 -13.109 1 98.38 142 CYS B O 1
ATOM 2640 N N . ALA B 1 143 ? 15.844 -10.57 -12.125 1 98.5 143 ALA B N 1
ATOM 2641 C CA . ALA B 1 143 ? 17.109 -11.305 -12.234 1 98.5 143 ALA B CA 1
ATOM 2642 C C . ALA B 1 143 ? 17.031 -12.625 -11.477 1 98.5 143 ALA B C 1
ATOM 2644 O O . ALA B 1 143 ? 17.5 -13.656 -11.961 1 98.5 143 ALA B O 1
ATOM 2645 N N . VAL B 1 144 ? 16.438 -12.625 -10.297 1 98.5 144 VAL B N 1
ATOM 2646 C CA . VAL B 1 144 ? 16.312 -13.828 -9.477 1 98.5 144 VAL B CA 1
ATOM 2647 C C . VAL B 1 144 ? 15.383 -14.82 -10.164 1 98.5 144 VAL B C 1
ATOM 2649 O O . VAL B 1 144 ? 15.656 -16.016 -10.195 1 98.5 144 VAL B O 1
ATOM 2652 N N . VAL B 1 145 ? 14.266 -14.32 -10.727 1 98.06 145 VAL B N 1
ATOM 2653 C CA . VAL B 1 145 ? 13.312 -15.18 -11.43 1 98.06 145 VAL B CA 1
ATOM 2654 C C . VAL B 1 145 ? 14 -15.836 -12.625 1 98.06 145 VAL B C 1
ATOM 2656 O O . VAL B 1 145 ? 13.859 -17.047 -12.844 1 98.06 145 VAL B O 1
ATOM 2659 N N . GLU B 1 146 ? 14.773 -15.055 -13.359 1 98.06 146 GLU B N 1
ATOM 2660 C CA . GLU B 1 146 ? 15.477 -15.594 -14.523 1 98.06 146 GLU B CA 1
ATOM 2661 C C . GLU B 1 146 ? 16.484 -16.656 -14.109 1 98.06 146 GLU B C 1
ATOM 2663 O O . GLU B 1 146 ? 16.594 -17.703 -14.75 1 98.06 146 GLU B O 1
ATOM 2668 N N . ALA B 1 147 ? 17.203 -16.406 -13.086 1 97.5 147 ALA B N 1
ATOM 2669 C CA . ALA B 1 147 ? 18.156 -17.391 -12.562 1 97.5 147 ALA B CA 1
ATOM 2670 C C . ALA B 1 147 ? 17.438 -18.656 -12.133 1 97.5 147 ALA B C 1
ATOM 2672 O O . ALA B 1 147 ? 17.922 -19.766 -12.391 1 97.5 147 ALA B O 1
ATOM 2673 N N . GLY B 1 148 ? 16.328 -18.5 -11.445 1 97.56 148 GLY B N 1
ATOM 2674 C CA . GLY B 1 148 ? 15.539 -19.641 -11.023 1 97.56 148 GLY B CA 1
ATOM 2675 C C . GLY B 1 148 ? 15.008 -20.469 -12.18 1 97.56 148 GLY B C 1
ATOM 2676 O O . GLY B 1 148 ? 14.922 -21.703 -12.094 1 97.56 148 GLY B O 1
ATOM 2677 N N . ARG B 1 149 ? 14.656 -19.812 -13.242 1 97 149 ARG B N 1
ATOM 2678 C CA . ARG B 1 149 ? 14.203 -20.516 -14.438 1 97 149 ARG B CA 1
ATOM 2679 C C . ARG B 1 149 ? 15.344 -21.297 -15.07 1 97 149 ARG B C 1
ATOM 2681 O O . ARG B 1 149 ? 15.172 -22.453 -15.453 1 97 149 ARG B O 1
ATOM 2688 N N . THR B 1 150 ? 16.453 -20.672 -15.148 1 96.44 150 THR B N 1
ATOM 2689 C CA . THR B 1 150 ? 17.641 -21.328 -15.703 1 96.44 150 THR B CA 1
ATOM 2690 C C . THR B 1 150 ? 18.016 -22.562 -14.883 1 96.44 150 THR B C 1
ATOM 2692 O O . THR B 1 150 ? 18.406 -23.594 -15.438 1 96.44 150 THR B O 1
ATOM 2695 N N . ALA B 1 151 ? 17.812 -22.531 -13.594 1 96.62 151 ALA B N 1
ATOM 2696 C CA . ALA B 1 151 ? 18.156 -23.609 -12.68 1 96.62 151 ALA B CA 1
ATOM 2697 C C . ALA B 1 151 ? 17.047 -24.641 -12.594 1 96.62 151 ALA B C 1
ATOM 2699 O O . ALA B 1 151 ? 17.188 -25.672 -11.93 1 96.62 151 ALA B O 1
ATOM 2700 N N . GLY B 1 152 ? 15.883 -24.328 -13.133 1 95.38 152 GLY B N 1
ATOM 2701 C CA . GLY B 1 152 ? 14.75 -25.25 -13.125 1 95.38 152 GLY B CA 1
ATOM 2702 C C . GLY B 1 152 ? 13.914 -25.172 -11.859 1 95.38 152 GLY B C 1
ATOM 2703 O O . GLY B 1 152 ? 13.078 -26.031 -11.609 1 95.38 152 GLY B O 1
ATOM 2704 N N . GLU B 1 153 ? 14.086 -24.047 -11.062 1 94.69 153 GLU B N 1
ATOM 2705 C CA . GLU B 1 153 ? 13.375 -23.844 -9.805 1 94.69 153 GLU B CA 1
ATOM 2706 C C . GLU B 1 153 ? 12.023 -23.172 -10.031 1 94.69 153 GLU B C 1
ATOM 2708 O O . GLU B 1 153 ? 11.102 -23.344 -9.234 1 94.69 153 GLU B O 1
ATOM 2713 N N . ILE B 1 154 ? 11.992 -22.344 -11.078 1 94.69 154 ILE B N 1
ATOM 2714 C CA . ILE B 1 154 ? 10.805 -21.578 -11.422 1 94.69 154 ILE B CA 1
ATOM 2715 C C . ILE B 1 154 ? 10.359 -21.922 -12.844 1 94.69 154 ILE B C 1
ATOM 2717 O O . ILE B 1 154 ? 11.188 -22.047 -13.75 1 94.69 154 ILE B O 1
ATOM 2721 N N . ARG B 1 155 ? 9.102 -22.125 -12.977 1 90 155 ARG B N 1
ATOM 2722 C CA . ARG B 1 155 ? 8.562 -22.469 -14.281 1 90 155 ARG B CA 1
ATOM 2723 C C . ARG B 1 155 ? 8.812 -21.359 -15.289 1 90 155 ARG B C 1
ATOM 2725 O O . ARG B 1 155 ? 8.672 -20.172 -14.969 1 90 155 ARG B O 1
ATOM 2732 N N . ALA B 1 156 ? 9.172 -21.703 -16.453 1 83.88 156 ALA B N 1
ATOM 2733 C CA . ALA B 1 156 ? 9.484 -20.734 -17.516 1 83.88 156 ALA B CA 1
ATOM 2734 C C . ALA B 1 156 ? 8.234 -20.406 -18.328 1 83.88 156 ALA B C 1
ATOM 2736 O O . ALA B 1 156 ? 8.188 -20.656 -19.531 1 83.88 156 ALA B O 1
ATOM 2737 N N . THR B 1 157 ? 7.215 -19.953 -17.594 1 81.31 157 THR B N 1
ATOM 2738 C CA . THR B 1 157 ? 5.988 -19.562 -18.281 1 81.31 157 THR B CA 1
ATOM 2739 C C . THR B 1 157 ? 5.82 -18.047 -18.281 1 81.31 157 THR B C 1
ATOM 2741 O O . THR B 1 157 ? 6.031 -17.406 -17.25 1 81.31 157 THR B O 1
ATOM 2744 N N . GLY B 1 158 ? 5.703 -17.594 -19.453 1 84.06 158 GLY B N 1
ATOM 2745 C CA . GLY B 1 158 ? 5.41 -16.172 -19.562 1 84.06 158 GLY B CA 1
ATOM 2746 C C . GLY B 1 158 ? 6.641 -15.289 -19.406 1 84.06 158 GLY B C 1
ATOM 2747 O O . GLY B 1 158 ? 7.77 -15.781 -19.453 1 84.06 158 GLY B O 1
ATOM 2748 N N . ASP B 1 159 ? 6.477 -14.031 -19.25 1 94.06 159 ASP B N 1
ATOM 2749 C CA . ASP B 1 159 ? 7.531 -13.031 -19.125 1 94.06 159 ASP B CA 1
ATOM 2750 C C . ASP B 1 159 ? 8.07 -12.977 -17.703 1 94.06 159 ASP B C 1
ATOM 2752 O O . ASP B 1 159 ? 7.301 -12.875 -16.734 1 94.06 159 ASP B O 1
ATOM 2756 N N . ALA B 1 160 ? 9.406 -13.109 -17.578 1 96.38 160 ALA B N 1
ATOM 2757 C CA . ALA B 1 160 ? 10.047 -13.102 -16.266 1 96.38 160 ALA B CA 1
ATOM 2758 C C . ALA B 1 160 ? 9.719 -11.82 -15.5 1 96.38 160 ALA B C 1
ATOM 2760 O O . ALA B 1 160 ? 9.594 -11.828 -14.273 1 96.38 160 ALA B O 1
ATOM 2761 N N . ARG B 1 161 ? 9.609 -10.727 -16.203 1 96.88 161 ARG B N 1
ATOM 2762 C CA . ARG B 1 161 ? 9.328 -9.445 -15.555 1 96.88 161 ARG B CA 1
ATOM 2763 C C . ARG B 1 161 ? 7.91 -9.406 -15 1 96.88 161 ARG B C 1
ATOM 2765 O O . ARG B 1 161 ? 7.66 -8.789 -13.961 1 96.88 161 ARG B O 1
ATOM 2772 N N . VAL B 1 162 ? 7.035 -10.109 -15.688 1 95.94 162 VAL B N 1
ATOM 2773 C CA . VAL B 1 162 ? 5.668 -10.195 -15.18 1 95.94 162 VAL B CA 1
ATOM 2774 C C . VAL B 1 162 ? 5.645 -11.008 -13.891 1 95.94 162 VAL B C 1
ATOM 2776 O O . VAL B 1 162 ? 4.961 -10.633 -12.93 1 95.94 162 VAL B O 1
ATOM 2779 N N . VAL B 1 163 ? 6.41 -12.078 -13.875 1 96.25 163 VAL B N 1
ATOM 2780 C CA . VAL B 1 163 ? 6.516 -12.898 -12.672 1 96.25 163 VAL B CA 1
ATOM 2781 C C . VAL B 1 163 ? 7.141 -12.078 -11.547 1 96.25 163 VAL B C 1
ATOM 2783 O O . VAL B 1 163 ? 6.664 -12.109 -10.406 1 96.25 163 VAL B O 1
ATOM 2786 N N . ALA B 1 164 ? 8.195 -11.328 -11.836 1 97.5 164 ALA B N 1
ATOM 2787 C CA . ALA B 1 164 ? 8.867 -10.469 -10.859 1 97.5 164 ALA B CA 1
ATOM 2788 C C . ALA B 1 164 ? 7.898 -9.438 -10.289 1 97.5 164 ALA B C 1
ATOM 2790 O O . ALA B 1 164 ? 7.852 -9.227 -9.07 1 97.5 164 ALA B O 1
ATOM 2791 N N . ARG B 1 165 ? 7.102 -8.836 -11.133 1 96.94 165 ARG B N 1
ATOM 2792 C CA . ARG B 1 165 ? 6.148 -7.812 -10.703 1 96.94 165 ARG B CA 1
ATOM 2793 C C . ARG B 1 165 ? 5.035 -8.43 -9.859 1 96.94 165 ARG B C 1
ATOM 2795 O O . ARG B 1 165 ? 4.535 -7.793 -8.93 1 96.94 165 ARG B O 1
ATOM 2802 N N . ARG B 1 166 ? 4.684 -9.641 -10.227 1 96.19 166 ARG B N 1
ATOM 2803 C CA . ARG B 1 166 ? 3.701 -10.336 -9.406 1 96.19 166 ARG B CA 1
ATOM 2804 C C . ARG B 1 166 ? 4.23 -10.57 -7.996 1 96.19 166 ARG B C 1
ATOM 2806 O O . ARG B 1 166 ? 3.512 -10.359 -7.016 1 96.19 166 ARG B O 1
ATOM 2813 N N . VAL B 1 167 ? 5.473 -11.039 -7.887 1 97.38 167 VAL B N 1
ATOM 2814 C CA . VAL B 1 167 ? 6.094 -11.227 -6.578 1 97.38 167 VAL B CA 1
ATOM 2815 C C . VAL B 1 167 ? 6.176 -9.891 -5.852 1 97.38 167 VAL B C 1
ATOM 2817 O O . 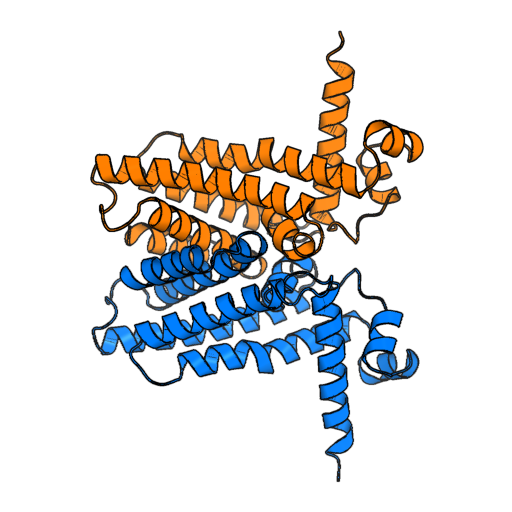VAL B 1 167 ? 5.832 -9.797 -4.668 1 97.38 167 VAL B O 1
ATOM 2820 N N . GLN B 1 168 ? 6.594 -8.875 -6.57 1 97.88 168 GLN B N 1
ATOM 2821 C CA . GLN B 1 168 ? 6.695 -7.535 -6.004 1 97.88 168 GLN B CA 1
ATOM 2822 C C . GLN B 1 168 ? 5.34 -7.039 -5.508 1 97.88 168 GLN B C 1
ATOM 2824 O O . GLN B 1 168 ? 5.238 -6.492 -4.41 1 97.88 168 GLN B O 1
ATOM 2829 N N . SER B 1 169 ? 4.316 -7.215 -6.324 1 97.56 169 SER B N 1
ATOM 2830 C CA . SER B 1 169 ? 2.971 -6.785 -5.953 1 97.56 169 SER B CA 1
ATOM 2831 C C . SER B 1 169 ? 2.482 -7.512 -4.707 1 97.56 169 SER B C 1
ATOM 2833 O O . SER B 1 169 ? 1.901 -6.895 -3.811 1 97.56 169 SER B O 1
ATOM 2835 N N . THR B 1 170 ? 2.709 -8.812 -4.688 1 97.12 170 THR B N 1
ATOM 2836 C CA . THR B 1 170 ? 2.342 -9.578 -3.498 1 97.12 170 THR B CA 1
ATOM 2837 C C . THR B 1 170 ? 3.08 -9.055 -2.27 1 97.12 170 THR B C 1
ATOM 2839 O O . THR B 1 170 ? 2.479 -8.867 -1.211 1 97.12 170 THR B O 1
ATOM 2842 N N . TYR B 1 171 ? 4.305 -8.812 -2.438 1 97.19 171 TYR B N 1
ATOM 2843 C CA . TYR B 1 171 ? 5.16 -8.328 -1.357 1 97.19 171 TYR B CA 1
ATOM 2844 C C . TYR B 1 171 ? 4.668 -6.977 -0.841 1 97.19 171 TYR B C 1
ATOM 2846 O O . TYR B 1 171 ? 4.527 -6.785 0.369 1 97.19 171 TYR B O 1
ATOM 2854 N N . TYR B 1 172 ? 4.402 -6.012 -1.709 1 97.25 172 TYR B N 1
ATOM 2855 C CA . TYR B 1 172 ? 3.924 -4.695 -1.306 1 97.25 172 TYR B CA 1
ATOM 2856 C C . TYR B 1 172 ? 2.537 -4.789 -0.678 1 97.25 172 TYR B C 1
ATOM 2858 O O . TYR B 1 172 ? 2.229 -4.062 0.27 1 97.25 172 TYR B O 1
ATOM 2866 N N . GLY B 1 173 ? 1.716 -5.699 -1.223 1 97.06 173 GLY B N 1
ATOM 2867 C CA . GLY B 1 173 ? 0.429 -5.938 -0.59 1 97.06 173 GLY B CA 1
ATOM 2868 C C . GLY B 1 173 ? 0.549 -6.469 0.826 1 97.06 173 GLY B C 1
ATOM 2869 O O . GLY B 1 173 ? -0.242 -6.109 1.699 1 97.06 173 GLY B O 1
ATOM 2870 N N . LEU B 1 174 ? 1.51 -7.32 1.067 1 96.5 174 LEU B N 1
ATOM 2871 C CA . LEU B 1 174 ? 1.76 -7.848 2.404 1 96.5 174 LEU B CA 1
ATOM 2872 C C . LEU B 1 174 ? 2.189 -6.734 3.355 1 96.5 174 LEU B C 1
ATOM 2874 O O . LEU B 1 174 ? 1.798 -6.727 4.523 1 96.5 174 LEU B O 1
ATOM 2878 N N . ARG B 1 175 ? 2.979 -5.805 2.807 1 94.88 175 ARG B N 1
ATOM 2879 C CA . ARG B 1 175 ? 3.398 -4.664 3.615 1 94.88 175 ARG B CA 1
ATOM 2880 C C . ARG B 1 175 ? 2.205 -3.801 4.008 1 94.88 175 ARG B C 1
ATOM 2882 O O . ARG B 1 175 ? 2.156 -3.27 5.121 1 94.88 175 ARG B O 1
ATOM 2889 N N . VAL B 1 176 ? 1.265 -3.676 3.158 1 95.12 176 VAL B N 1
ATOM 2890 C CA . VAL B 1 176 ? 0.035 -2.945 3.449 1 95.12 176 VAL B CA 1
ATOM 2891 C C . VAL B 1 176 ? -0.791 -3.713 4.48 1 95.12 176 VAL B C 1
ATOM 2893 O O . VAL B 1 176 ? -1.238 -3.141 5.477 1 95.12 176 VAL B O 1
ATOM 2896 N N . LEU B 1 177 ? -0.962 -5.016 4.266 1 95 177 LEU B N 1
ATOM 2897 C CA . LEU B 1 177 ? -1.769 -5.844 5.156 1 95 177 LEU B CA 1
ATOM 2898 C C . LEU B 1 177 ? -1.166 -5.883 6.559 1 95 177 LEU B C 1
ATOM 2900 O O . LEU B 1 177 ? -1.896 -5.902 7.551 1 95 177 LEU B O 1
ATOM 2904 N N . SER B 1 178 ? 0.111 -5.84 6.645 1 92.94 178 SER B N 1
ATOM 2905 C CA . SER B 1 178 ? 0.797 -5.949 7.926 1 92.94 178 SER B CA 1
ATOM 2906 C C . SER B 1 178 ? 0.547 -4.719 8.797 1 92.94 178 SER B C 1
ATOM 2908 O O . SER B 1 178 ? 0.812 -4.738 10 1 92.94 178 SER B O 1
ATOM 2910 N N . ARG B 1 179 ? 0.011 -3.656 8.188 1 91.44 179 ARG B N 1
ATOM 2911 C CA . ARG B 1 179 ? -0.324 -2.459 8.953 1 91.44 179 ARG B CA 1
ATOM 2912 C C . ARG B 1 179 ? -1.49 -2.721 9.898 1 91.44 179 ARG B C 1
ATOM 2914 O O . ARG B 1 179 ? -1.674 -1.999 10.883 1 91.44 179 ARG B O 1
ATOM 2921 N N . VAL B 1 180 ? -2.279 -3.777 9.547 1 91.31 180 VAL B N 1
ATOM 2922 C CA . VAL B 1 180 ? -3.473 -3.996 10.359 1 91.31 180 VAL B CA 1
ATOM 2923 C C . VAL B 1 180 ? -3.568 -5.469 10.758 1 91.31 180 VAL B C 1
ATOM 2925 O O . VAL B 1 180 ? -4.508 -5.875 11.445 1 91.31 180 VAL B O 1
ATOM 2928 N N . GLN B 1 181 ? -2.699 -6.305 10.25 1 89.12 181 GLN B N 1
ATOM 2929 C CA . GLN B 1 181 ? -2.584 -7.723 10.555 1 89.12 181 GLN B CA 1
ATOM 2930 C C . GLN B 1 181 ? -1.237 -8.039 11.203 1 89.12 181 GLN B C 1
ATOM 2932 O O . GLN B 1 181 ? -0.196 -7.957 10.547 1 89.12 181 GLN B O 1
ATOM 2937 N N . ASP B 1 182 ? -1.274 -8.539 12.43 1 87.56 182 ASP B N 1
ATOM 2938 C CA . ASP B 1 182 ? -0.014 -8.695 13.156 1 87.56 182 ASP B CA 1
ATOM 2939 C C . ASP B 1 182 ? 0.328 -10.172 13.352 1 87.56 182 ASP B C 1
ATOM 2941 O O . ASP B 1 182 ? 1.301 -10.5 14.031 1 87.56 182 ASP B O 1
ATOM 2945 N N . ASP B 1 183 ? -0.515 -11.047 12.805 1 93.56 183 ASP B N 1
ATOM 2946 C CA . ASP B 1 183 ? -0.231 -12.477 12.914 1 93.56 183 ASP B CA 1
ATOM 2947 C C . ASP B 1 183 ? 0.826 -12.906 11.898 1 93.56 183 ASP B C 1
ATOM 2949 O O . ASP B 1 183 ? 0.536 -13.031 10.711 1 93.56 183 ASP B O 1
ATOM 2953 N N . ARG B 1 184 ? 2.01 -13.102 12.391 1 94.94 184 ARG B N 1
ATOM 2954 C CA . ARG B 1 184 ? 3.154 -13.453 11.555 1 94.94 184 ARG B CA 1
ATOM 2955 C C . ARG B 1 184 ? 2.879 -14.719 10.75 1 94.94 184 ARG B C 1
ATOM 2957 O O . ARG B 1 184 ? 3.246 -14.805 9.57 1 94.94 184 ARG B O 1
ATOM 2964 N N . GLU B 1 185 ? 2.273 -15.68 11.344 1 96.25 185 GLU B N 1
ATOM 2965 C CA . GLU B 1 185 ? 2.02 -16.953 10.664 1 96.25 185 GLU B CA 1
ATOM 2966 C C . GLU B 1 185 ? 1.084 -16.766 9.477 1 96.25 185 GLU B C 1
ATOM 2968 O O . GLU B 1 185 ? 1.26 -17.406 8.438 1 96.25 185 GLU B O 1
ATOM 2973 N N . VAL B 1 186 ? 0.143 -15.938 9.648 1 95.44 186 VAL B N 1
ATOM 2974 C CA . VAL B 1 186 ? -0.804 -15.648 8.578 1 95.44 186 VAL B CA 1
ATOM 2975 C C . VAL B 1 186 ? -0.075 -14.984 7.41 1 95.44 186 VAL B C 1
ATOM 2977 O O . VAL B 1 186 ? -0.266 -15.367 6.254 1 95.44 186 VAL B O 1
ATOM 2980 N N . LEU B 1 187 ? 0.792 -14.031 7.699 1 96.5 187 LEU B N 1
ATOM 2981 C CA . LEU B 1 187 ? 1.542 -13.336 6.664 1 96.5 187 LEU B CA 1
ATOM 2982 C C . LEU B 1 187 ? 2.523 -14.273 5.973 1 96.5 187 LEU B C 1
ATOM 2984 O O . LEU B 1 187 ? 2.629 -14.266 4.742 1 96.5 187 LEU B O 1
ATOM 2988 N N . LEU B 1 188 ? 3.158 -15.148 6.738 1 97.06 188 LEU B N 1
ATOM 2989 C CA . LEU B 1 188 ? 4.137 -16.078 6.168 1 97.06 188 LEU B CA 1
ATOM 2990 C C . LEU B 1 188 ? 3.449 -17.141 5.316 1 97.06 188 LEU B C 1
ATOM 2992 O O . LEU B 1 188 ? 4.004 -17.594 4.312 1 97.06 188 LEU B O 1
ATOM 2996 N N . ALA B 1 189 ? 2.244 -17.516 5.707 1 96.62 189 ALA B N 1
ATOM 2997 C CA . ALA B 1 189 ? 1.492 -18.453 4.875 1 96.62 189 ALA B CA 1
ATOM 2998 C C . ALA B 1 189 ? 1.221 -17.859 3.494 1 96.62 189 ALA B C 1
ATOM 3000 O O . ALA B 1 189 ? 1.229 -18.578 2.492 1 96.62 189 ALA B O 1
ATOM 3001 N N . THR B 1 190 ? 0.975 -16.578 3.441 1 95.62 190 THR B N 1
ATOM 3002 C CA . THR B 1 190 ? 0.763 -15.906 2.166 1 95.62 190 THR B CA 1
ATOM 3003 C C . THR B 1 190 ? 2.051 -15.875 1.348 1 95.62 190 THR B C 1
ATOM 3005 O O . THR B 1 190 ? 2.029 -16.125 0.14 1 95.62 190 THR B O 1
ATOM 3008 N N . VAL B 1 191 ? 3.189 -15.594 2.039 1 97.25 191 VAL B N 1
ATOM 3009 C CA . VAL B 1 191 ? 4.488 -15.625 1.377 1 97.25 191 VAL B CA 1
ATOM 3010 C C . VAL B 1 191 ? 4.727 -17 0.765 1 97.25 191 VAL B C 1
ATOM 3012 O O . VAL B 1 191 ? 5.027 -17.109 -0.426 1 97.25 191 VAL B O 1
ATOM 3015 N N . ASP B 1 192 ? 4.531 -18.031 1.531 1 96.75 192 ASP B N 1
ATOM 3016 C CA . ASP B 1 192 ? 4.805 -19.391 1.09 1 96.75 192 ASP B CA 1
ATOM 3017 C C . ASP B 1 192 ? 3.861 -19.812 -0.036 1 96.75 192 ASP B C 1
ATOM 3019 O O . ASP B 1 192 ? 4.277 -20.469 -0.99 1 96.75 192 ASP B O 1
ATOM 3023 N N . GLY B 1 193 ? 2.611 -19.406 0.053 1 93.5 193 GLY B N 1
ATOM 3024 C CA . GLY B 1 193 ? 1.659 -19.672 -1.013 1 93.5 193 GLY B CA 1
ATOM 3025 C C . GLY B 1 193 ? 2.025 -19.016 -2.322 1 93.5 193 GLY B C 1
ATOM 3026 O O . GLY B 1 193 ? 1.895 -19.609 -3.393 1 93.5 193 GLY B O 1
ATOM 3027 N N . ALA B 1 194 ? 2.494 -17.781 -2.258 1 93.69 194 ALA B N 1
ATOM 3028 C CA . ALA B 1 194 ? 2.877 -17.031 -3.451 1 93.69 194 ALA B CA 1
ATOM 3029 C C . ALA B 1 194 ? 4.066 -17.672 -4.152 1 93.69 194 ALA B C 1
ATOM 3031 O O . ALA B 1 194 ? 4.121 -17.719 -5.383 1 93.69 194 ALA B O 1
ATOM 3032 N N . LEU B 1 195 ? 4.965 -18.203 -3.348 1 94.75 195 LEU B N 1
ATOM 3033 C CA . LEU B 1 195 ? 6.191 -18.75 -3.914 1 94.75 195 LEU B CA 1
ATOM 3034 C C . LEU B 1 195 ? 5.969 -20.172 -4.395 1 94.75 195 LEU B C 1
ATOM 3036 O O . LEU B 1 195 ? 6.633 -20.641 -5.328 1 94.75 195 LEU B O 1
ATOM 3040 N N . ALA B 1 196 ? 5 -20.906 -3.787 1 91.12 196 ALA B N 1
ATOM 3041 C CA . ALA B 1 196 ? 4.699 -22.281 -4.176 1 91.12 196 ALA B CA 1
ATOM 3042 C C . ALA B 1 196 ? 4.203 -22.344 -5.613 1 91.12 196 ALA B C 1
ATOM 3044 O O . ALA B 1 196 ? 4.453 -23.328 -6.32 1 91.12 196 ALA B O 1
ATOM 3045 N N . ASP B 1 197 ? 3.654 -21.281 -6.094 1 82.75 197 ASP B N 1
ATOM 3046 C CA . ASP B 1 197 ? 3.006 -21.281 -7.402 1 82.75 197 ASP B CA 1
ATOM 3047 C C . ASP B 1 197 ? 3.941 -20.734 -8.477 1 82.75 197 ASP B C 1
ATOM 3049 O O . ASP B 1 197 ? 3.529 -20.547 -9.625 1 82.75 197 ASP B O 1
ATOM 3053 N N . LEU B 1 198 ? 5.164 -20.5 -8.094 1 88.94 198 LEU B N 1
ATOM 3054 C CA . LEU B 1 198 ? 6.117 -20.031 -9.094 1 88.94 198 LEU B CA 1
ATOM 3055 C C . LEU B 1 198 ? 6.68 -21.203 -9.898 1 88.94 198 LEU B C 1
ATOM 3057 O O . LEU B 1 198 ? 6.859 -22.297 -9.367 1 88.94 198 LEU B O 1
#